Protein AF-0000000066433807 (afdb_homodimer)

Organism: Drosophila melanogaster (NCBI:txid7227)

Foldseek 3Di:
DFKKKWKKWFQQQQAQWADDDPPPVDDVDQDPRHVVSLLLVLQCVQVFPDRWDKDWQDIAGRLATAQITIIMIDGAHPVRDDDDWVVVQVSSQVSCVVVVGRMHTPTMDTFDPPDDNNPQFQKWKKKFKEKEFAAQPPDPDPDPCSVVVDDDFPVCVLQYHYDRAHQFAVVQLQVLLVVQAAKFQQLLLADDDVPDPPPPPSVVRIWHWHDKDKDWDADPHDDPSRVSRVVGITMMMIMTMTRDHHHLNVQQSVQVSRCCRRVVDHSVLVVQSGHVRDNVSHDPSGDGHDNSRMYTYDTHHDPVRD/DFKKKWKKWFQQQQAQWADDDPPVVDDVDQDPRHVVSLLLVLQCVQVFPDRWDKDWQDIAGRLATAPITIIMIDGAHPVRDDDDWVVVQVSSQVSCVVVVGRMHTPTMDTFDPPDDNNPQFQKWKKKFKEKEFAAQPPDPDPDPCVVVVDDDFPVCVLQYHYDRAHQFAVVQLQVLLVVQAAKFQQLLLADDDVPDPPPPPSVVRIWHWHDKDKDWDADPHDDPSRVSRVNGITMMMIMTMTRDHHHLNVQQSVQVSRCCRRVVDHSVLVVQSGHVRDNVSHDPSGDGHDNSRMYTYDTHHDPVRD

Radius of gyration: 26.49 Å; Cα contacts (8 Å, |Δi|>4): 1316; chains: 2; bounding box: 64×68×59 Å

pLDDT: mean 91.19, std 14.16, range [37.34, 98.88]

Secondary structure (DSSP, 8-state):
-EEEEEEEEE--TTSS-SS----TTS-S----SSHHHHHHHHHGGG--SSPP-EEES--PPTT-EEEEEEEEEEE--TTSPPPPHHHHHHHHHHHHHHTT-SEEEEEEEEE-TT--TTTS--EEEEEEEEEEESS--------TTGGGGS---GGGTTTSEEE--SS--HHHHHHHHGGGSEEEEGGGG----TT--S--SGGGSEEEEEEEEEEE------HHHHHHHHHHEEEEEEEEEES---TTHHHHHHHHHHHHHTTSS-HHHHHHHHHS--GGGS-TTPPPPPGGGEEEEEEE--GGG-/-EEEEEEEEE--TTSS-SS----TTS-S----SSHHHHHHHHHGGG--SSPP-EEES--PPTT-EEEEEEEEEEE--TTSPPPPHHHHHHHHHHHHHHTT-SEEEEEEEEE-TT--TTTS--EEEEEEEEEEESS--------TTGGGTS---GGGTTTSEEE--SS--HHHHHHHHGGGSEEEEGGGGS---SS--S--SGGGSEEEEEEEEEEE------HHHHHHHHHHEEEEEEEEEES---TTHHHHHHHHHHHHHTTSS-HHHHHHHHHS--GGGS-TTPPPPPGGGEEEEEEE--GGG-

Solvent-accessible surface area (backbone atoms only — not comparable to full-atom values): 32528 Å² total; per-residue (Å²): 116,43,34,34,42,35,33,29,23,28,60,20,65,85,25,70,13,34,59,63,81,79,57,83,86,53,69,95,62,86,40,79,46,15,52,45,26,42,50,56,58,46,53,51,79,70,58,43,74,52,78,84,57,75,45,64,39,69,84,46,54,48,20,26,27,25,69,24,42,46,35,28,36,55,46,23,42,87,86,71,52,76,77,58,40,63,56,52,20,7,52,42,27,45,48,30,50,75,65,71,44,59,49,36,49,66,40,43,38,80,40,57,83,84,60,44,62,47,80,56,36,66,23,34,33,35,36,36,33,35,28,36,30,60,65,45,76,72,71,82,68,85,56,92,45,54,75,33,48,52,85,67,52,54,81,40,64,67,54,40,38,77,40,85,43,64,64,60,34,64,67,61,29,56,59,56,54,56,73,60,50,39,78,42,45,43,41,25,38,36,62,83,55,87,80,61,79,77,67,77,49,69,89,73,34,58,42,45,31,74,44,72,47,76,44,82,46,73,77,64,42,58,75,72,46,27,54,50,44,55,69,43,29,49,36,34,32,39,35,40,30,22,56,60,78,56,57,60,22,69,35,35,51,50,10,45,39,51,24,37,19,61,62,70,42,53,70,66,56,54,48,44,24,52,72,42,60,29,72,81,38,49,58,85,81,42,54,73,40,68,37,32,16,32,28,34,54,34,67,36,62,54,70,91,64,93,116,41,34,33,42,34,33,28,24,28,59,20,65,85,25,69,12,34,61,65,81,80,59,84,88,53,70,95,62,86,40,78,46,14,51,46,24,42,48,55,57,47,53,51,78,69,58,43,72,52,76,83,57,76,43,63,40,68,84,46,54,48,22,25,29,25,68,24,40,46,36,28,36,53,48,24,42,87,85,71,52,78,77,57,39,63,56,52,20,8,52,43,26,46,48,29,49,76,67,68,45,58,49,36,50,66,40,44,37,81,39,56,81,85,61,44,63,47,80,56,35,66,24,35,34,34,38,36,33,35,28,36,30,61,64,45,77,72,71,83,68,86,56,91,47,55,73,33,49,49,86,66,52,54,80,40,63,68,54,38,39,79,42,83,42,65,65,59,35,64,67,60,30,57,58,55,52,57,74,61,51,38,78,43,45,41,41,26,37,36,61,82,56,88,81,63,78,74,69,77,51,69,89,74,33,59,41,46,31,75,42,72,48,73,43,81,44,72,77,65,42,58,74,71,46,27,55,51,45,56,70,44,29,48,38,32,32,40,35,39,30,24,56,60,76,56,56,61,22,68,35,34,50,50,10,44,40,50,26,36,18,60,61,70,42,51,69,66,56,52,49,43,25,52,72,44,59,29,73,80,39,48,58,84,79,42,53,72,40,68,38,30,15,34,28,34,54,33,66,36,62,54,70,91,65,93

Structure (mmCIF, N/CA/C/O backbone):
data_AF-0000000066433807-model_v1
#
loop_
_entity.id
_entity.type
_entity.pdbx_description
1 polymer 'tRNA pseudouridine synthase'
#
loop_
_atom_site.group_PDB
_atom_site.id
_atom_site.type_symbol
_atom_site.label_atom_id
_atom_site.label_alt_id
_atom_site.label_comp_id
_atom_site.label_asym_id
_atom_site.label_entity_id
_atom_site.label_seq_id
_atom_site.pdbx_PDB_ins_code
_atom_site.Cartn_x
_atom_site.Cartn_y
_atom_site.Cartn_z
_atom_site.occupancy
_atom_site.B_iso_or_equiv
_atom_site.auth_seq_id
_atom_site.auth_comp_id
_atom_site.auth_asym_id
_atom_site.auth_atom_id
_atom_site.pdbx_PDB_model_num
ATOM 1 N N . MET A 1 1 ? 19.438 24.953 22.25 1 92.06 1 MET A N 1
ATOM 2 C CA . MET A 1 1 ? 18.375 24.125 21.688 1 92.06 1 MET A CA 1
ATOM 3 C C . MET A 1 1 ? 17.906 24.672 20.344 1 92.06 1 MET A C 1
ATOM 5 O O . MET A 1 1 ? 17.766 25.875 20.172 1 92.06 1 MET A O 1
ATOM 9 N N . TYR A 1 2 ? 17.875 23.875 19.391 1 97.12 2 TYR A N 1
ATOM 10 C CA . TYR A 1 2 ? 17.438 24.281 18.062 1 97.12 2 TYR A CA 1
ATOM 11 C C . TYR A 1 2 ? 16.109 23.625 17.703 1 97.12 2 TYR A C 1
ATOM 13 O O . TYR A 1 2 ? 15.859 22.469 18.062 1 97.12 2 TYR A O 1
ATOM 21 N N . ARG A 1 3 ? 15.273 24.438 17.062 1 97.81 3 ARG A N 1
ATOM 22 C CA . ARG A 1 3 ? 13.953 23.938 16.672 1 97.81 3 ARG A CA 1
ATOM 23 C C . ARG A 1 3 ? 13.953 23.422 15.242 1 97.81 3 ARG A C 1
ATOM 25 O O . ARG A 1 3 ? 14.453 24.094 14.336 1 97.81 3 ARG A O 1
ATOM 32 N N . TYR A 1 4 ? 13.414 22.234 15.086 1 98.31 4 TYR A N 1
ATOM 33 C CA . TYR A 1 4 ? 13.352 21.594 13.773 1 98.31 4 TYR A CA 1
ATOM 34 C C . TYR A 1 4 ? 11.906 21.328 13.367 1 98.31 4 TYR A C 1
ATOM 36 O O . TYR A 1 4 ? 11.07 20.984 14.203 1 98.31 4 TYR A O 1
ATOM 44 N N . LEU A 1 5 ? 11.633 21.562 12.102 1 98.62 5 LEU A N 1
ATOM 45 C CA . LEU A 1 5 ? 10.391 21.125 11.469 1 98.62 5 LEU A CA 1
ATOM 46 C C . LEU A 1 5 ? 10.633 19.875 10.625 1 98.62 5 LEU A C 1
ATOM 48 O O . LEU A 1 5 ? 11.391 19.906 9.656 1 98.62 5 LEU A O 1
ATOM 52 N N . LEU A 1 6 ? 10.055 18.797 11.031 1 98.56 6 LEU A N 1
ATOM 53 C CA . LEU A 1 6 ? 10.117 17.562 10.273 1 98.56 6 LEU A CA 1
ATOM 54 C C . LEU A 1 6 ? 8.914 17.438 9.344 1 98.56 6 LEU A C 1
ATOM 56 O O . LEU A 1 6 ? 7.766 17.469 9.805 1 98.56 6 LEU A O 1
ATOM 60 N N . ASN A 1 7 ? 9.125 17.375 8.062 1 98.5 7 ASN A N 1
ATOM 61 C CA . ASN A 1 7 ? 8.109 16.953 7.102 1 98.5 7 ASN A CA 1
ATOM 62 C C . ASN A 1 7 ? 8.023 15.438 6.996 1 98.5 7 ASN A C 1
ATOM 64 O O . ASN A 1 7 ? 9.016 14.773 6.672 1 98.5 7 ASN A O 1
ATOM 68 N N . ILE A 1 8 ? 6.855 14.922 7.25 1 98.62 8 ILE A N 1
ATOM 69 C CA . ILE A 1 8 ? 6.773 13.461 7.348 1 98.62 8 ILE A CA 1
ATOM 70 C C . ILE A 1 8 ? 5.605 12.953 6.504 1 98.62 8 ILE A C 1
ATOM 72 O O . ILE A 1 8 ? 4.707 13.719 6.152 1 98.62 8 ILE A O 1
ATOM 76 N N . SER A 1 9 ? 5.629 11.734 6.141 1 98.62 9 SER A N 1
ATOM 77 C CA . SER A 1 9 ? 4.562 10.969 5.508 1 98.62 9 SER A CA 1
ATOM 78 C C . SER A 1 9 ? 4.395 9.602 6.176 1 98.62 9 SER A C 1
ATOM 80 O O . SER A 1 9 ? 5.32 9.102 6.816 1 98.62 9 SER A O 1
ATOM 82 N N . TYR A 1 10 ? 3.188 9.078 6.16 1 98.62 10 TYR A N 1
ATOM 83 C CA . TYR A 1 10 ? 2.984 7.762 6.754 1 98.62 10 TYR A CA 1
ATOM 84 C C . TYR A 1 10 ? 1.728 7.102 6.199 1 98.62 10 TYR A C 1
ATOM 86 O O . TYR A 1 10 ? 0.814 7.785 5.734 1 98.62 10 TYR A O 1
ATOM 94 N N . ILE A 1 11 ? 1.713 5.781 6.207 1 98.44 11 ILE A N 1
ATOM 95 C CA . ILE A 1 11 ? 0.507 4.977 6.043 1 98.44 11 ILE A CA 1
ATOM 96 C C . ILE A 1 11 ? -0.066 4.617 7.414 1 98.44 11 ILE A C 1
ATOM 98 O O . ILE A 1 11 ? 0.569 3.902 8.188 1 98.44 11 ILE A O 1
ATOM 102 N N . GLY A 1 12 ? -1.276 5.09 7.68 1 98.06 12 GLY A N 1
ATOM 103 C CA . GLY A 1 12 ? -1.801 5.078 9.031 1 98.06 12 GLY A CA 1
ATOM 104 C C . GLY A 1 12 ? -2.551 3.803 9.375 1 98.06 12 GLY A C 1
ATOM 105 O O . GLY A 1 12 ? -3.045 3.646 10.492 1 98.06 12 GLY A O 1
ATOM 106 N N . THR A 1 13 ? -2.551 2.812 8.547 1 96.38 13 THR A N 1
ATOM 107 C CA . THR A 1 13 ? -3.418 1.642 8.617 1 96.38 13 THR A CA 1
ATOM 108 C C . THR A 1 13 ? -3.293 0.962 9.977 1 96.38 13 THR A C 1
ATOM 110 O O . THR A 1 13 ? -4.297 0.584 10.586 1 96.38 13 THR A O 1
ATOM 113 N N . THR A 1 14 ? -2.104 0.879 10.523 1 93.69 14 THR A N 1
ATOM 114 C CA . THR A 1 14 ? -1.901 0.05 11.703 1 93.69 14 THR A CA 1
ATOM 115 C C . THR A 1 14 ? -1.724 0.915 12.945 1 93.69 14 THR A C 1
ATOM 117 O O . THR A 1 14 ? -1.4 0.406 14.023 1 93.69 14 THR A O 1
ATOM 120 N N . PHE A 1 15 ? -1.924 2.205 12.812 1 96.5 15 PHE A N 1
ATOM 121 C CA . PHE A 1 15 ? -1.689 3.107 13.93 1 96.5 15 PHE A CA 1
ATOM 122 C C . PHE A 1 15 ? -3.008 3.557 14.555 1 96.5 15 PHE A C 1
ATOM 124 O O . PHE A 1 15 ? -4.031 3.623 13.867 1 96.5 15 PHE A O 1
ATOM 131 N N . ARG A 1 16 ? -2.975 3.881 15.734 1 94.88 16 ARG A N 1
ATOM 132 C CA . ARG A 1 16 ? -4.133 4.375 16.469 1 94.88 16 ARG A CA 1
ATOM 133 C C . ARG A 1 16 ? -4.277 5.887 16.328 1 94.88 16 ARG A C 1
ATOM 135 O O . ARG A 1 16 ? -4.758 6.566 17.234 1 94.88 16 ARG A O 1
ATOM 142 N N . GLY A 1 17 ? -3.684 6.406 15.273 1 94.19 17 GLY A N 1
ATOM 143 C CA . GL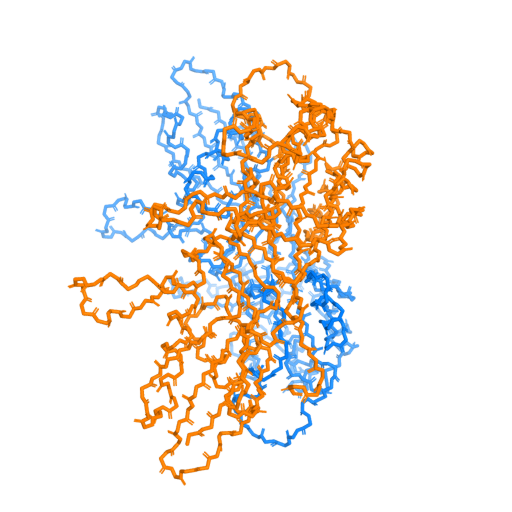Y A 1 17 ? -3.668 7.844 15.047 1 94.19 17 GLY A CA 1
ATOM 144 C C . GLY A 1 17 ? -2.277 8.445 15.117 1 94.19 17 GLY A C 1
ATOM 145 O O . GLY A 1 17 ? -1.307 7.738 15.406 1 94.19 17 GLY A O 1
ATOM 146 N N . ILE A 1 18 ? -2.262 9.656 14.922 1 95.25 18 ILE A N 1
ATOM 147 C CA . ILE A 1 18 ? -0.947 10.289 14.898 1 95.25 18 ILE A CA 1
ATOM 148 C C . ILE A 1 18 ? -0.518 10.648 16.328 1 95.25 18 ILE A C 1
ATOM 150 O O . ILE A 1 18 ? 0.671 10.609 16.641 1 95.25 18 ILE A O 1
ATOM 154 N N . GLN A 1 19 ? -1.453 11 17.172 1 93.31 19 GLN A N 1
ATOM 155 C CA . GLN A 1 19 ? -1.127 11.562 18.469 1 93.31 19 GLN A CA 1
ATOM 156 C C . GLN A 1 19 ? -0.918 10.469 19.516 1 93.31 19 GLN A C 1
ATOM 158 O O . GLN A 1 19 ? -1.67 9.492 19.547 1 93.31 19 GLN A O 1
ATOM 163 N N . LYS A 1 20 ? 0.05 10.703 20.312 1 89.12 20 LYS A N 1
ATOM 164 C CA . LYS A 1 20 ? 0.334 9.797 21.422 1 89.12 20 LYS A CA 1
ATOM 165 C C . LYS A 1 20 ? -0.744 9.883 22.5 1 89.12 20 LYS A C 1
ATOM 167 O O . LYS A 1 20 ? -1.309 10.953 22.734 1 89.12 20 LYS A O 1
ATOM 172 N N . THR A 1 21 ? -1.188 8.664 23 1 75.06 21 THR A N 1
ATOM 173 C CA . THR A 1 21 ? -2.152 8.648 24.094 1 75.06 21 THR A CA 1
ATOM 174 C C . THR A 1 21 ? -1.443 8.539 25.438 1 75.06 21 THR A C 1
ATOM 176 O O . THR A 1 21 ? -0.523 7.738 25.594 1 75.06 21 THR A O 1
ATOM 179 N N . VAL A 1 22 ? -1.315 9.57 26.25 1 60.06 22 VAL A N 1
ATOM 180 C CA . VAL A 1 22 ? -0.674 9.539 27.562 1 60.06 22 VAL A CA 1
ATOM 181 C C . VAL A 1 22 ? -1.647 8.984 28.594 1 60.06 22 VAL A C 1
ATOM 183 O O . VAL A 1 22 ? -2.719 9.555 28.828 1 60.06 22 VAL A O 1
ATOM 186 N N . ASN A 1 23 ? -1.767 7.664 28.656 1 53.16 23 ASN A N 1
ATOM 187 C CA . ASN A 1 23 ? -2.523 7.223 29.828 1 53.16 23 ASN A CA 1
ATOM 188 C C . ASN A 1 23 ? -1.814 7.594 31.125 1 53.16 23 ASN A C 1
ATOM 190 O O . ASN A 1 23 ? -0.639 7.273 31.312 1 53.16 23 ASN A O 1
ATOM 194 N N . LYS A 1 24 ? -2.357 8.594 31.828 1 49.25 24 LYS A N 1
ATOM 195 C CA . LYS A 1 24 ? -1.856 9.109 33.094 1 49.25 24 LYS A CA 1
ATOM 196 C C . LYS A 1 24 ? -1.266 7.988 33.938 1 49.25 24 LYS A C 1
ATOM 198 O O . LYS A 1 24 ? -0.387 8.227 34.781 1 49.25 24 LYS A O 1
ATOM 203 N N . LEU A 1 25 ? -2 6.961 34.094 1 50.66 25 LEU A N 1
ATOM 204 C CA . LEU A 1 25 ? -1.616 6.02 35.156 1 50.66 25 LEU A CA 1
ATOM 205 C C . LEU A 1 25 ? -0.342 5.273 34.781 1 50.66 25 LEU A C 1
ATOM 207 O O . LEU A 1 25 ? 0.257 4.59 35.594 1 50.66 25 LEU A O 1
ATOM 211 N N . GLU A 1 26 ? -0.076 5.059 33.531 1 48.91 26 GLU A N 1
ATOM 212 C CA . GLU A 1 26 ? 1.037 4.188 33.156 1 48.91 26 GLU A CA 1
ATOM 213 C C . GLU A 1 26 ? 2.293 5 32.844 1 48.91 26 GLU A C 1
ATOM 215 O O . GLU A 1 26 ? 2.205 6.141 32.375 1 48.91 26 GLU A O 1
ATOM 220 N N . GLN A 1 27 ? 3.426 4.863 33.531 1 47.22 27 GLN A N 1
ATOM 221 C CA . GLN A 1 27 ? 4.781 5.312 33.219 1 47.22 27 GLN A CA 1
ATOM 222 C C . GLN A 1 27 ? 4.934 5.637 31.734 1 47.22 27 GLN A C 1
ATOM 224 O O . GLN A 1 27 ? 4.223 5.078 30.891 1 47.22 27 GLN A O 1
ATOM 229 N N . SER A 1 28 ? 5.527 6.914 31.375 1 51.06 28 SER A N 1
ATOM 230 C CA . SER A 1 28 ? 5.852 7.391 30.031 1 51.06 28 SER A CA 1
ATOM 231 C C . SER A 1 28 ? 6.129 6.227 29.078 1 51.06 28 SER A C 1
ATOM 233 O O . SER A 1 28 ? 7.262 5.758 28.969 1 51.06 28 SER A O 1
ATOM 235 N N . ARG A 1 29 ? 5.258 5.176 29.047 1 55.38 29 ARG A N 1
ATOM 236 C CA . ARG A 1 29 ? 5.477 3.99 28.219 1 55.38 29 ARG A CA 1
ATOM 237 C C . ARG A 1 29 ? 5.648 4.367 26.75 1 55.38 29 ARG A C 1
ATOM 239 O O . ARG A 1 29 ? 5.055 5.34 26.281 1 55.38 29 ARG A O 1
ATOM 246 N N . LEU A 1 30 ? 6.664 3.879 26.188 1 76.06 30 LEU A N 1
ATOM 247 C CA . LEU A 1 30 ? 6.977 3.871 24.766 1 76.06 30 LEU A CA 1
ATOM 248 C C . LEU A 1 30 ? 5.734 3.559 23.938 1 76.06 30 LEU A C 1
ATOM 250 O O . LEU A 1 30 ? 5.102 2.518 24.125 1 76.06 30 LEU A O 1
ATOM 254 N N . ASP A 1 31 ? 5.191 4.633 23.297 1 87.06 31 ASP A N 1
ATOM 255 C CA . ASP A 1 31 ? 4.047 4.449 22.406 1 87.06 31 ASP A CA 1
ATOM 256 C C . ASP A 1 31 ? 4.504 4.09 20.984 1 87.06 31 ASP A C 1
ATOM 258 O O . ASP A 1 31 ? 4.945 4.961 20.234 1 87.06 31 ASP A O 1
ATOM 262 N N . THR A 1 32 ? 4.32 2.816 20.672 1 89.25 32 THR A N 1
ATOM 263 C CA . THR A 1 32 ? 4.727 2.375 19.328 1 89.25 32 THR A CA 1
ATOM 264 C C . THR A 1 32 ? 3.514 2.236 18.422 1 89.25 32 THR A C 1
ATOM 266 O O . THR A 1 32 ? 3.625 1.707 17.312 1 89.25 32 THR A O 1
ATOM 269 N N . LYS A 1 33 ? 2.396 2.693 18.938 1 93.62 33 LYS A N 1
ATOM 270 C CA . LYS A 1 33 ? 1.173 2.496 18.172 1 93.62 33 LYS A CA 1
ATOM 271 C C . LYS A 1 33 ? 0.652 3.818 17.609 1 93.62 33 LYS A C 1
ATOM 273 O O . LYS A 1 33 ? -0.423 3.865 17.016 1 93.62 33 LYS A O 1
ATOM 278 N N . SER A 1 34 ? 1.334 4.887 17.891 1 96.56 34 SER A N 1
ATOM 279 C CA . SER A 1 34 ? 1.041 6.188 17.297 1 96.56 34 SER A CA 1
ATOM 280 C C . SER A 1 34 ? 2.225 6.703 16.484 1 96.56 34 SER A C 1
ATOM 282 O O . SER A 1 34 ? 3.373 6.348 16.75 1 96.56 34 SER A O 1
ATOM 284 N N . ILE A 1 35 ? 1.951 7.484 15.523 1 97.69 35 ILE A N 1
ATOM 285 C CA . ILE A 1 35 ? 3 8.055 14.68 1 97.69 35 ILE A CA 1
ATOM 286 C C . ILE A 1 35 ? 3.943 8.898 15.531 1 97.69 35 ILE A C 1
ATOM 288 O O . ILE A 1 35 ? 5.164 8.781 15.414 1 97.69 35 ILE A O 1
ATOM 292 N N . GLN A 1 36 ? 3.312 9.719 16.375 1 97.31 36 GLN A N 1
ATOM 293 C CA . GLN A 1 36 ? 4.082 10.594 17.25 1 97.31 36 GLN A CA 1
ATOM 294 C C . GLN A 1 36 ? 5.02 9.797 18.156 1 97.31 36 GLN A C 1
ATOM 296 O O . GLN A 1 36 ? 6.199 10.117 18.281 1 97.31 36 GLN A O 1
ATOM 301 N N . GLY A 1 37 ? 4.488 8.781 18.75 1 96.19 37 GLY A N 1
ATOM 302 C CA . GLY A 1 37 ? 5.301 7.926 19.609 1 96.19 37 GLY A CA 1
ATOM 303 C C . GLY A 1 37 ? 6.461 7.281 18.875 1 96.19 37 GLY A C 1
ATOM 304 O O . GLY A 1 37 ? 7.582 7.254 19.375 1 96.19 37 GLY A O 1
ATOM 305 N N . CYS A 1 38 ? 6.254 6.773 17.703 1 96.94 38 CYS A N 1
ATOM 306 C CA . CYS A 1 38 ? 7.293 6.152 16.891 1 96.94 38 CYS A CA 1
ATOM 307 C C . CYS A 1 38 ? 8.383 7.16 16.547 1 96.94 38 CYS A C 1
ATOM 309 O O . CYS A 1 38 ? 9.57 6.84 16.609 1 96.94 38 CYS A O 1
ATOM 311 N N . LEU A 1 39 ? 7.969 8.367 16.234 1 97.56 39 LEU A N 1
ATOM 312 C CA . LEU A 1 39 ? 8.922 9.414 15.859 1 97.56 39 LEU A CA 1
ATOM 313 C C . LEU A 1 39 ? 9.781 9.805 17.062 1 97.56 39 LEU A C 1
ATOM 315 O O . LEU A 1 39 ? 11 9.977 16.922 1 97.56 39 LEU A O 1
ATOM 319 N N . GLU A 1 40 ? 9.133 9.953 18.188 1 96.88 40 GLU A N 1
ATOM 320 C CA . GLU A 1 40 ? 9.883 10.328 19.391 1 96.88 40 GLU A CA 1
ATOM 321 C C . GLU A 1 40 ? 10.891 9.242 19.766 1 96.88 40 GLU A C 1
ATOM 323 O O . GLU A 1 40 ? 12.016 9.555 20.156 1 96.88 40 GLU A O 1
ATOM 328 N N . LEU A 1 41 ? 10.5 8.039 19.625 1 95.69 41 LEU A N 1
ATOM 329 C CA . LEU A 1 41 ? 11.422 6.938 19.875 1 95.69 41 LEU A CA 1
ATOM 330 C C . LEU A 1 41 ? 12.586 6.973 18.891 1 95.69 41 LEU A C 1
ATOM 332 O O . LEU A 1 41 ? 13.734 6.77 19.281 1 95.69 41 LEU A O 1
ATOM 336 N N . ALA A 1 42 ? 12.289 7.207 17.641 1 97.12 42 ALA A N 1
ATOM 337 C CA . ALA A 1 42 ? 13.336 7.266 16.625 1 97.12 42 ALA A CA 1
ATOM 338 C C . ALA A 1 42 ? 14.312 8.406 16.906 1 97.12 42 ALA A C 1
ATOM 340 O O . ALA A 1 42 ? 15.516 8.273 16.672 1 97.12 42 ALA A O 1
ATOM 341 N N . LEU A 1 43 ? 13.828 9.523 17.422 1 97.25 43 LEU A N 1
ATOM 342 C CA . LEU A 1 43 ? 14.633 10.711 17.688 1 97.25 43 LEU A CA 1
ATOM 343 C C . LEU A 1 43 ? 15.641 10.445 18.797 1 97.25 43 LEU A C 1
ATOM 345 O O . LEU A 1 43 ? 16.641 11.172 18.922 1 97.25 43 LEU A O 1
ATOM 349 N N . GLN A 1 44 ? 15.43 9.461 19.562 1 96.12 44 GLN A N 1
ATOM 350 C CA . GLN A 1 44 ? 16.312 9.156 20.688 1 96.12 44 GLN A CA 1
ATOM 351 C C . GLN A 1 44 ? 17.688 8.734 20.203 1 96.12 44 GLN A C 1
ATOM 353 O O . GLN A 1 44 ? 18.672 8.836 20.953 1 96.12 44 GLN A O 1
ATOM 358 N N . VAL A 1 45 ? 17.734 8.281 18.969 1 95.75 45 VAL A N 1
ATOM 359 C CA . VAL A 1 45 ? 19 7.793 18.438 1 95.75 45 VAL A CA 1
ATOM 360 C C . VAL A 1 45 ? 20.016 8.93 18.406 1 95.75 45 VAL A C 1
ATOM 362 O O . VAL A 1 45 ? 21.234 8.688 18.422 1 95.75 45 VAL A O 1
ATOM 365 N N . PHE A 1 46 ? 19.578 10.148 18.453 1 95.38 46 PHE A N 1
ATOM 366 C CA . PHE A 1 46 ? 20.469 11.305 18.375 1 95.38 46 PHE A CA 1
ATOM 367 C C . PHE A 1 46 ? 20.969 11.688 19.766 1 95.38 46 PHE A C 1
ATOM 369 O O . PHE A 1 46 ? 21.859 12.539 19.891 1 95.38 46 PHE A O 1
ATOM 376 N N . HIS A 1 47 ? 20.422 11.117 20.766 1 94.62 47 HIS A N 1
ATOM 377 C CA . HIS A 1 47 ? 20.828 11.328 22.156 1 94.62 47 HIS A CA 1
ATOM 378 C C . HIS A 1 47 ? 20.875 12.812 22.5 1 94.62 47 HIS A C 1
ATOM 380 O O . HIS A 1 47 ? 21.875 13.297 23.016 1 94.62 47 HIS A O 1
ATOM 386 N N . PRO A 1 48 ? 19.844 13.477 22.234 1 95.56 48 PRO A N 1
ATOM 387 C CA . PRO A 1 48 ? 19.828 14.883 22.641 1 95.56 48 PRO A CA 1
ATOM 388 C C . PRO A 1 48 ? 19.891 15.047 24.156 1 95.56 48 PRO A C 1
ATOM 390 O O . PRO A 1 48 ? 19.5 14.148 24.906 1 95.56 48 PRO A O 1
ATOM 393 N N . THR A 1 49 ? 20.391 16.188 24.594 1 96.5 49 THR A N 1
ATOM 394 C CA . THR A 1 49 ? 20.516 16.453 26.016 1 96.5 49 THR A CA 1
ATOM 395 C C . THR A 1 49 ? 19.172 16.797 26.641 1 96.5 49 THR A C 1
ATOM 397 O O . THR A 1 49 ? 18.938 16.562 27.828 1 96.5 49 THR A O 1
ATOM 400 N N . ASN A 1 50 ? 18.344 17.375 25.844 1 96.06 50 ASN A N 1
ATOM 401 C CA . ASN A 1 50 ? 17.016 17.719 26.328 1 96.06 50 ASN A CA 1
ATOM 402 C C . ASN A 1 50 ? 16.031 16.578 26.156 1 96.06 50 ASN A C 1
ATOM 404 O O . ASN A 1 50 ? 16.281 15.648 25.391 1 96.06 50 ASN A O 1
ATOM 408 N N . GLU A 1 51 ? 14.938 16.656 26.859 1 94.88 51 GLU A N 1
ATOM 409 C CA . GLU A 1 51 ? 13.836 15.711 26.656 1 94.88 51 GLU A CA 1
ATOM 410 C C . GLU A 1 51 ? 13.156 15.953 25.312 1 94.88 51 GLU A C 1
ATOM 412 O O . GLU A 1 51 ? 12.938 17.094 24.906 1 94.88 51 GLU A O 1
ATOM 417 N N . ILE A 1 52 ? 12.805 14.906 24.672 1 94.94 52 ILE A N 1
ATOM 418 C CA . ILE A 1 52 ? 12.172 15.008 23.359 1 94.94 52 ILE A CA 1
ATOM 419 C C . ILE A 1 52 ? 10.664 15.18 23.531 1 94.94 52 ILE A C 1
ATOM 421 O O . ILE A 1 52 ? 10 14.344 24.141 1 94.94 52 ILE A O 1
ATOM 425 N N . HIS A 1 53 ? 10.195 16.234 23.047 1 92.25 53 HIS A N 1
ATOM 426 C CA . HIS A 1 53 ? 8.766 16.531 22.953 1 92.25 53 HIS A CA 1
ATOM 427 C C . HIS A 1 53 ? 8.406 17.047 21.578 1 92.25 53 HIS A C 1
ATOM 429 O O . HIS A 1 53 ? 8.969 18.047 21.109 1 92.25 53 HIS A O 1
ATOM 435 N N . THR A 1 54 ? 7.504 16.391 20.984 1 96.38 54 THR A N 1
ATOM 436 C CA . THR A 1 54 ? 7.137 16.797 19.641 1 96.38 54 THR A CA 1
ATOM 437 C C . THR A 1 54 ? 5.766 17.469 19.641 1 96.38 54 THR A C 1
ATOM 439 O O . THR A 1 54 ? 4.926 17.188 20.5 1 96.38 54 THR A O 1
ATOM 442 N N . VAL A 1 55 ? 5.574 18.391 18.734 1 97.5 55 VAL A N 1
ATOM 443 C CA . VAL A 1 55 ? 4.305 19.062 18.5 1 97.5 55 VAL A CA 1
ATOM 444 C C . VAL A 1 55 ? 3.787 18.703 17.109 1 97.5 55 VAL A C 1
ATOM 446 O O . VAL A 1 55 ? 4.535 18.766 16.125 1 97.5 55 VAL A O 1
ATOM 449 N N . LEU A 1 56 ? 2.6 18.328 17.078 1 97.5 56 LEU A N 1
ATOM 450 C CA . LEU A 1 56 ? 1.98 17.953 15.812 1 97.5 56 LEU A CA 1
ATOM 451 C C . LEU A 1 56 ? 1.275 19.141 15.172 1 97.5 56 LEU A C 1
ATOM 453 O O . LEU A 1 56 ? 0.639 19.938 15.867 1 97.5 56 LEU A O 1
ATOM 457 N N . SER A 1 57 ? 1.375 19.234 13.859 1 97.44 57 SER A N 1
ATOM 458 C CA . SER A 1 57 ? 0.66 20.297 13.156 1 97.44 57 SER A CA 1
ATOM 459 C C . SER A 1 57 ? -0.799 19.922 12.922 1 97.44 57 SER A C 1
ATOM 461 O O . SER A 1 57 ? -1.657 20.797 12.789 1 97.44 57 SER A O 1
ATOM 463 N N . SER A 1 58 ? -1.033 18.656 12.719 1 96.5 58 SER A N 1
ATOM 464 C CA . SER A 1 58 ? -2.35 18.109 12.414 1 96.5 58 SER A CA 1
ATOM 465 C C . SER A 1 58 ? -2.57 16.781 13.133 1 96.5 58 SER A C 1
ATOM 467 O O . SER A 1 58 ? -1.618 16.031 13.375 1 96.5 58 SER A O 1
ATOM 469 N N . ARG A 1 59 ? -3.803 16.547 13.508 1 93.69 59 ARG A N 1
ATOM 470 C CA . ARG A 1 59 ? -4.156 15.289 14.148 1 93.69 59 ARG A CA 1
ATOM 471 C C . ARG A 1 59 ? -5.012 14.422 13.227 1 93.69 59 ARG A C 1
ATOM 473 O O . ARG A 1 59 ? -6.102 14.828 12.82 1 93.69 59 ARG A O 1
ATOM 480 N N . THR A 1 60 ? -4.484 13.32 12.836 1 96.5 60 THR A N 1
ATOM 481 C CA . THR A 1 60 ? -5.23 12.375 12.016 1 96.5 60 THR A CA 1
ATOM 482 C C . THR A 1 60 ? -5.723 11.203 12.867 1 96.5 60 THR A C 1
ATOM 484 O O . THR A 1 60 ? -5.02 10.742 13.766 1 96.5 60 THR A O 1
ATOM 487 N N . ASP A 1 61 ? -6.914 10.695 12.531 1 95 61 ASP A N 1
ATOM 488 C CA . ASP A 1 61 ? -7.531 9.57 13.227 1 95 61 ASP A CA 1
ATOM 489 C C . ASP A 1 61 ? -6.797 8.266 12.922 1 95 61 ASP A C 1
ATOM 491 O O . ASP A 1 61 ? -5.938 8.227 12.039 1 95 61 ASP A O 1
ATOM 495 N N . ALA A 1 62 ? -7.168 7.324 13.758 1 96.5 62 ALA A N 1
ATOM 496 C CA . ALA A 1 62 ? -6.695 5.969 13.484 1 96.5 62 ALA A CA 1
ATOM 497 C C . ALA A 1 62 ? -7.035 5.551 12.055 1 96.5 62 ALA A C 1
ATOM 499 O O . ALA A 1 62 ? -8.156 5.754 11.594 1 96.5 62 ALA A O 1
ATOM 500 N N . GLY A 1 63 ? -6 5.09 11.367 1 97.56 63 GLY A N 1
ATOM 501 C CA . GLY A 1 63 ? -6.238 4.543 10.039 1 97.56 63 GLY A CA 1
ATOM 502 C C . GLY A 1 63 ? -6.039 5.559 8.93 1 97.56 63 GLY A C 1
ATOM 503 O O . GLY A 1 63 ? -5.965 5.199 7.754 1 97.56 63 GLY A O 1
ATOM 504 N N . VAL A 1 64 ? -5.965 6.836 9.312 1 98.75 64 VAL A N 1
ATOM 505 C CA . VAL A 1 64 ? -5.82 7.879 8.297 1 98.75 64 VAL A CA 1
ATOM 506 C C . VAL A 1 64 ? -4.359 8 7.887 1 98.75 64 VAL A C 1
ATOM 508 O O . VAL A 1 64 ? -3.457 7.852 8.711 1 98.75 64 VAL A O 1
ATOM 511 N N . HIS A 1 65 ? -4.125 8.266 6.637 1 98.75 65 HIS A N 1
ATOM 512 C CA . HIS A 1 65 ? -2.791 8.375 6.059 1 98.75 65 HIS A CA 1
ATOM 513 C C . HIS A 1 65 ? -2.354 9.828 5.938 1 98.75 65 HIS A C 1
ATOM 515 O O . HIS A 1 65 ? -3.17 10.742 6.09 1 98.75 65 HIS A O 1
ATOM 521 N N . ALA A 1 66 ? -1.069 9.992 5.668 1 98.81 66 ALA A N 1
ATOM 522 C CA . ALA A 1 66 ? -0.558 11.328 5.359 1 98.81 66 ALA A CA 1
ATOM 523 C C . ALA A 1 66 ? 0.527 11.266 4.289 1 98.81 66 ALA A C 1
ATOM 525 O O . ALA A 1 66 ? 1.496 10.516 4.422 1 98.81 66 ALA A O 1
ATOM 526 N N . LEU A 1 67 ? 0.325 12.023 3.252 1 98.62 67 LEU A N 1
ATOM 527 C CA . LEU A 1 67 ? 1.38 12.227 2.264 1 98.62 67 LEU A CA 1
ATOM 528 C C . LEU A 1 67 ? 2.361 13.297 2.73 1 98.62 67 LEU A C 1
ATOM 530 O O . LEU A 1 67 ? 3.537 13.273 2.361 1 98.62 67 LEU A O 1
ATOM 534 N N . HIS A 1 68 ? 1.812 14.164 3.506 1 98.69 68 HIS A N 1
ATOM 535 C CA . HIS A 1 68 ? 2.609 15.227 4.113 1 98.69 68 HIS A CA 1
ATOM 536 C C . HIS A 1 68 ? 1.969 15.727 5.402 1 98.69 68 HIS A C 1
ATOM 538 O O . HIS A 1 68 ? 0.801 16.125 5.41 1 98.69 68 HIS A O 1
ATOM 544 N N . SER A 1 69 ? 2.639 15.633 6.414 1 98.56 69 SER A N 1
ATOM 545 C CA . SER A 1 69 ? 2.359 16.219 7.719 1 98.56 69 SER A CA 1
ATOM 546 C C . SER A 1 69 ? 3.617 16.828 8.328 1 98.56 69 SER A C 1
ATOM 548 O O . SER A 1 69 ? 4.699 16.75 7.75 1 98.56 69 SER A O 1
ATOM 550 N N . THR A 1 70 ? 3.471 17.547 9.445 1 98.62 70 THR A N 1
ATOM 551 C CA . THR A 1 70 ? 4.664 18.156 10.023 1 98.62 70 THR A CA 1
ATOM 552 C C . THR A 1 70 ? 4.691 17.938 11.539 1 98.62 70 THR A C 1
ATOM 554 O O . THR A 1 70 ? 3.645 17.844 12.18 1 98.62 70 THR A O 1
ATOM 557 N N . VAL A 1 71 ? 5.828 17.828 12 1 98.5 71 VAL A N 1
ATOM 558 C CA . VAL A 1 71 ? 6.109 17.672 13.422 1 98.5 71 VAL A CA 1
ATOM 559 C C . VAL A 1 71 ? 7.246 18.609 13.828 1 98.5 71 VAL A C 1
ATOM 561 O O . VAL A 1 71 ? 8.258 18.703 13.133 1 98.5 71 VAL A O 1
ATOM 564 N N . GLN A 1 72 ? 7 19.281 14.875 1 98.44 72 GLN A N 1
ATOM 565 C CA . GLN A 1 72 ? 7.996 20.188 15.445 1 98.44 72 GLN A CA 1
ATOM 566 C C . GLN A 1 72 ? 8.695 19.562 16.641 1 98.44 72 GLN A C 1
ATOM 568 O O . GLN A 1 72 ? 8.047 18.922 17.484 1 98.44 72 GLN A O 1
ATOM 573 N N . VAL A 1 73 ? 10.008 19.734 16.703 1 98.31 73 VAL A N 1
ATOM 574 C CA . VAL A 1 73 ? 10.758 19.188 17.828 1 98.31 73 VAL A CA 1
ATOM 575 C C . VAL A 1 73 ? 11.953 20.094 18.125 1 98.31 73 VAL A C 1
ATOM 577 O O . VAL A 1 73 ? 12.586 20.625 17.219 1 98.31 73 VAL A O 1
ATOM 580 N N . ASP A 1 74 ? 12.234 20.266 19.375 1 98 74 ASP A N 1
ATOM 581 C CA . ASP A 1 74 ? 13.445 20.938 19.828 1 98 74 ASP A CA 1
ATOM 582 C C . ASP A 1 74 ? 14.508 19.922 20.25 1 98 74 ASP A C 1
ATOM 584 O O . ASP A 1 74 ? 14.234 19 21.016 1 98 74 ASP A O 1
ATOM 588 N N . LEU A 1 75 ? 15.672 20.109 19.641 1 97.75 75 LEU A N 1
ATOM 589 C CA . LEU A 1 75 ? 16.781 19.203 19.953 1 97.75 75 LEU A CA 1
ATOM 590 C C . LEU A 1 75 ? 18.016 19.984 20.391 1 97.75 75 LEU A C 1
ATOM 592 O O . LEU A 1 75 ? 18.344 21 19.781 1 97.75 75 LEU A O 1
ATOM 596 N N . GLU A 1 76 ? 18.578 19.5 21.438 1 96.94 76 GLU A N 1
ATOM 597 C CA . GLU A 1 76 ? 19.844 20.062 21.906 1 96.94 76 GLU A CA 1
ATOM 598 C C . GLU A 1 76 ? 20.969 19.047 21.828 1 96.94 76 GLU A C 1
ATOM 600 O O . GLU A 1 76 ? 20.953 18.031 22.531 1 96.94 76 GLU A O 1
ATOM 605 N N . ARG A 1 77 ? 21.844 19.359 20.938 1 94.81 77 ARG A N 1
ATOM 606 C CA . ARG A 1 77 ? 23.047 18.531 20.828 1 94.81 77 ARG A CA 1
ATOM 607 C C . ARG A 1 77 ? 24.031 18.797 21.953 1 94.81 77 ARG A C 1
ATOM 609 O O . ARG A 1 77 ? 24.188 19.953 22.375 1 94.81 77 ARG A O 1
ATOM 616 N N . PRO A 1 78 ? 24.812 17.859 22.391 1 93 78 PRO A N 1
ATOM 617 C CA . PRO A 1 78 ? 25.75 18.078 23.5 1 93 78 PRO A CA 1
ATOM 618 C C . PRO A 1 78 ? 26.781 19.172 23.188 1 93 78 PRO A C 1
ATOM 620 O O . PRO A 1 78 ? 27.172 19.922 24.078 1 93 78 PRO A O 1
ATOM 623 N N . ASN A 1 79 ? 27.141 19.281 21.984 1 94.25 79 ASN A N 1
ATOM 624 C CA . ASN A 1 79 ? 28.172 20.25 21.641 1 94.25 79 ASN A CA 1
ATOM 625 C C . ASN A 1 79 ? 27.578 21.625 21.328 1 94.25 79 ASN A C 1
ATOM 627 O O . ASN A 1 79 ? 28.312 22.547 20.938 1 94.25 79 ASN A O 1
ATOM 631 N N . GLY A 1 80 ? 26.312 21.75 21.406 1 93.12 80 GLY A N 1
ATOM 632 C CA . GLY A 1 80 ? 25.641 23.031 21.266 1 93.12 80 GLY A CA 1
ATOM 633 C C . GLY A 1 80 ? 25.375 23.422 19.812 1 93.12 80 GLY A C 1
ATOM 634 O O . GLY A 1 80 ? 24.75 24.438 19.547 1 93.12 80 GLY A O 1
ATOM 635 N N . GLN A 1 81 ? 25.812 22.609 18.859 1 95.62 81 GLN A N 1
ATOM 636 C CA . GLN A 1 81 ? 25.641 22.906 17.438 1 95.62 81 GLN A CA 1
ATOM 637 C C . GLN A 1 81 ? 24.359 22.266 16.922 1 95.62 81 GLN A C 1
ATOM 639 O O . GLN A 1 81 ? 23.875 21.281 17.484 1 95.62 81 GLN A O 1
ATOM 644 N N . PRO A 1 82 ? 23.828 22.844 15.891 1 96.25 82 PRO A N 1
ATOM 645 C CA . PRO A 1 82 ? 22.656 22.219 15.289 1 96.25 82 PRO A CA 1
ATOM 646 C C . PRO A 1 82 ? 22.984 20.922 14.547 1 96.25 82 PRO A C 1
ATOM 648 O O . PRO A 1 82 ? 24.125 20.719 14.148 1 96.25 82 PRO A O 1
ATOM 651 N N . TYR A 1 83 ? 22.016 20.062 14.484 1 94.81 83 TYR A N 1
ATOM 652 C CA . TYR A 1 83 ? 22.156 18.875 13.641 1 94.81 83 TYR A CA 1
ATOM 653 C C . TYR A 1 83 ? 22.078 19.25 12.164 1 94.81 83 TYR A C 1
ATOM 655 O O . TYR A 1 83 ? 21.344 20.156 11.789 1 94.81 83 TYR A O 1
ATOM 663 N N . ASP A 1 84 ? 22.891 18.547 11.406 1 94.38 84 ASP A N 1
ATOM 664 C CA . ASP A 1 84 ? 22.688 18.672 9.969 1 94.38 84 ASP A CA 1
ATOM 665 C C . ASP A 1 84 ? 21.328 18.094 9.555 1 94.38 84 ASP A C 1
ATOM 667 O O . ASP A 1 84 ? 21.016 16.938 9.859 1 94.38 84 ASP A O 1
ATOM 671 N N . THR A 1 85 ? 20.578 18.875 8.82 1 96.12 85 THR A N 1
ATOM 672 C CA . THR A 1 85 ? 19.188 18.5 8.539 1 96.12 85 THR A CA 1
ATOM 673 C C . THR A 1 85 ? 19.141 17.312 7.582 1 96.12 85 THR A C 1
ATOM 675 O O . THR A 1 85 ? 18.219 16.5 7.648 1 96.12 85 THR A O 1
ATOM 678 N N . THR A 1 86 ? 20.047 17.203 6.695 1 94.25 86 THR A N 1
ATOM 679 C CA . THR A 1 86 ? 20.094 16.078 5.785 1 94.25 86 THR A CA 1
ATOM 680 C C . THR A 1 86 ? 20.406 14.781 6.543 1 94.25 86 THR A C 1
ATOM 682 O O . THR A 1 86 ? 19.766 13.758 6.32 1 94.25 86 THR A O 1
ATOM 685 N N . ILE A 1 87 ? 21.344 14.914 7.426 1 93.12 87 ILE A N 1
ATOM 686 C CA . ILE A 1 87 ? 21.734 13.773 8.242 1 93.12 87 ILE A CA 1
ATOM 687 C C . ILE A 1 87 ? 20.578 13.375 9.164 1 93.12 87 ILE A C 1
ATOM 689 O O . ILE A 1 87 ? 20.297 12.188 9.336 1 93.12 87 ILE A O 1
ATOM 693 N N . LEU A 1 88 ? 19.984 14.43 9.727 1 95.94 88 LEU A N 1
ATOM 694 C CA . LEU A 1 88 ? 18.828 14.195 10.586 1 95.94 88 LEU A CA 1
ATOM 695 C C . LEU A 1 88 ? 17.766 13.391 9.852 1 95.94 88 LEU A C 1
ATOM 697 O O . LEU A 1 88 ? 17.266 12.391 10.367 1 95.94 88 LEU A O 1
ATOM 701 N N . THR A 1 89 ? 17.484 13.742 8.648 1 97.12 89 THR A N 1
ATOM 702 C CA . THR A 1 89 ? 16.5 13.062 7.809 1 97.12 89 THR A CA 1
ATOM 703 C C . THR A 1 89 ? 16.938 11.625 7.523 1 97.12 89 THR A C 1
ATOM 705 O O . THR A 1 89 ? 16.156 10.688 7.723 1 97.12 89 THR A O 1
ATOM 708 N N . GLY A 1 90 ? 18.109 11.469 7.109 1 95.56 90 GLY A N 1
ATOM 709 C CA . GLY A 1 90 ? 18.625 10.148 6.754 1 95.56 90 GLY A CA 1
ATOM 710 C C . GLY A 1 90 ? 18.625 9.18 7.918 1 95.56 90 GLY A C 1
ATOM 711 O O . GLY A 1 90 ? 18.203 8.031 7.777 1 95.56 90 GLY A O 1
ATOM 712 N N . VAL A 1 91 ? 19.094 9.664 9.055 1 96.31 91 VAL A N 1
ATOM 713 C CA . VAL A 1 91 ? 19.203 8.82 10.234 1 96.31 91 VAL A CA 1
ATOM 714 C C . VAL A 1 91 ? 17.812 8.414 10.711 1 96.31 91 VAL A C 1
ATOM 716 O O . VAL A 1 91 ? 17.594 7.254 11.07 1 96.31 91 VAL A O 1
ATOM 719 N N . LEU A 1 92 ? 16.922 9.344 10.703 1 97.62 92 LEU A N 1
ATOM 720 C CA . LEU A 1 92 ? 15.562 9.031 11.102 1 97.62 92 LEU A CA 1
ATOM 721 C C . LEU A 1 92 ? 14.953 7.977 10.18 1 97.62 92 LEU A C 1
ATOM 723 O O . LEU A 1 92 ? 14.359 7.004 10.641 1 97.62 92 LEU A O 1
ATOM 727 N N . ASN A 1 93 ? 15.109 8.156 8.914 1 97.19 93 ASN A N 1
ATOM 728 C CA . ASN A 1 93 ? 14.562 7.207 7.949 1 97.19 93 ASN A CA 1
ATOM 729 C C . ASN A 1 93 ? 15.195 5.828 8.102 1 97.19 93 ASN A C 1
ATOM 731 O O . ASN A 1 93 ? 14.508 4.809 7.984 1 97.19 93 ASN A O 1
ATOM 735 N N . ARG A 1 94 ? 16.438 5.84 8.297 1 96.06 94 ARG A N 1
ATOM 736 C CA . ARG A 1 94 ? 17.109 4.562 8.523 1 96.06 94 ARG A CA 1
ATOM 737 C C . ARG A 1 94 ? 16.547 3.859 9.758 1 96.06 94 ARG A C 1
ATOM 739 O O . ARG A 1 94 ? 16.281 2.656 9.719 1 96.06 94 ARG A O 1
ATOM 746 N N . THR A 1 95 ? 16.375 4.609 10.781 1 96.69 95 THR A N 1
ATOM 747 C CA . THR A 1 95 ? 15.844 4.074 12.031 1 96.69 95 THR A CA 1
ATOM 748 C C . THR A 1 95 ? 14.43 3.535 11.844 1 96.69 95 THR A C 1
ATOM 750 O O . THR A 1 95 ? 14.125 2.416 12.258 1 96.69 95 THR A O 1
ATOM 753 N N . LEU A 1 96 ? 13.625 4.32 11.219 1 96.88 96 LEU A N 1
ATOM 754 C CA . LEU A 1 96 ? 12.242 3.926 10.984 1 96.88 96 LEU A CA 1
ATOM 755 C C . LEU A 1 96 ? 12.164 2.701 10.078 1 96.88 96 LEU A C 1
ATOM 757 O O . LEU A 1 96 ? 11.328 1.819 10.289 1 96.88 96 LEU A O 1
ATOM 761 N N . ASN A 1 97 ? 13.023 2.67 9.117 1 94.31 97 ASN A N 1
ATOM 762 C CA . ASN A 1 97 ? 13.086 1.533 8.211 1 94.31 97 ASN A CA 1
ATOM 763 C C . ASN A 1 97 ? 13.477 0.251 8.938 1 94.31 97 ASN A C 1
ATOM 765 O O . ASN A 1 97 ? 12.891 -0.808 8.695 1 94.31 97 ASN A O 1
ATOM 769 N N . LYS A 1 98 ? 14.445 0.397 9.789 1 94.25 98 LYS A N 1
ATOM 770 C CA . LYS A 1 98 ? 14.883 -0.755 10.57 1 94.25 98 LYS A CA 1
ATOM 771 C C . LYS A 1 98 ? 13.734 -1.327 11.398 1 94.25 98 LYS A C 1
ATOM 773 O O . LYS A 1 98 ? 13.664 -2.539 11.617 1 94.25 98 LYS A O 1
ATOM 778 N N . GLN A 1 99 ? 12.883 -0.45 11.742 1 93.81 99 GLN A N 1
ATOM 779 C CA . GLN A 1 99 ? 11.742 -0.856 12.555 1 93.81 99 GLN A CA 1
ATOM 780 C C . GLN A 1 99 ? 10.562 -1.262 11.68 1 93.81 99 GLN A C 1
ATOM 782 O O . GLN A 1 99 ? 9.5 -1.621 12.188 1 93.81 99 GLN A O 1
ATOM 787 N N . ARG A 1 100 ? 10.703 -1.188 10.422 1 93.5 100 ARG A N 1
ATOM 788 C CA . ARG A 1 100 ? 9.711 -1.59 9.438 1 93.5 100 ARG A CA 1
ATOM 789 C C . ARG A 1 100 ? 8.414 -0.808 9.617 1 93.5 100 ARG A C 1
ATOM 791 O O . ARG A 1 100 ? 7.32 -1.383 9.57 1 93.5 100 ARG A O 1
ATOM 798 N N . LEU A 1 101 ? 8.578 0.429 9.906 1 96.12 101 LEU A N 1
ATOM 799 C CA . LEU A 1 101 ? 7.418 1.296 10.086 1 96.12 101 LEU A CA 1
ATOM 800 C C . LEU A 1 101 ? 7.121 2.074 8.805 1 96.12 101 LEU A C 1
ATOM 802 O O . LEU A 1 101 ? 8.039 2.557 8.141 1 96.12 101 LEU A O 1
ATOM 806 N N . PRO A 1 102 ? 5.895 2.143 8.445 1 97.25 102 PRO A N 1
ATOM 807 C CA . PRO A 1 102 ? 5.531 2.895 7.238 1 97.25 102 PRO A CA 1
ATOM 808 C C . PRO A 1 102 ? 5.465 4.402 7.48 1 97.25 102 PRO A C 1
ATOM 810 O O . PRO A 1 102 ? 4.434 5.027 7.223 1 97.25 102 PRO A O 1
ATOM 813 N N . ILE A 1 103 ? 6.488 4.945 8.008 1 98.25 103 ILE A N 1
ATOM 814 C CA . ILE A 1 103 ? 6.707 6.363 8.266 1 98.25 103 ILE A CA 1
ATOM 815 C C . ILE A 1 103 ? 7.98 6.824 7.559 1 98.25 103 ILE A C 1
ATOM 817 O O . ILE A 1 103 ? 9 6.137 7.594 1 98.25 103 ILE A O 1
ATOM 821 N N . ARG A 1 104 ? 7.895 7.934 6.895 1 97.94 104 ARG A N 1
ATOM 822 C CA . ARG A 1 104 ? 9.062 8.516 6.242 1 97.94 104 ARG A CA 1
ATOM 823 C C . ARG A 1 104 ? 9.203 9.992 6.574 1 97.94 104 ARG A C 1
ATOM 825 O O . ARG A 1 104 ? 8.203 10.719 6.613 1 97.94 104 ARG A O 1
ATOM 832 N N . VAL A 1 105 ? 10.414 10.359 6.852 1 98.19 105 VAL A N 1
ATOM 833 C CA . VAL A 1 105 ? 10.75 11.781 6.961 1 98.19 105 VAL A CA 1
ATOM 834 C C . VAL A 1 105 ? 11.148 12.32 5.59 1 98.19 105 VAL A C 1
ATOM 836 O O . VAL A 1 105 ? 12.141 11.875 5.008 1 98.19 105 VAL A O 1
ATOM 839 N N . LEU A 1 106 ? 10.391 13.203 5.125 1 97.69 106 LEU A N 1
ATOM 840 C CA . LEU A 1 106 ? 10.609 13.766 3.795 1 97.69 106 LEU A CA 1
ATOM 841 C C . LEU A 1 106 ? 11.766 14.758 3.809 1 97.69 106 LEU A C 1
ATOM 843 O O . LEU A 1 106 ? 12.562 14.805 2.869 1 97.69 106 LEU A O 1
ATOM 847 N N . SER A 1 107 ? 11.789 15.547 4.801 1 97.31 107 SER A N 1
ATOM 848 C CA . SER A 1 107 ? 12.852 16.531 5.012 1 97.31 107 SER A CA 1
ATOM 849 C C . SER A 1 107 ? 12.797 17.109 6.422 1 97.31 107 SER A C 1
ATOM 851 O O . SER A 1 107 ? 11.781 16.984 7.113 1 97.31 107 SER A O 1
ATOM 853 N N . SER A 1 108 ? 13.867 17.609 6.824 1 97.69 108 SER A N 1
ATOM 854 C CA . SER A 1 108 ? 13.977 18.359 8.07 1 97.69 108 SER A CA 1
ATOM 855 C C . SER A 1 108 ? 14.461 19.797 7.82 1 97.69 108 SER A C 1
ATOM 857 O O . SER A 1 108 ? 15.281 20.016 6.934 1 97.69 108 SER A O 1
ATOM 859 N N . LYS A 1 109 ? 13.938 20.719 8.633 1 97.75 109 LYS A N 1
ATOM 860 C CA . LYS A 1 109 ? 14.328 22.109 8.484 1 97.75 109 LYS A CA 1
ATOM 861 C C . LYS A 1 109 ? 14.562 22.766 9.844 1 97.75 109 LYS A C 1
ATOM 863 O O . LYS A 1 109 ? 13.812 22.531 10.789 1 97.75 109 LYS A O 1
ATOM 868 N N . LEU A 1 110 ? 15.648 23.516 9.883 1 97.25 110 LEU A N 1
ATOM 869 C CA . LEU A 1 110 ? 15.836 24.406 11.023 1 97.25 110 LEU A CA 1
ATOM 870 C C . LEU A 1 110 ? 14.922 25.625 10.906 1 97.25 110 LEU A C 1
ATOM 872 O O . LEU A 1 110 ? 14.875 26.281 9.867 1 97.25 110 LEU A O 1
ATOM 876 N N . VAL A 1 111 ? 14.164 25.906 11.961 1 97.5 111 VAL A N 1
ATOM 877 C CA . VAL A 1 111 ? 13.242 27.031 11.922 1 97.5 111 VAL A CA 1
ATOM 878 C C . VAL A 1 111 ? 13.484 27.938 13.125 1 97.5 111 VAL A C 1
ATOM 880 O O . VAL A 1 111 ? 14.219 27.578 14.047 1 97.5 111 VAL A O 1
ATOM 883 N N . ALA A 1 112 ? 12.875 29.125 13.109 1 96.31 112 ALA A N 1
ATOM 884 C CA . ALA A 1 112 ? 13.023 30.078 14.203 1 96.31 112 ALA A CA 1
ATOM 885 C C . ALA A 1 112 ? 12.383 29.547 15.484 1 96.31 112 ALA A C 1
ATOM 887 O O . ALA A 1 112 ? 11.383 28.812 15.43 1 96.31 112 ALA A O 1
ATOM 888 N N . ASN A 1 113 ? 12.898 29.922 16.562 1 95.38 113 ASN A N 1
ATOM 889 C CA . ASN A 1 113 ? 12.367 29.484 17.859 1 95.38 113 ASN A CA 1
ATOM 890 C C . ASN A 1 113 ? 10.953 29.984 18.078 1 95.38 113 ASN A C 1
ATOM 892 O O . ASN A 1 113 ? 10.211 29.453 18.906 1 95.38 113 ASN A O 1
ATOM 896 N N . SER A 1 114 ? 10.555 31.016 17.375 1 96.12 114 SER A N 1
ATOM 897 C CA . SER A 1 114 ? 9.219 31.578 17.5 1 96.12 114 SER A CA 1
ATOM 898 C C . SER A 1 114 ? 8.211 30.812 16.656 1 96.12 114 SER A C 1
ATOM 900 O O . SER A 1 114 ? 7 31 16.812 1 96.12 114 SER A O 1
ATOM 902 N N . PHE A 1 115 ? 8.773 30 15.812 1 96.88 115 PHE A N 1
ATOM 903 C CA . PHE A 1 115 ? 7.922 29.234 14.906 1 96.88 115 PHE A CA 1
ATOM 904 C C . PHE A 1 115 ? 7.121 28.188 15.68 1 96.88 115 PHE A C 1
ATOM 906 O O . PHE A 1 115 ? 7.648 27.531 16.578 1 96.88 115 PHE A O 1
ATOM 913 N N . HIS A 1 116 ? 5.828 28.016 15.359 1 97.69 116 HIS A N 1
ATOM 914 C CA . HIS A 1 116 ? 4.961 26.984 15.891 1 97.69 116 HIS A CA 1
ATOM 915 C C . HIS A 1 116 ? 4.223 26.25 14.766 1 97.69 116 HIS A C 1
ATOM 917 O O . HIS A 1 116 ? 3.389 26.859 14.078 1 97.69 116 HIS A O 1
ATOM 923 N N . CYS A 1 117 ? 4.434 24.938 14.602 1 97.25 117 CYS A N 1
ATOM 924 C CA . CYS A 1 117 ? 4.008 24.234 13.398 1 97.25 117 CYS A CA 1
ATOM 925 C C . CYS A 1 117 ? 2.488 24.188 13.297 1 97.25 117 CYS A C 1
ATOM 927 O O . CYS A 1 117 ? 1.935 24.109 12.203 1 97.25 117 CYS A O 1
ATOM 929 N N . ARG A 1 118 ? 1.785 24.203 14.422 1 95.75 118 ARG A N 1
ATOM 930 C CA . ARG A 1 118 ? 0.327 24.141 14.406 1 95.75 118 ARG A CA 1
ATOM 931 C C . ARG A 1 118 ? -0.273 25.516 14.102 1 95.75 118 ARG A C 1
ATOM 933 O O . ARG A 1 118 ? -1.1 25.641 13.195 1 95.75 118 ARG A O 1
ATOM 940 N N . TYR A 1 119 ? 0.247 26.547 14.773 1 95.69 119 TYR A N 1
ATOM 941 C CA . TYR A 1 119 ? -0.392 27.859 14.727 1 95.69 119 TYR A CA 1
ATOM 942 C C . TYR A 1 119 ? 0.058 28.656 13.5 1 95.69 119 TYR A C 1
ATOM 944 O O . TYR A 1 119 ? -0.664 29.531 13.023 1 95.69 119 TYR A O 1
ATOM 952 N N . ASP A 1 120 ? 1.21 28.344 13.047 1 97.12 120 ASP A N 1
ATOM 953 C CA . ASP A 1 120 ? 1.742 29.078 11.898 1 97.12 120 ASP A CA 1
ATOM 954 C C . ASP A 1 120 ? 1.318 28.438 10.586 1 97.12 120 ASP A C 1
ATOM 956 O O . ASP A 1 120 ? 1.572 28.969 9.508 1 97.12 120 ASP A O 1
ATOM 960 N N . ALA A 1 121 ? 0.691 27.266 10.672 1 97.5 121 ALA A N 1
ATOM 961 C CA . ALA A 1 121 ? 0.145 26.641 9.469 1 97.5 121 ALA A CA 1
ATOM 962 C C . ALA A 1 121 ? -0.98 27.5 8.883 1 97.5 121 ALA A C 1
ATOM 964 O O . ALA A 1 121 ? -1.871 27.938 9.609 1 97.5 121 ALA A O 1
ATOM 965 N N . ILE A 1 122 ? -0.996 27.688 7.59 1 97.62 122 ILE A N 1
ATOM 966 C CA . ILE A 1 122 ? -1.969 28.578 6.977 1 97.62 122 ILE A CA 1
ATOM 967 C C . ILE A 1 122 ? -3.029 27.766 6.242 1 97.62 122 ILE A C 1
ATOM 969 O O . ILE A 1 122 ? -4 28.328 5.723 1 97.62 122 ILE A O 1
ATOM 973 N N . GLY A 1 123 ? -2.805 26.484 6.176 1 97.94 123 GLY A N 1
ATOM 974 C CA . GLY A 1 123 ? -3.791 25.656 5.508 1 97.94 123 GLY A CA 1
ATOM 975 C C . GLY A 1 123 ? -3.457 24.172 5.559 1 97.94 123 GLY A C 1
ATOM 976 O O . GLY A 1 123 ? -2.324 23.797 5.867 1 97.94 123 GLY A O 1
ATOM 977 N N . ARG A 1 124 ? -4.461 23.406 5.316 1 98.31 124 ARG A N 1
ATOM 978 C CA . ARG A 1 124 ? -4.352 21.969 5.156 1 98.31 124 ARG A CA 1
ATOM 979 C C . ARG A 1 124 ? -5.164 21.484 3.961 1 98.31 124 ARG A C 1
ATOM 981 O O . ARG A 1 124 ? -6.266 21.984 3.713 1 98.31 124 ARG A O 1
ATOM 988 N N . THR A 1 125 ? -4.621 20.578 3.26 1 98.69 125 THR A N 1
ATOM 989 C CA . THR A 1 125 ? -5.32 19.938 2.15 1 98.69 125 THR A CA 1
ATOM 990 C C . THR A 1 125 ? -5.469 18.438 2.4 1 98.69 125 THR A C 1
ATOM 992 O O . THR A 1 125 ? -4.492 17.75 2.707 1 98.69 125 THR A O 1
ATOM 995 N N . TYR A 1 126 ? -6.707 18.016 2.299 1 98.75 126 TYR A N 1
ATOM 996 C CA . TYR A 1 126 ? -7 16.594 2.428 1 98.75 126 TYR A CA 1
ATOM 997 C C . TYR A 1 126 ? -7.477 16 1.103 1 98.75 126 TYR A C 1
ATOM 999 O O . TYR A 1 126 ? -8.047 16.719 0.275 1 98.75 126 TYR A O 1
ATOM 1007 N N . LEU A 1 127 ? -7.207 14.742 0.935 1 98.81 127 LEU A N 1
ATOM 1008 C CA . LEU A 1 127 ? -7.703 13.945 -0.178 1 98.81 127 LEU A CA 1
ATOM 1009 C C . LEU A 1 127 ? -8.469 12.727 0.328 1 98.81 127 LEU A C 1
ATOM 1011 O O . LEU A 1 127 ? -7.973 12 1.195 1 98.81 127 LEU A O 1
ATOM 1015 N N . TYR A 1 128 ? -9.664 12.578 -0.096 1 98.88 128 TYR A N 1
ATOM 1016 C CA . TYR A 1 128 ? -10.391 11.344 0.166 1 98.88 128 TYR A CA 1
ATOM 1017 C C . TYR A 1 128 ? -10.586 10.539 -1.117 1 98.88 128 TYR A C 1
ATOM 1019 O O . TYR A 1 128 ? -11.25 11.008 -2.049 1 98.88 128 TYR A O 1
ATOM 1027 N N . ARG A 1 129 ? -10.094 9.312 -1.133 1 98.88 129 ARG A N 1
ATOM 1028 C CA . ARG A 1 129 ? -10.188 8.43 -2.291 1 98.88 129 ARG A CA 1
ATOM 1029 C C . ARG A 1 129 ? -11.297 7.398 -2.102 1 98.88 129 ARG A C 1
ATOM 1031 O O . ARG A 1 129 ? -11.289 6.648 -1.123 1 98.88 129 ARG A O 1
ATOM 1038 N N . PHE A 1 130 ? -12.195 7.379 -3.062 1 98.31 130 PHE A N 1
ATOM 1039 C CA . PHE A 1 130 ? -13.188 6.312 -3.031 1 98.31 130 PHE A CA 1
ATOM 1040 C C . PHE A 1 130 ? -13.516 5.836 -4.441 1 98.31 130 PHE A C 1
ATOM 1042 O O . PHE A 1 130 ? -13.234 6.535 -5.418 1 98.31 130 PHE A O 1
ATOM 1049 N N . ALA A 1 131 ? -13.93 4.621 -4.539 1 97.38 131 ALA A N 1
ATOM 1050 C CA . ALA A 1 131 ? -14.273 3.975 -5.801 1 97.38 131 ALA A CA 1
ATOM 1051 C C . ALA A 1 131 ? -15.68 3.377 -5.742 1 97.38 131 ALA A C 1
ATOM 1053 O O . ALA A 1 131 ? -16.031 2.701 -4.773 1 97.38 131 ALA A O 1
ATOM 1054 N N . VAL A 1 132 ? -16.469 3.676 -6.785 1 96.31 132 VAL A N 1
ATOM 1055 C CA . VAL A 1 132 ? -17.844 3.205 -6.848 1 96.31 132 VAL A CA 1
ATOM 1056 C C . VAL A 1 132 ? -17.984 2.131 -7.926 1 96.31 132 VAL A C 1
ATOM 1058 O O . VAL A 1 132 ? -17.594 2.35 -9.078 1 96.31 132 VAL A O 1
ATOM 1061 N N . ALA A 1 133 ? -18.5 0.984 -7.559 1 93.81 133 ALA A N 1
ATOM 1062 C CA . ALA A 1 133 ? -18.688 -0.104 -8.516 1 93.81 133 ALA A CA 1
ATOM 1063 C C . ALA A 1 133 ? -19.594 0.318 -9.664 1 93.81 133 ALA A C 1
ATOM 1065 O O . ALA A 1 133 ? -20.625 0.96 -9.438 1 93.81 133 ALA A O 1
ATOM 1066 N N . LYS A 1 134 ? -19.25 0.023 -10.969 1 89.69 134 LYS A N 1
ATOM 1067 C CA . LYS A 1 134 ? -20.016 0.373 -12.156 1 89.69 134 LYS A CA 1
ATOM 1068 C C . LYS A 1 134 ? -21.281 -0.484 -12.266 1 89.69 134 LYS A C 1
ATOM 1070 O O . LYS A 1 134 ? -22.328 -0.003 -12.703 1 89.69 134 LYS A O 1
ATOM 1075 N N . VAL A 1 135 ? -21.188 -1.814 -12.266 1 75.06 135 VAL A N 1
ATOM 1076 C CA . VAL A 1 135 ? -22.312 -2.713 -12.453 1 75.06 135 VAL A CA 1
ATOM 1077 C C . VAL A 1 135 ? -22.906 -3.1 -11.094 1 75.06 135 VAL A C 1
ATOM 1079 O O . VAL A 1 135 ? -22.156 -3.504 -10.188 1 75.06 135 VAL A O 1
ATOM 1082 N N . PRO A 1 136 ? -24.234 -2.658 -11.164 1 59.09 136 PRO A N 1
ATOM 1083 C CA . PRO A 1 136 ? -24.891 -3.064 -9.906 1 59.09 136 PRO A CA 1
ATOM 1084 C C . PRO A 1 136 ? -24.688 -4.547 -9.602 1 59.09 136 PRO A C 1
ATOM 1086 O O . PRO A 1 136 ? -24.578 -5.363 -10.516 1 59.09 136 PRO A O 1
ATOM 1089 N N . THR A 1 137 ? -23.891 -4.824 -8.781 1 54.97 137 THR A N 1
ATOM 1090 C CA . THR A 1 137 ? -23.984 -6.238 -8.43 1 54.97 137 THR A CA 1
ATOM 1091 C C . THR A 1 137 ? -25.438 -6.703 -8.438 1 54.97 137 THR A C 1
ATOM 1093 O O . THR A 1 137 ? -26.297 -6.066 -7.832 1 54.97 137 THR A O 1
ATOM 1096 N N . LEU A 1 138 ? -25.922 -7.016 -9.734 1 46.5 138 LEU A N 1
ATOM 1097 C CA . LEU A 1 138 ? -27.297 -7.359 -10.07 1 46.5 138 LEU A CA 1
ATOM 1098 C C . LEU A 1 138 ? -28.094 -7.719 -8.812 1 46.5 138 LEU A C 1
ATOM 1100 O O . LEU A 1 138 ? -29.312 -7.574 -8.781 1 46.5 138 LEU A O 1
ATOM 1104 N N . GLY A 1 139 ? -27.844 -9.062 -8.32 1 43.66 139 GLY A N 1
ATOM 1105 C CA . GLY A 1 139 ? -28.969 -9.734 -7.703 1 43.66 139 GLY A CA 1
ATOM 1106 C C . GLY A 1 139 ? -29.484 -9.023 -6.469 1 43.66 139 GLY A C 1
ATOM 1107 O O . GLY A 1 139 ? -28.797 -8.188 -5.891 1 43.66 139 GLY A O 1
ATOM 1108 N N . ASP A 1 140 ? -30.797 -8.789 -6.438 1 39.41 140 ASP A N 1
ATOM 1109 C CA . ASP A 1 140 ? -31.672 -8.383 -5.344 1 39.41 140 ASP A CA 1
ATOM 1110 C C . ASP A 1 140 ? -31.062 -8.734 -3.99 1 39.41 140 ASP A C 1
ATOM 1112 O O . ASP A 1 140 ? -31.766 -8.82 -2.986 1 39.41 140 ASP A O 1
ATOM 1116 N N . CYS A 1 141 ? -30.188 -9.828 -3.994 1 37.34 141 CYS A N 1
ATOM 1117 C CA . CYS A 1 141 ? -30.188 -10.516 -2.707 1 37.34 141 CYS A CA 1
ATOM 1118 C C . CYS A 1 141 ? -29.625 -9.625 -1.607 1 37.34 141 CYS A C 1
ATOM 1120 O O . CYS A 1 141 ? -28.594 -8.977 -1.791 1 37.34 141 CYS A O 1
ATOM 1122 N N . SER A 1 142 ? -30.344 -9.094 -0.793 1 41 142 SER A N 1
ATOM 1123 C CA . SER A 1 142 ? -30.266 -8.562 0.564 1 41 142 SER A CA 1
ATOM 1124 C C . SER A 1 142 ? -28.922 -8.883 1.208 1 41 142 SER A C 1
ATOM 1126 O O . SER A 1 142 ? -28.703 -8.586 2.385 1 41 142 SER A O 1
ATOM 1128 N N . LEU A 1 143 ? -28.031 -9.883 0.712 1 47.22 143 LEU A N 1
ATOM 1129 C CA . LEU A 1 143 ? -27.125 -10.602 1.598 1 47.22 143 LEU A CA 1
ATOM 1130 C C . LEU A 1 143 ? -25.844 -9.812 1.839 1 47.22 143 LEU A C 1
ATOM 1132 O O . LEU A 1 143 ? -25.234 -9.305 0.893 1 47.22 143 LEU A O 1
ATOM 1136 N N . ARG A 1 144 ? -25.625 -9.367 3.037 1 52.69 144 ARG A N 1
ATOM 1137 C CA . ARG A 1 144 ? -24.516 -8.789 3.795 1 52.69 144 ARG A CA 1
ATOM 1138 C C . ARG A 1 144 ? -23.172 -9.148 3.164 1 52.69 144 ARG A C 1
ATOM 1140 O O . ARG A 1 144 ? -22.188 -8.43 3.336 1 52.69 144 ARG A O 1
ATOM 1147 N N . ASN A 1 145 ? -23 -10.227 2.25 1 61.78 145 ASN A N 1
ATOM 1148 C CA . ASN A 1 145 ? -21.719 -10.75 1.776 1 61.78 145 ASN A CA 1
ATOM 1149 C C . ASN A 1 145 ? -21.422 -10.312 0.342 1 61.78 145 ASN A C 1
ATOM 1151 O O . ASN A 1 145 ? -20.359 -10.602 -0.195 1 61.78 145 ASN A O 1
ATOM 1155 N N . ARG A 1 146 ? -22.266 -9.57 -0.269 1 68.62 146 ARG A N 1
ATOM 1156 C CA . ARG A 1 146 ? -22.125 -9.297 -1.694 1 68.62 146 ARG A CA 1
ATOM 1157 C C . ARG A 1 146 ? -20.953 -8.344 -1.954 1 68.62 146 ARG A C 1
ATOM 1159 O O . ARG A 1 146 ? -20.266 -8.477 -2.957 1 68.62 146 ARG A O 1
ATOM 1166 N N . SER A 1 147 ? -20.797 -7.438 -1.02 1 79 147 SER A N 1
ATOM 1167 C CA . SER A 1 147 ? -19.688 -6.508 -1.186 1 79 147 SER A CA 1
ATOM 1168 C C . SER A 1 147 ? -18.344 -7.238 -1.207 1 79 147 SER A C 1
ATOM 1170 O O . SER A 1 147 ? -17.391 -6.789 -1.85 1 79 147 SER A O 1
ATOM 1172 N N . PHE A 1 148 ? -18.406 -8.43 -0.681 1 87.62 148 PHE A N 1
ATOM 1173 C CA . PHE A 1 148 ? -17.156 -9.172 -0.562 1 87.62 148 PHE A CA 1
ATOM 1174 C C . PHE A 1 148 ? -16.953 -10.102 -1.755 1 87.62 148 PHE A C 1
ATOM 1176 O O . PHE A 1 148 ? -15.914 -10.734 -1.889 1 87.62 148 PHE A O 1
ATOM 1183 N N . GLU A 1 149 ? -17.953 -10.078 -2.611 1 89.88 149 GLU A N 1
ATOM 1184 C CA . GLU A 1 149 ? -17.859 -10.891 -3.818 1 89.88 149 GLU A CA 1
ATOM 1185 C C . GLU A 1 149 ? -17.219 -10.109 -4.965 1 89.88 149 GLU A C 1
ATOM 1187 O O . GLU A 1 149 ? -16.75 -10.695 -5.941 1 89.88 149 GLU A O 1
ATOM 1192 N N . THR A 1 150 ? -17.25 -8.789 -4.82 1 90.19 150 THR A N 1
ATOM 1193 C CA . THR A 1 150 ? -16.734 -7.93 -5.883 1 90.19 150 THR A CA 1
ATOM 1194 C C . THR A 1 150 ? -15.219 -7.816 -5.809 1 90.19 150 THR A C 1
ATOM 1196 O O . THR A 1 150 ? -14.648 -7.781 -4.719 1 90.19 150 THR A O 1
ATOM 1199 N N . PHE A 1 151 ? -14.68 -7.699 -6.934 1 94.12 151 PHE A N 1
ATOM 1200 C CA . PHE A 1 151 ? -13.234 -7.566 -7.055 1 94.12 151 PHE A CA 1
ATOM 1201 C C . PHE A 1 151 ? -12.742 -6.305 -6.355 1 94.12 151 PHE A C 1
ATOM 1203 O O . PHE A 1 151 ? -13.297 -5.219 -6.562 1 94.12 151 PHE A O 1
ATOM 1210 N N . ILE A 1 152 ? -11.805 -6.445 -5.535 1 95.38 152 ILE A N 1
ATOM 1211 C CA . ILE A 1 152 ? -11.047 -5.34 -4.953 1 95.38 152 ILE A CA 1
ATOM 1212 C C . ILE A 1 152 ? -9.555 -5.598 -5.109 1 95.38 152 ILE A C 1
ATOM 1214 O O . ILE A 1 152 ? -9.047 -6.645 -4.695 1 95.38 152 ILE A O 1
ATOM 1218 N N . PRO A 1 153 ? -8.859 -4.734 -5.793 1 97.56 153 PRO A N 1
ATOM 1219 C CA . PRO A 1 153 ? -7.418 -4.949 -5.91 1 97.56 153 PRO A CA 1
ATOM 1220 C C . PRO A 1 153 ? -6.711 -4.977 -4.559 1 97.56 153 PRO A C 1
ATOM 1222 O O . PRO A 1 153 ? -6.844 -4.035 -3.77 1 97.56 153 PRO A O 1
ATOM 1225 N N . VAL A 1 154 ? -5.949 -5.973 -4.352 1 97.75 154 VAL A N 1
ATOM 1226 C CA . VAL A 1 154 ? -5.324 -6.203 -3.051 1 97.75 154 VAL A CA 1
ATOM 1227 C C . VAL A 1 154 ? -4.363 -5.062 -2.732 1 97.75 154 VAL A C 1
ATOM 1229 O O . VAL A 1 154 ? -4.168 -4.711 -1.565 1 97.75 154 VAL A O 1
ATOM 1232 N N . GLU A 1 155 ? -3.789 -4.375 -3.75 1 97.25 155 GLU A N 1
ATOM 1233 C CA . GLU A 1 155 ? -2.848 -3.27 -3.586 1 97.25 155 GLU A CA 1
ATOM 1234 C C . GLU A 1 155 ? -3.52 -2.061 -2.941 1 97.25 155 GLU A C 1
ATOM 1236 O O . GLU A 1 155 ? -2.846 -1.184 -2.4 1 97.25 155 GLU A O 1
ATOM 1241 N N . GLU A 1 156 ? -4.828 -2.064 -2.979 1 97.69 156 GLU A N 1
ATOM 1242 C CA . GLU A 1 156 ? -5.523 -0.858 -2.537 1 97.69 156 GLU A CA 1
ATOM 1243 C C . GLU A 1 156 ? -6.375 -1.134 -1.302 1 97.69 156 GLU A C 1
ATOM 1245 O O . GLU A 1 156 ? -7.195 -0.301 -0.908 1 97.69 156 GLU A O 1
ATOM 1250 N N . ILE A 1 157 ? -6.152 -2.307 -0.713 1 96.12 157 ILE A N 1
ATOM 1251 C CA . ILE A 1 157 ? -6.77 -2.562 0.583 1 96.12 157 ILE A CA 1
ATOM 1252 C C . ILE A 1 157 ? -6.316 -1.509 1.589 1 96.12 157 ILE A C 1
ATOM 1254 O O . ILE A 1 157 ? -5.129 -1.193 1.673 1 96.12 157 ILE A O 1
ATOM 1258 N N . ASP A 1 158 ? -7.285 -0.837 2.23 1 96.56 158 ASP A N 1
ATOM 1259 C CA . ASP A 1 158 ? -7.059 0.185 3.248 1 96.56 158 ASP A CA 1
ATOM 1260 C C . ASP A 1 158 ? -6.363 1.407 2.656 1 96.56 158 ASP A C 1
ATOM 1262 O O . ASP A 1 158 ? -5.625 2.107 3.354 1 96.56 158 ASP A O 1
ATOM 1266 N N . ARG A 1 159 ? -6.5 1.597 1.332 1 98.12 159 ARG A N 1
ATOM 1267 C CA . ARG A 1 159 ? -5.906 2.76 0.681 1 98.12 159 ARG A CA 1
ATOM 1268 C C . ARG A 1 159 ? -6.961 3.555 -0.084 1 98.12 159 ARG A C 1
ATOM 1270 O O . ARG A 1 159 ? -6.688 4.66 -0.558 1 98.12 159 ARG A O 1
ATOM 1277 N N . CYS A 1 160 ? -8.086 3 -0.24 1 98.38 160 CYS A N 1
ATOM 1278 C CA . CYS A 1 160 ? -9.234 3.539 -0.959 1 98.38 160 CYS A CA 1
ATOM 1279 C C . CYS A 1 160 ? -10.539 2.979 -0.402 1 98.38 160 CYS A C 1
ATOM 1281 O O . CYS A 1 160 ? -10.578 1.847 0.081 1 98.38 160 CYS A O 1
ATOM 1283 N N . TYR A 1 161 ? -11.57 3.814 -0.388 1 98.12 161 TYR A N 1
ATOM 1284 C CA . TYR A 1 161 ? -12.875 3.332 0.049 1 98.12 161 TYR A CA 1
ATOM 1285 C C . TYR A 1 161 ? -13.68 2.787 -1.127 1 98.12 161 TYR A C 1
ATOM 1287 O O . TYR A 1 161 ? -14.039 3.535 -2.037 1 98.12 161 TYR A O 1
ATOM 1295 N N . PHE A 1 162 ? -13.984 1.463 -1.137 1 95.88 162 PHE A N 1
ATOM 1296 C CA . PHE A 1 162 ? -14.727 0.831 -2.219 1 95.88 162 PHE A CA 1
ATOM 1297 C C . PHE A 1 162 ? -16.203 0.721 -1.865 1 95.88 162 PHE A C 1
ATOM 1299 O O . PHE A 1 162 ? -16.562 0.117 -0.852 1 95.88 162 PHE A O 1
ATOM 1306 N N . LEU A 1 163 ? -16.984 1.293 -2.713 1 93.12 163 LEU A N 1
ATOM 1307 C CA . LEU A 1 163 ? -18.422 1.341 -2.521 1 93.12 163 LEU A CA 1
ATOM 1308 C C . LEU A 1 163 ? -19.141 0.455 -3.539 1 93.12 163 LEU A C 1
ATOM 1310 O O . LEU A 1 163 ? -18.797 0.466 -4.723 1 93.12 163 LEU A O 1
ATOM 1314 N N . GLN A 1 164 ? -19.984 -0.312 -2.982 1 88.25 164 GLN A N 1
ATOM 1315 C CA . GLN A 1 164 ? -20.891 -1.049 -3.855 1 88.25 164 GLN A CA 1
ATOM 1316 C C . GLN A 1 164 ? -22.234 -0.333 -3.988 1 88.25 164 GLN A C 1
ATOM 1318 O O . GLN A 1 164 ? -23.016 -0.29 -3.039 1 88.25 164 GLN A O 1
ATOM 1323 N N . SER A 1 165 ? -22.406 0.462 -5.012 1 82.44 165 SER A N 1
ATOM 1324 C CA . SER A 1 165 ? -23.641 1.211 -5.234 1 82.44 165 SER A CA 1
ATOM 1325 C C . SER A 1 165 ? -24.047 1.184 -6.703 1 82.44 165 SER A C 1
ATOM 1327 O O . SER A 1 165 ? -23.234 1.472 -7.582 1 82.44 165 SER A O 1
ATOM 1329 N N . SER A 1 166 ? -25.203 0.79 -6.957 1 74.56 166 SER A N 1
ATOM 1330 C CA . SER A 1 166 ? -25.703 0.686 -8.32 1 74.56 166 SER A CA 1
ATOM 1331 C C . SER A 1 166 ? -26.172 2.039 -8.844 1 74.56 166 SER A C 1
ATOM 1333 O O . SER A 1 166 ? -26.281 2.24 -10.055 1 74.56 166 SER A O 1
ATOM 1335 N N . SER A 1 167 ? -26.422 3.023 -8.055 1 85.31 167 SER A N 1
ATOM 1336 C CA . SER A 1 167 ? -27.016 4.273 -8.5 1 85.31 167 SER A CA 1
ATOM 1337 C C . SER A 1 167 ? -26.312 5.48 -7.898 1 85.31 167 SER A C 1
ATOM 1339 O O . SER A 1 167 ? -26.953 6.465 -7.531 1 85.31 167 SER A O 1
ATOM 1341 N N . PHE A 1 168 ? -25.062 5.43 -7.832 1 94.62 168 PHE A N 1
ATOM 1342 C CA . PHE A 1 168 ? -24.344 6.551 -7.246 1 94.62 168 PHE A CA 1
ATOM 1343 C C . PHE A 1 168 ? -24.344 7.75 -8.188 1 94.62 168 PHE A C 1
ATOM 1345 O O . PHE A 1 168 ? -23.922 7.641 -9.344 1 94.62 168 PHE A O 1
ATOM 1352 N N . ASP A 1 169 ? -24.797 8.859 -7.734 1 96.75 169 ASP A N 1
ATOM 1353 C CA . ASP A 1 169 ? -24.906 10.055 -8.562 1 96.75 169 ASP A CA 1
ATOM 1354 C C . ASP A 1 169 ? -23.797 11.055 -8.234 1 96.75 169 ASP A C 1
ATOM 1356 O O . ASP A 1 169 ? -23.984 11.922 -7.379 1 96.75 169 ASP A O 1
ATOM 1360 N N . ILE A 1 170 ? -22.719 11.008 -9.008 1 97.56 170 ILE A N 1
ATOM 1361 C CA . ILE A 1 170 ? -21.547 11.828 -8.734 1 97.56 170 ILE A CA 1
ATOM 1362 C C . ILE A 1 170 ? -21.875 13.297 -9.039 1 97.56 170 ILE A C 1
ATOM 1364 O O . ILE A 1 170 ? -21.328 14.195 -8.398 1 97.56 170 ILE A O 1
ATOM 1368 N N . LYS A 1 171 ? -22.672 13.555 -9.961 1 97.75 171 LYS A N 1
ATOM 1369 C CA . LYS A 1 171 ? -23.031 14.93 -10.297 1 97.75 171 LYS A CA 1
ATOM 1370 C C . LYS A 1 171 ? -23.75 15.617 -9.141 1 97.75 171 LYS A C 1
ATOM 1372 O O . LYS A 1 171 ? -23.5 16.781 -8.852 1 97.75 171 LYS A O 1
ATOM 1377 N N . ARG A 1 172 ? -24.641 14.852 -8.555 1 97.62 172 ARG A N 1
ATOM 1378 C CA . ARG A 1 172 ? -25.344 15.359 -7.383 1 97.62 172 ARG A CA 1
ATOM 1379 C C . ARG A 1 172 ? -24.375 15.672 -6.25 1 97.62 172 ARG A C 1
ATOM 1381 O O . ARG A 1 172 ? -24.516 16.688 -5.57 1 97.62 172 ARG A O 1
ATOM 1388 N N . VAL A 1 173 ? -23.422 14.828 -6.098 1 98.44 173 VAL A N 1
ATOM 1389 C CA . VAL A 1 173 ? -22.406 15 -5.066 1 98.44 173 VAL A CA 1
ATOM 1390 C C . VAL A 1 173 ? -21.578 16.25 -5.355 1 98.44 173 VAL A C 1
ATOM 1392 O O . VAL A 1 173 ? -21.344 17.062 -4.461 1 98.44 173 VAL A O 1
ATOM 1395 N N . GLN A 1 174 ? -21.109 16.422 -6.609 1 98.38 174 GLN A N 1
ATOM 1396 C CA . GLN A 1 174 ? -20.297 17.578 -7.023 1 98.38 174 GLN A CA 1
ATOM 1397 C C . GLN A 1 174 ? -21.047 18.891 -6.793 1 98.38 174 GLN A C 1
ATOM 1399 O O . GLN A 1 174 ? -20.469 19.844 -6.285 1 98.38 174 GLN A O 1
ATOM 1404 N N . ALA A 1 175 ? -22.266 18.906 -7.074 1 98.06 175 ALA A N 1
ATOM 1405 C CA . ALA A 1 175 ? -23.078 20.094 -6.891 1 98.06 175 ALA A CA 1
ATOM 1406 C C . ALA A 1 175 ? -23.25 20.422 -5.41 1 98.06 175 ALA A C 1
ATOM 1408 O O . ALA A 1 175 ? -23.078 21.562 -4.992 1 98.06 175 ALA A O 1
ATOM 1409 N N . ALA A 1 176 ? -23.547 19.422 -4.66 1 98.19 176 ALA A N 1
ATOM 1410 C CA . ALA A 1 176 ? -23.844 19.609 -3.244 1 98.19 176 ALA A CA 1
ATOM 1411 C C . ALA A 1 176 ? -22.594 20 -2.465 1 98.19 176 ALA A C 1
ATOM 1413 O O . ALA A 1 176 ? -22.688 20.703 -1.451 1 98.19 176 ALA A O 1
ATOM 1414 N N . ALA A 1 177 ? -21.453 19.531 -2.951 1 98.38 177 ALA A N 1
ATOM 1415 C CA . ALA A 1 177 ? -20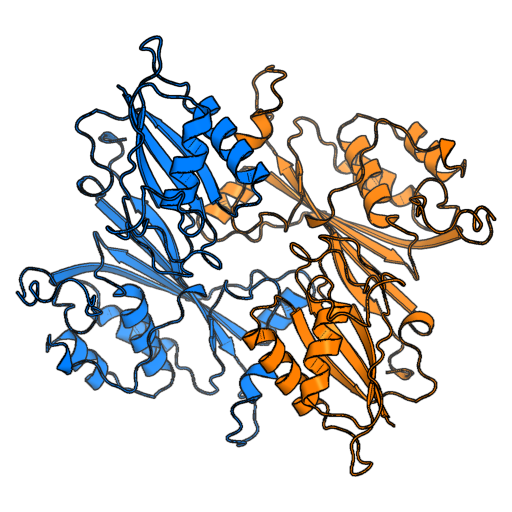.188 19.797 -2.252 1 98.38 177 ALA A CA 1
ATOM 1416 C C . ALA A 1 177 ? -19.938 21.297 -2.145 1 98.38 177 ALA A C 1
ATOM 1418 O O . ALA A 1 177 ? -19.281 21.75 -1.197 1 98.38 177 ALA A O 1
ATOM 1419 N N . ARG A 1 178 ? -20.453 22.047 -3.02 1 97.5 178 ARG A N 1
ATOM 1420 C CA . ARG A 1 178 ? -20.234 23.484 -3.072 1 97.5 178 ARG A CA 1
ATOM 1421 C C . ARG A 1 178 ? -20.875 24.188 -1.872 1 97.5 178 ARG A C 1
ATOM 1423 O O . ARG A 1 178 ? -20.438 25.266 -1.478 1 97.5 178 ARG A O 1
ATOM 1430 N N . MET A 1 179 ? -21.859 23.594 -1.279 1 97.06 179 MET A N 1
ATOM 1431 C CA . MET A 1 179 ? -22.562 24.172 -0.148 1 97.06 179 MET A CA 1
ATOM 1432 C C . MET A 1 179 ? -21.641 24.344 1.053 1 97.06 179 MET A C 1
ATOM 1434 O O . MET A 1 179 ? -21.875 25.188 1.915 1 97.06 179 MET A O 1
ATOM 1438 N N . PHE A 1 180 ? -20.594 23.562 1.047 1 98.06 180 PHE A N 1
ATOM 1439 C CA . PHE A 1 180 ? -19.719 23.531 2.213 1 98.06 180 PHE A CA 1
ATOM 1440 C C . PHE A 1 180 ? -18.688 24.641 2.133 1 98.06 180 PHE A C 1
ATOM 1442 O O . PHE A 1 180 ? -18.016 24.953 3.125 1 98.06 180 PHE A O 1
ATOM 1449 N N . ILE A 1 181 ? -18.469 25.219 0.979 1 98.31 181 ILE A N 1
ATOM 1450 C CA . ILE A 1 181 ? -17.438 26.219 0.777 1 98.31 181 ILE A CA 1
ATOM 1451 C C . ILE A 1 181 ? -17.812 27.5 1.512 1 98.31 181 ILE A C 1
ATOM 1453 O O . ILE A 1 181 ? -18.969 27.938 1.45 1 98.31 181 ILE A O 1
ATOM 1457 N N . GLY A 1 182 ? -16.891 28.094 2.213 1 97.75 182 GLY A N 1
ATOM 1458 C CA . GLY A 1 182 ? -17.109 29.312 2.967 1 97.75 182 GLY A CA 1
ATOM 1459 C C . GLY A 1 182 ? -17.141 29.094 4.469 1 97.75 182 GLY A C 1
ATOM 1460 O O . GLY A 1 182 ? -16.609 28.094 4.965 1 97.75 182 GLY A O 1
ATOM 1461 N N . VAL A 1 183 ? -17.625 30.078 5.191 1 97.12 183 VAL A N 1
ATOM 1462 C CA . VAL A 1 183 ? -17.641 30.047 6.648 1 97.12 183 VAL A CA 1
ATOM 1463 C C . VAL A 1 183 ? -18.969 29.453 7.145 1 97.12 183 VAL A C 1
ATOM 1465 O O . VAL A 1 183 ? -20.031 29.938 6.781 1 97.12 183 VAL A O 1
ATOM 1468 N N . HIS A 1 184 ? -18.891 28.438 7.836 1 96.62 184 HIS A N 1
ATOM 1469 C CA . HIS A 1 184 ? -20.047 27.797 8.438 1 96.62 184 HIS A CA 1
ATOM 1470 C C . HIS A 1 184 ? -19.75 27.344 9.859 1 96.62 184 HIS A C 1
ATOM 1472 O O . HIS A 1 184 ? -18.594 27.25 10.258 1 96.62 184 HIS A O 1
ATOM 1478 N N . ASP A 1 185 ? -20.781 27.234 10.625 1 95.12 185 ASP A N 1
ATOM 1479 C CA . ASP A 1 185 ? -20.703 26.5 11.883 1 95.12 185 ASP A CA 1
ATOM 1480 C C . ASP A 1 185 ? -20.797 25 11.648 1 95.12 185 ASP A C 1
ATOM 1482 O O . ASP A 1 185 ? -21.875 24.484 11.367 1 95.12 185 ASP A O 1
ATOM 1486 N N . PHE A 1 186 ? -19.688 24.297 11.797 1 95.88 186 PHE A N 1
ATOM 1487 C CA . PHE A 1 186 ? -19.641 22.891 11.43 1 95.88 186 PHE A CA 1
ATOM 1488 C C . PHE A 1 186 ? -19.875 22 12.641 1 95.88 186 PHE A C 1
ATOM 1490 O O . PHE A 1 186 ? -19.422 20.859 12.68 1 95.88 186 PHE A O 1
ATOM 1497 N N . ARG A 1 187 ? -20.594 22.406 13.586 1 93.12 187 ARG A N 1
ATOM 1498 C CA . ARG A 1 187 ? -20.859 21.672 14.812 1 93.12 187 ARG A CA 1
ATOM 1499 C C . ARG A 1 187 ? -21.531 20.328 14.508 1 93.12 187 ARG A C 1
ATOM 1501 O O . ARG A 1 187 ? -21.25 19.328 15.172 1 93.12 187 ARG A O 1
ATOM 1508 N N . THR A 1 188 ? -22.438 20.359 13.5 1 94.38 188 THR A N 1
ATOM 1509 C CA . THR A 1 188 ? -23.125 19.125 13.102 1 94.38 188 THR A CA 1
ATOM 1510 C C . THR A 1 188 ? -22.141 18.109 12.539 1 94.38 188 THR A C 1
ATOM 1512 O O . THR A 1 188 ? -22.328 16.906 12.68 1 94.38 188 THR A O 1
ATOM 1515 N N . PHE A 1 189 ? -21.062 18.594 11.992 1 95.94 189 PHE A N 1
ATOM 1516 C CA . PHE A 1 189 ? -20.078 17.75 11.312 1 95.94 189 PHE A CA 1
ATOM 1517 C C . PHE A 1 189 ? -18.875 17.5 12.211 1 95.94 189 PHE A C 1
ATOM 1519 O O . PHE A 1 189 ? -17.812 17.094 11.727 1 95.94 189 PHE A O 1
ATOM 1526 N N . MET A 1 190 ? -19.031 17.75 13.43 1 93.38 190 MET A N 1
ATOM 1527 C CA . MET A 1 190 ? -17.969 17.5 14.391 1 93.38 190 MET A CA 1
ATOM 1528 C C . MET A 1 190 ? -18.312 16.297 15.281 1 93.38 190 MET A C 1
ATOM 1530 O O . MET A 1 190 ? -19.453 16.156 15.711 1 93.38 190 MET A O 1
ATOM 1534 N N . SER A 1 191 ? -17.344 15.398 15.461 1 87.69 191 SER A N 1
ATOM 1535 C CA . SER A 1 191 ? -17.562 14.32 16.422 1 87.69 191 SER A CA 1
ATOM 1536 C C . SER A 1 191 ? -17.281 14.789 17.844 1 87.69 191 SER A C 1
ATOM 1538 O O . SER A 1 191 ? -16.562 15.758 18.062 1 87.69 191 SER A O 1
ATOM 1540 N N . VAL A 1 192 ? -18.078 14.25 18.828 1 75.31 192 VAL A N 1
ATOM 1541 C CA . VAL A 1 192 ? -17.906 14.625 20.219 1 75.31 192 VAL A CA 1
ATOM 1542 C C . VAL A 1 192 ? -16.781 13.797 20.844 1 75.31 192 VAL A C 1
ATOM 1544 O O . VAL A 1 192 ? -16.688 12.586 20.625 1 75.31 192 VAL A O 1
ATOM 1547 N N . SER A 1 193 ? -15.68 14.352 21.172 1 60 193 SER A N 1
ATOM 1548 C CA . SER A 1 193 ? -14.625 13.617 21.859 1 60 193 SER A CA 1
ATOM 1549 C C . SER A 1 193 ? -15 13.352 23.312 1 60 193 SER A C 1
ATOM 1551 O O . SER A 1 193 ? -15.711 14.148 23.938 1 60 193 SER A O 1
ATOM 1553 N N . ARG A 1 194 ? -15.203 12.094 23.672 1 52.53 194 ARG A N 1
ATOM 1554 C CA . ARG A 1 194 ? -15.5 11.727 25.047 1 52.53 194 ARG A CA 1
ATOM 1555 C C . ARG A 1 194 ? -14.867 12.703 26.031 1 52.53 194 ARG A C 1
ATOM 1557 O O . ARG A 1 194 ? -15.344 12.859 27.156 1 52.53 194 ARG A O 1
ATOM 1564 N N . GLN A 1 195 ? -13.641 12.984 25.734 1 46.72 195 GLN A N 1
ATOM 1565 C CA . GLN A 1 195 ? -12.914 13.664 26.812 1 46.72 195 GLN A CA 1
ATOM 1566 C C . GLN A 1 195 ? -13.438 15.078 27.031 1 46.72 195 GLN A C 1
ATOM 1568 O O . GLN A 1 195 ? -13.227 15.672 28.078 1 46.72 195 GLN A O 1
ATOM 1573 N N . LYS A 1 196 ? -13.742 15.898 26.031 1 48.16 196 LYS A N 1
ATOM 1574 C CA . LYS A 1 196 ? -13.938 17.297 26.375 1 48.16 196 LYS A CA 1
ATOM 1575 C C . LYS A 1 196 ? -15.414 17.672 26.359 1 48.16 196 LYS A C 1
ATOM 1577 O O . LYS A 1 196 ? -16.031 17.75 25.281 1 48.16 196 LYS A O 1
ATOM 1582 N N . VAL A 1 197 ? -16.25 17.422 27.312 1 42.56 197 VAL A N 1
ATOM 1583 C CA . VAL A 1 197 ? -17.594 17.906 27.594 1 42.56 197 VAL A CA 1
ATOM 1584 C C . VAL A 1 197 ? -17.734 19.359 27.156 1 42.56 197 VAL A C 1
ATOM 1586 O O . VAL A 1 197 ? -18.781 19.781 26.688 1 42.56 197 VAL A O 1
ATOM 1589 N N . CYS A 1 198 ? -16.781 20.25 27.531 1 42.09 198 CYS A N 1
ATOM 1590 C CA . CYS A 1 198 ? -17.047 21.656 27.75 1 42.09 198 CYS A CA 1
ATOM 1591 C C . CYS A 1 198 ? -17.219 22.406 26.438 1 42.09 198 CYS A C 1
ATOM 1593 O O . CYS A 1 198 ? -17.484 23.609 26.422 1 42.09 198 CYS A O 1
ATOM 1595 N N . ARG A 1 199 ? -16.719 21.984 25.344 1 48.28 199 ARG A N 1
ATOM 1596 C CA . ARG A 1 199 ? -16.516 22.969 24.281 1 48.28 199 ARG A CA 1
ATOM 1597 C C . ARG A 1 199 ? -17.797 23.172 23.484 1 48.28 199 ARG A C 1
ATOM 1599 O O . ARG A 1 199 ? -17.75 23.391 22.266 1 48.28 199 ARG A O 1
ATOM 1606 N N . ASP A 1 200 ? -18.953 22.922 24.047 1 49.72 200 ASP A N 1
ATOM 1607 C CA . ASP A 1 200 ? -20.203 23.141 23.344 1 49.72 200 ASP A CA 1
ATOM 1608 C C . ASP A 1 200 ? -20.359 24.609 22.938 1 49.72 200 ASP A C 1
ATOM 1610 O O . ASP A 1 200 ? -21.438 25.047 22.547 1 49.72 200 ASP A O 1
ATOM 1614 N N . HIS A 1 201 ? -19.406 25.422 23.328 1 50.81 201 HIS A N 1
ATOM 1615 C CA . HIS A 1 201 ? -19.625 26.797 22.906 1 50.81 201 HIS A CA 1
ATOM 1616 C C . HIS A 1 201 ? -19.359 26.969 21.422 1 50.81 201 HIS A C 1
ATOM 1618 O O . HIS A 1 201 ? -18.375 26.453 20.891 1 50.81 201 HIS A O 1
ATOM 1624 N N . PRO A 1 202 ? -20.391 27.562 20.703 1 52.78 202 PRO A N 1
ATOM 1625 C CA . PRO A 1 202 ? -20.359 27.781 19.266 1 52.78 202 PRO A CA 1
ATOM 1626 C C . PRO A 1 202 ? -19 28.281 18.781 1 52.78 202 PRO A C 1
ATOM 1628 O O . PRO A 1 202 ? -18.594 28 17.656 1 52.78 202 PRO A O 1
ATOM 1631 N N . MET A 1 203 ? -18.281 29.141 19.578 1 56.78 203 MET A N 1
ATOM 1632 C CA . MET A 1 203 ? -17.062 29.812 19.125 1 56.78 203 MET A CA 1
ATOM 1633 C C . MET A 1 203 ? -16.016 28.797 18.703 1 56.78 203 MET A C 1
ATOM 1635 O O . MET A 1 203 ? -15.117 29.109 17.922 1 56.78 203 MET A O 1
ATOM 1639 N N . PHE A 1 204 ? -16.344 27.547 18.859 1 75.56 204 PHE A N 1
ATOM 1640 C CA . PHE A 1 204 ? -15.219 26.641 18.641 1 75.56 204 PHE A CA 1
ATOM 1641 C C . PHE A 1 204 ? -15.492 25.703 17.469 1 75.56 204 PHE A C 1
ATOM 1643 O O . PHE A 1 204 ? -14.617 24.938 17.062 1 75.56 204 PHE A O 1
ATOM 1650 N N . THR A 1 205 ? -16.578 26.094 16.688 1 90.31 205 THR A N 1
ATOM 1651 C CA . THR A 1 205 ? -16.922 25.094 15.672 1 90.31 205 THR A CA 1
ATOM 1652 C C . THR A 1 205 ? -17.109 25.734 14.305 1 90.31 205 THR A C 1
ATOM 1654 O O . THR A 1 205 ? -17.484 25.078 13.344 1 90.31 205 THR A O 1
ATOM 1657 N N . VAL A 1 206 ? -16.844 27.078 14.266 1 94.19 206 VAL A N 1
ATOM 1658 C CA . VAL A 1 206 ? -16.875 27.781 12.992 1 94.19 206 VAL A CA 1
ATOM 1659 C C . VAL A 1 206 ? -15.57 27.547 12.242 1 94.19 206 VAL A C 1
ATOM 1661 O O . VAL A 1 206 ? -14.484 27.672 12.82 1 94.19 206 VAL A O 1
ATOM 1664 N N . ARG A 1 207 ? -15.664 27.156 11.031 1 96 207 ARG A N 1
ATOM 1665 C CA . ARG A 1 207 ? -14.523 26.984 10.133 1 96 207 ARG A CA 1
ATOM 1666 C C . ARG A 1 207 ? -14.828 27.531 8.75 1 96 207 ARG A C 1
ATOM 1668 O O . ARG A 1 207 ? -16 27.734 8.398 1 96 207 ARG A O 1
ATOM 1675 N N . LYS A 1 208 ? -13.805 27.812 8.039 1 97.56 208 LYS A N 1
ATOM 1676 C CA . LYS A 1 208 ? -13.93 28.219 6.637 1 97.56 208 LYS A CA 1
ATOM 1677 C C . LYS A 1 208 ? -13.312 27.172 5.711 1 97.56 208 LYS A C 1
ATOM 1679 O O . LYS A 1 208 ? -12.117 26.875 5.793 1 97.56 208 LYS A O 1
ATOM 1684 N N . ILE A 1 209 ? -14.07 26.594 4.879 1 98.31 209 ILE A N 1
ATOM 1685 C CA . ILE A 1 209 ? -13.562 25.734 3.816 1 98.31 209 ILE A CA 1
ATOM 1686 C C . ILE A 1 209 ? -13.234 26.578 2.582 1 98.31 209 ILE A C 1
ATOM 1688 O O . ILE A 1 209 ? -14.102 27.281 2.053 1 98.31 209 ILE A O 1
ATOM 1692 N N . ASP A 1 210 ? -12.031 26.516 2.15 1 98.56 210 ASP A N 1
ATOM 1693 C CA . ASP A 1 210 ? -11.578 27.344 1.035 1 98.56 210 ASP A CA 1
ATOM 1694 C C . ASP A 1 210 ? -11.961 26.719 -0.304 1 98.56 210 ASP A C 1
ATOM 1696 O O . ASP A 1 210 ? -12.352 27.422 -1.235 1 98.56 210 ASP A O 1
ATOM 1700 N N . GLU A 1 211 ? -11.766 25.453 -0.375 1 98.19 211 GLU A N 1
ATOM 1701 C CA . GLU A 1 211 ? -11.984 24.766 -1.648 1 98.19 211 GLU A CA 1
ATOM 1702 C C . GLU A 1 211 ? -12.383 23.312 -1.435 1 98.19 211 GLU A C 1
ATOM 1704 O O . GLU A 1 211 ? -11.906 22.656 -0.502 1 98.19 211 GLU A O 1
ATOM 1709 N N . ILE A 1 212 ? -13.281 22.844 -2.291 1 98.56 212 ILE A N 1
ATOM 1710 C CA . ILE A 1 212 ? -13.594 21.422 -2.416 1 98.56 212 ILE A CA 1
ATOM 1711 C C . ILE A 1 212 ? -13.648 21.031 -3.891 1 98.56 212 ILE A C 1
ATOM 1713 O O . ILE A 1 212 ? -14.414 21.625 -4.668 1 98.56 212 ILE A O 1
ATOM 1717 N N . ASN A 1 213 ? -12.836 20.188 -4.281 1 98.38 213 ASN A N 1
ATOM 1718 C CA . ASN A 1 213 ? -12.781 19.703 -5.652 1 98.38 213 ASN A CA 1
ATOM 1719 C C . ASN A 1 213 ? -13.008 18.203 -5.723 1 98.38 213 ASN A C 1
ATOM 1721 O O . ASN A 1 213 ? -12.383 17.438 -4.977 1 98.38 213 ASN A O 1
ATOM 1725 N N . ILE A 1 214 ? -13.945 17.797 -6.543 1 98.62 214 ILE A N 1
ATOM 1726 C CA . ILE A 1 214 ? -14.219 16.391 -6.777 1 98.62 214 ILE A CA 1
ATOM 1727 C C . ILE A 1 214 ? -13.883 16.031 -8.227 1 98.62 214 ILE A C 1
ATOM 1729 O O . ILE A 1 214 ? -14.492 16.578 -9.156 1 98.62 214 ILE A O 1
ATOM 1733 N N . ARG A 1 215 ? -12.953 15.188 -8.422 1 98.19 215 ARG A N 1
ATOM 1734 C CA . ARG A 1 215 ? -12.477 14.844 -9.758 1 98.19 215 ARG A CA 1
ATOM 1735 C C . ARG A 1 215 ? -12.383 13.328 -9.93 1 98.19 215 ARG A C 1
ATOM 1737 O O . ARG A 1 215 ? -12.32 12.594 -8.945 1 98.19 215 ARG A O 1
ATOM 1744 N N . PRO A 1 216 ? -12.469 12.906 -11.195 1 98.25 216 PRO A N 1
ATOM 1745 C CA . PRO A 1 216 ? -12.188 11.492 -11.414 1 98.25 216 PRO A CA 1
ATOM 1746 C C . PRO A 1 216 ? -10.805 11.078 -10.922 1 98.25 216 PRO A C 1
ATOM 1748 O O . PRO A 1 216 ? -9.828 11.812 -11.125 1 98.25 216 PRO A O 1
ATOM 1751 N N . GLY A 1 217 ? -10.805 10 -10.188 1 97.75 217 GLY A N 1
ATOM 1752 C CA . GLY A 1 217 ? -9.547 9.414 -9.75 1 97.75 217 GLY A CA 1
ATOM 1753 C C . GLY A 1 217 ? -9.078 8.281 -10.641 1 97.75 217 GLY A C 1
ATOM 1754 O O . GLY A 1 217 ? -9.586 8.102 -11.75 1 97.75 217 GLY A O 1
ATOM 1755 N N . GLU A 1 218 ? -8.023 7.625 -10.211 1 97 218 GLU A N 1
ATOM 1756 C CA . GLU A 1 218 ? -7.473 6.477 -10.922 1 97 218 GLU A CA 1
ATOM 1757 C C . GLU A 1 218 ? -7.043 5.375 -9.953 1 97 218 GLU A C 1
ATOM 1759 O O . GLU A 1 218 ? -6.707 5.652 -8.805 1 97 218 GLU A O 1
ATOM 1764 N N . THR A 1 219 ? -7.121 4.172 -10.484 1 98 219 THR A N 1
ATOM 1765 C CA . THR A 1 219 ? -6.633 3.049 -9.688 1 98 219 THR A CA 1
ATOM 1766 C C . THR A 1 219 ? -5.117 3.135 -9.5 1 98 219 THR A C 1
ATOM 1768 O O . THR A 1 219 ? -4.414 3.693 -10.352 1 98 219 THR A O 1
ATOM 1771 N N . ARG A 1 220 ? -4.664 2.623 -8.375 1 97.88 220 ARG A N 1
ATOM 1772 C CA . ARG A 1 220 ? -3.236 2.5 -8.109 1 97.88 220 ARG A CA 1
ATOM 1773 C C . ARG A 1 220 ? -2.795 1.042 -8.156 1 97.88 220 ARG A C 1
ATOM 1775 O O . ARG A 1 220 ? -1.732 0.694 -7.633 1 97.88 220 ARG A O 1
ATOM 1782 N N . ALA A 1 221 ? -3.68 0.177 -8.672 1 97.69 221 ALA A N 1
ATOM 1783 C CA . ALA A 1 221 ? -3.357 -1.239 -8.82 1 97.69 221 ALA A CA 1
ATOM 1784 C C . ALA A 1 221 ? -2.348 -1.453 -9.945 1 97.69 221 ALA A C 1
ATOM 1786 O O . ALA A 1 221 ? -1.979 -0.508 -10.648 1 97.69 221 ALA A O 1
ATOM 1787 N N . LEU A 1 222 ? -1.859 -2.65 -10 1 97.5 222 LEU A N 1
ATOM 1788 C CA . LEU A 1 222 ? -0.803 -2.975 -10.953 1 97.5 222 LEU A CA 1
ATOM 1789 C C . LEU A 1 222 ? -1.321 -3.906 -12.047 1 97.5 222 LEU A C 1
ATOM 1791 O O . LEU A 1 222 ? -2.211 -4.723 -11.797 1 97.5 222 LEU A O 1
ATOM 1795 N N . SER A 1 223 ? -0.735 -3.748 -13.227 1 94.62 223 SER A N 1
ATOM 1796 C CA . SER A 1 223 ? -0.856 -4.727 -14.305 1 94.62 223 SER A CA 1
ATOM 1797 C C . SER A 1 223 ? -2.314 -5.09 -14.555 1 94.62 223 SER A C 1
ATOM 1799 O O . SER A 1 223 ? -3.15 -4.211 -14.781 1 94.62 223 SER A O 1
ATOM 1801 N N . SER A 1 224 ? -2.643 -6.375 -14.57 1 94.31 224 SER A N 1
ATOM 1802 C CA . SER A 1 224 ? -3.988 -6.844 -14.883 1 94.31 224 SER A CA 1
ATOM 1803 C C . SER A 1 224 ? -5 -6.363 -13.844 1 94.31 224 SER A C 1
ATOM 1805 O O . SER A 1 224 ? -6.164 -6.121 -14.172 1 94.31 224 SER A O 1
ATOM 1807 N N . ASN A 1 225 ? -4.555 -6.176 -12.633 1 97.25 225 ASN A N 1
ATOM 1808 C CA . ASN A 1 225 ? -5.445 -5.664 -11.594 1 97.25 225 ASN A CA 1
ATOM 1809 C C . ASN A 1 225 ? -5.898 -4.238 -11.891 1 97.25 225 ASN A C 1
ATOM 1811 O O . ASN A 1 225 ? -7.035 -3.871 -11.602 1 97.25 225 ASN A O 1
ATOM 1815 N N . ALA A 1 226 ? -4.969 -3.482 -12.453 1 97.31 226 ALA A N 1
ATOM 1816 C CA . ALA A 1 226 ? -5.312 -2.105 -12.797 1 97.31 226 ALA A CA 1
ATOM 1817 C C . ALA A 1 226 ? -6.426 -2.059 -13.836 1 97.31 226 ALA A C 1
ATOM 1819 O O . ALA A 1 226 ? -7.367 -1.271 -13.711 1 97.31 226 ALA A O 1
ATOM 1820 N N . ILE A 1 227 ? -6.316 -2.896 -14.805 1 97 227 ILE A N 1
ATOM 1821 C CA . ILE A 1 227 ? -7.316 -2.959 -15.859 1 97 227 ILE A CA 1
ATOM 1822 C C . ILE A 1 227 ? -8.664 -3.381 -15.273 1 97 227 ILE A C 1
ATOM 1824 O O . ILE A 1 227 ? -9.68 -2.725 -15.508 1 97 227 ILE A O 1
ATOM 1828 N N . GLN A 1 228 ? -8.617 -4.41 -14.516 1 96.69 228 GLN A N 1
ATOM 1829 C CA . GLN A 1 228 ? -9.844 -4.918 -13.914 1 96.69 228 GLN A CA 1
ATOM 1830 C C . GLN A 1 228 ? -10.461 -3.889 -12.977 1 96.69 228 GLN A C 1
ATOM 1832 O O . GLN A 1 228 ? -11.68 -3.701 -12.961 1 96.69 228 GLN A O 1
ATOM 1837 N N . ALA A 1 229 ? -9.625 -3.277 -12.203 1 97.12 229 ALA A N 1
ATOM 1838 C CA . ALA A 1 229 ? -10.102 -2.256 -11.281 1 97.12 229 ALA A CA 1
ATOM 1839 C C . ALA A 1 229 ? -10.789 -1.114 -12.031 1 97.12 229 ALA A C 1
ATOM 1841 O O . ALA A 1 229 ? -11.867 -0.666 -11.641 1 97.12 229 ALA A O 1
ATOM 1842 N N . ALA A 1 230 ? -10.18 -0.671 -13.094 1 96.69 230 ALA A N 1
ATOM 1843 C CA . ALA A 1 230 ? -10.727 0.433 -13.883 1 96.69 230 ALA A CA 1
ATOM 1844 C C . ALA A 1 230 ? -12.039 0.036 -14.547 1 96.69 230 ALA A C 1
ATOM 1846 O O . ALA A 1 230 ? -12.922 0.876 -14.75 1 96.69 230 ALA A O 1
ATOM 1847 N N . GLU A 1 231 ? -12.133 -1.201 -14.852 1 95.31 231 GLU A N 1
ATOM 1848 C CA . GLU A 1 231 ? -13.352 -1.691 -15.477 1 95.31 231 GLU A CA 1
ATOM 1849 C C . GLU A 1 231 ? -14.461 -1.887 -14.453 1 95.31 231 GLU A C 1
ATOM 1851 O O . GLU A 1 231 ? -15.648 -1.746 -14.773 1 95.31 231 GLU A O 1
ATOM 1856 N N . THR A 1 232 ? -14.062 -2.166 -13.25 1 94.31 232 THR A N 1
ATOM 1857 C CA . THR A 1 232 ? -15.023 -2.537 -12.211 1 94.31 232 THR A CA 1
ATOM 1858 C C . THR A 1 232 ? -15.516 -1.302 -11.461 1 94.31 232 THR A C 1
ATOM 1860 O O . THR A 1 232 ? -16.656 -1.267 -11 1 94.31 232 THR A O 1
ATOM 1863 N N . TYR A 1 233 ? -14.648 -0.258 -11.461 1 96.19 233 TYR A N 1
ATOM 1864 C CA . TYR A 1 233 ? -14.977 0.849 -10.57 1 96.19 233 TYR A CA 1
ATOM 1865 C C . TYR A 1 233 ? -14.82 2.188 -11.281 1 96.19 233 TYR A C 1
ATOM 1867 O O . TYR A 1 233 ? -14 2.322 -12.195 1 96.19 233 TYR A O 1
ATOM 1875 N N . ASN A 1 234 ? -15.648 3.146 -10.844 1 96.94 234 ASN A N 1
ATOM 1876 C CA . ASN A 1 234 ? -15.352 4.559 -11.062 1 96.94 234 ASN A CA 1
ATOM 1877 C C . ASN A 1 234 ? -14.648 5.172 -9.852 1 96.94 234 ASN A C 1
ATOM 1879 O O . ASN A 1 234 ? -15.219 5.23 -8.758 1 96.94 234 ASN A O 1
ATOM 1883 N N . TYR A 1 235 ? -13.477 5.605 -10.055 1 98 235 TYR A N 1
ATOM 1884 C CA . TYR A 1 235 ? -12.703 6.211 -8.969 1 98 235 TYR A CA 1
ATOM 1885 C C . TYR A 1 235 ? -12.992 7.703 -8.867 1 98 235 TYR A C 1
ATOM 1887 O O . TYR A 1 235 ? -13.141 8.383 -9.883 1 98 235 TYR A O 1
ATOM 1895 N N . TRP A 1 236 ? -12.977 8.203 -7.629 1 98.5 236 TRP A N 1
ATOM 1896 C CA . TRP A 1 236 ? -13.203 9.617 -7.371 1 98.5 236 TRP A CA 1
ATOM 1897 C C . TRP A 1 236 ? -12.281 10.125 -6.27 1 98.5 236 TRP A C 1
ATOM 1899 O O . TRP A 1 236 ? -12.008 9.406 -5.301 1 98.5 236 TRP A O 1
ATOM 1909 N N . ASP A 1 237 ? -11.844 11.336 -6.438 1 98.75 237 ASP A N 1
ATOM 1910 C CA . ASP A 1 237 ? -11.023 12.039 -5.457 1 98.75 237 ASP A CA 1
ATOM 1911 C C . ASP A 1 237 ? -11.719 13.305 -4.961 1 98.75 237 ASP A C 1
ATOM 1913 O O . ASP A 1 237 ? -12.086 14.164 -5.758 1 98.75 237 ASP A O 1
ATOM 1917 N N . ILE A 1 238 ? -11.898 13.398 -3.688 1 98.81 238 ILE A N 1
ATOM 1918 C CA . ILE A 1 238 ? -12.391 14.625 -3.068 1 98.81 238 ILE A CA 1
ATOM 1919 C C . ILE A 1 238 ? -11.234 15.359 -2.385 1 98.81 238 ILE A C 1
ATOM 1921 O O . ILE A 1 238 ? -10.648 14.844 -1.426 1 98.81 238 ILE A O 1
ATOM 1925 N N . GLU A 1 239 ? -10.883 16.469 -2.865 1 98.75 239 GLU A N 1
ATOM 1926 C CA . GLU A 1 239 ? -9.875 17.328 -2.242 1 98.75 239 GLU A CA 1
ATOM 1927 C C . GLU A 1 239 ? -10.516 18.484 -1.493 1 98.75 239 GLU A C 1
ATOM 1929 O O . GLU A 1 239 ? -11.336 19.219 -2.053 1 98.75 239 GLU A O 1
ATOM 1934 N N . ILE A 1 240 ? -10.164 18.656 -0.26 1 98.75 240 ILE A N 1
ATOM 1935 C CA . ILE A 1 240 ? -10.719 19.703 0.576 1 98.75 240 ILE A CA 1
ATOM 1936 C C . ILE A 1 240 ? -9.594 20.516 1.225 1 98.75 240 ILE A C 1
ATOM 1938 O O . ILE A 1 240 ? -8.641 19.938 1.751 1 98.75 240 ILE A O 1
ATOM 1942 N N . ARG A 1 241 ? -9.688 21.797 1.136 1 98.69 241 ARG A N 1
ATOM 1943 C CA . ARG A 1 241 ? -8.68 22.688 1.707 1 98.69 241 ARG A CA 1
ATOM 1944 C C . ARG A 1 241 ? -9.305 23.672 2.678 1 98.69 241 ARG A C 1
ATOM 1946 O O . ARG A 1 241 ? -10.367 24.234 2.406 1 98.69 241 ARG A O 1
ATOM 1953 N N . ALA A 1 242 ? -8.734 23.859 3.773 1 98.38 242 ALA A N 1
ATOM 1954 C CA . ALA A 1 242 ? -9.117 24.828 4.797 1 98.38 242 ALA A CA 1
ATOM 1955 C C . ALA A 1 242 ? -7.949 25.141 5.719 1 98.38 242 ALA A C 1
ATOM 1957 O O . ALA A 1 242 ? -6.91 24.484 5.672 1 98.38 242 ALA A O 1
ATOM 1958 N N . LYS A 1 243 ? -8.117 26.125 6.484 1 96.19 243 LYS A N 1
ATOM 1959 C CA . LYS A 1 243 ? -7.094 26.453 7.473 1 96.19 243 LYS A CA 1
ATOM 1960 C C . LYS A 1 243 ? -7.016 25.375 8.555 1 96.19 243 LYS A C 1
ATOM 1962 O O . LYS A 1 243 ? -5.922 25 8.992 1 96.19 243 LYS A O 1
ATOM 1967 N N . SER A 1 244 ? -8.125 24.969 8.961 1 95.5 244 SER A N 1
ATOM 1968 C CA . SER A 1 244 ? -8.219 23.922 9.984 1 95.5 244 SER A CA 1
ATOM 1969 C C . SER A 1 244 ? -9.547 23.172 9.898 1 95.5 244 SER A C 1
ATOM 1971 O O . SER A 1 244 ? -10.484 23.656 9.258 1 95.5 244 SER A O 1
ATOM 1973 N N . PHE A 1 245 ? -9.57 22.047 10.445 1 96.38 245 PHE A N 1
ATOM 1974 C CA . PHE A 1 245 ? -10.766 21.203 10.492 1 96.38 245 PHE A CA 1
ATOM 1975 C C . PHE A 1 245 ? -11.078 20.781 11.914 1 96.38 245 PHE A C 1
ATOM 1977 O O . PHE A 1 245 ? -10.18 20.703 12.758 1 96.38 245 PHE A O 1
ATOM 1984 N N . LEU A 1 246 ? -12.328 20.531 12.141 1 94.88 246 LEU A N 1
ATOM 1985 C CA . LEU A 1 246 ? -12.758 19.953 13.406 1 94.88 246 LEU A CA 1
ATOM 1986 C C . LEU A 1 246 ? -12.547 18.453 13.414 1 94.88 246 LEU A C 1
ATOM 1988 O O . LEU A 1 246 ? -12.219 17.859 12.383 1 94.88 246 LEU A O 1
ATOM 1992 N N . TYR A 1 247 ? -12.703 17.9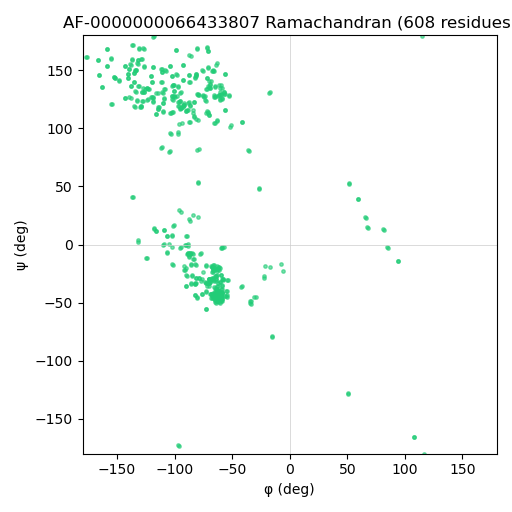06 14.648 1 94 247 TYR A N 1
ATOM 1993 C CA . TYR A 1 247 ? -12.547 16.469 14.828 1 94 247 TYR A CA 1
ATOM 1994 C C . TYR A 1 247 ? -13.492 15.703 13.906 1 94 247 TYR A C 1
ATOM 1996 O O . TYR A 1 247 ? -14.711 15.859 13.984 1 94 247 TYR A O 1
ATOM 2004 N N . LYS A 1 248 ? -12.906 14.93 12.961 1 96.5 248 LYS A N 1
ATOM 2005 C CA . LYS A 1 248 ? -13.586 14.039 12.016 1 96.5 248 LYS A CA 1
ATOM 2006 C C . LYS A 1 248 ? -14.398 14.836 11 1 96.5 248 LYS A C 1
ATOM 2008 O O . LYS A 1 248 ? -15.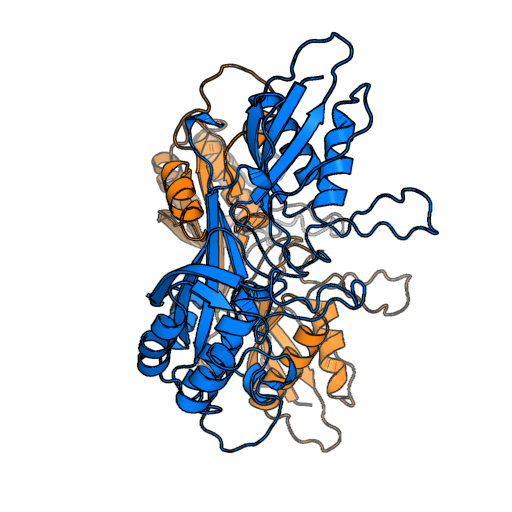219 14.273 10.273 1 96.5 248 LYS A O 1
ATOM 2013 N N . GLN A 1 249 ? -14.188 16.094 10.898 1 97.25 249 GLN A N 1
ATOM 2014 C CA . GLN A 1 249 ? -15 16.953 10.047 1 97.25 249 GLN A CA 1
ATOM 2015 C C . GLN A 1 249 ? -14.945 16.5 8.594 1 97.25 249 GLN A C 1
ATOM 2017 O O . GLN A 1 249 ? -15.984 16.375 7.941 1 97.25 249 GLN A O 1
ATOM 2022 N N . VAL A 1 250 ? -13.734 16.25 8.055 1 98.62 250 VAL A N 1
ATOM 2023 C CA . VAL A 1 250 ? -13.594 15.867 6.656 1 98.62 250 VAL A CA 1
ATOM 2024 C C . VAL A 1 250 ? -14.344 14.562 6.395 1 98.62 250 VAL A C 1
ATOM 2026 O O . VAL A 1 250 ? -15.086 14.453 5.418 1 98.62 250 VAL A O 1
ATOM 2029 N N . ARG A 1 251 ? -14.211 13.625 7.254 1 98.62 251 ARG A N 1
ATOM 2030 C CA . ARG A 1 251 ? -14.836 12.312 7.07 1 98.62 251 ARG A CA 1
ATOM 2031 C C . ARG A 1 251 ? -16.359 12.406 7.199 1 98.62 251 ARG A C 1
ATOM 2033 O O . ARG A 1 251 ? -17.078 11.664 6.547 1 98.62 251 ARG A O 1
ATOM 2040 N N . ARG A 1 252 ? -16.859 13.32 8.031 1 97.94 252 ARG A N 1
ATOM 2041 C CA . ARG A 1 252 ? -18.297 13.508 8.148 1 97.94 252 ARG A CA 1
ATOM 2042 C C . ARG A 1 252 ? -18.859 14.195 6.906 1 97.94 252 ARG A C 1
ATOM 2044 O O . ARG A 1 252 ? -19.938 13.844 6.426 1 97.94 252 ARG A O 1
ATOM 2051 N N . ILE A 1 253 ? -18.078 15.172 6.445 1 98.56 253 ILE A N 1
ATOM 2052 C CA . ILE A 1 253 ? -18.5 15.828 5.207 1 98.56 253 ILE A CA 1
ATOM 2053 C C . ILE A 1 253 ? -18.547 14.812 4.074 1 98.56 253 ILE A C 1
ATOM 2055 O O . ILE A 1 253 ? -19.562 14.703 3.371 1 98.56 253 ILE A O 1
ATOM 2059 N N . VAL A 1 254 ? -17.5 14 3.936 1 98.75 254 VAL A N 1
ATOM 2060 C CA . VAL A 1 254 ? -17.422 12.992 2.881 1 98.75 254 VAL A CA 1
ATOM 2061 C C . VAL A 1 254 ? -18.531 11.961 3.068 1 98.75 254 VAL A C 1
ATOM 2063 O O . VAL A 1 254 ? -19.172 11.555 2.102 1 98.75 254 VAL A O 1
ATOM 2066 N N . GLY A 1 255 ? -18.703 11.562 4.324 1 98.5 255 GLY A N 1
ATOM 2067 C CA . GLY A 1 255 ? -19.781 10.641 4.609 1 98.5 255 GLY A CA 1
ATOM 2068 C C . GLY A 1 255 ? -21.141 11.148 4.156 1 98.5 255 GLY A C 1
ATOM 2069 O O . GLY A 1 255 ? -21.922 10.406 3.576 1 98.5 255 GLY A O 1
ATOM 2070 N N . ALA A 1 256 ? -21.453 12.391 4.41 1 98.5 256 ALA A N 1
ATOM 2071 C CA . ALA A 1 256 ? -22.719 13.008 4.012 1 98.5 256 ALA A CA 1
ATOM 2072 C C . ALA A 1 256 ? -22.844 13.062 2.49 1 98.5 256 ALA A C 1
ATOM 2074 O O . ALA A 1 256 ? -23.906 12.773 1.937 1 98.5 256 ALA A O 1
ATOM 2075 N N . LEU A 1 257 ? -21.781 13.414 1.832 1 98.56 257 LEU A N 1
ATOM 2076 C CA . LEU A 1 257 ? -21.781 13.492 0.375 1 98.56 257 LEU A CA 1
ATOM 2077 C C . LEU A 1 257 ? -22 12.117 -0.242 1 98.56 257 LEU A C 1
ATOM 2079 O O . LEU A 1 257 ? -22.75 11.977 -1.213 1 98.56 257 LEU A O 1
ATOM 2083 N N . ILE A 1 258 ? -21.375 11.102 0.339 1 97.94 258 ILE A N 1
ATOM 2084 C CA . ILE A 1 258 ? -21.531 9.742 -0.159 1 97.94 258 ILE A CA 1
ATOM 2085 C C . ILE A 1 258 ? -22.969 9.281 0.052 1 97.94 258 ILE A C 1
ATOM 2087 O O . ILE A 1 258 ? -23.562 8.656 -0.832 1 97.94 258 ILE A O 1
ATOM 2091 N N . ALA A 1 259 ? -23.516 9.594 1.217 1 97.44 259 ALA A N 1
ATOM 2092 C CA . ALA A 1 259 ? -24.922 9.266 1.471 1 97.44 259 ALA A CA 1
ATOM 2093 C C . ALA A 1 259 ? -25.828 9.93 0.444 1 97.44 259 ALA A C 1
ATOM 2095 O O . ALA A 1 259 ? -26.797 9.32 -0.019 1 97.44 259 ALA A O 1
ATOM 2096 N N . LEU A 1 260 ? -25.562 11.141 0.12 1 97.94 260 LEU A N 1
ATOM 2097 C CA . LEU A 1 260 ? -26.328 11.859 -0.895 1 97.94 260 LEU A CA 1
ATOM 2098 C C . LEU A 1 260 ? -26.219 11.172 -2.252 1 97.94 260 LEU A C 1
ATOM 2100 O O . LEU A 1 260 ? -27.219 10.93 -2.918 1 97.94 260 LEU A O 1
ATOM 2104 N N . GLY A 1 261 ? -24.984 10.875 -2.645 1 97.31 261 GLY A N 1
ATOM 2105 C CA . GLY A 1 261 ? -24.766 10.203 -3.916 1 97.31 261 GLY A CA 1
ATOM 2106 C C . GLY A 1 261 ? -25.484 8.875 -4.031 1 97.31 261 GLY A C 1
ATOM 2107 O O . GLY A 1 261 ? -25.891 8.477 -5.121 1 97.31 261 GLY A O 1
ATOM 2108 N N . ASN A 1 262 ? -25.656 8.242 -2.873 1 94.81 262 ASN A N 1
ATOM 2109 C CA . ASN A 1 262 ? -26.344 6.949 -2.824 1 94.81 262 ASN A CA 1
ATOM 2110 C C . ASN A 1 262 ? -27.844 7.109 -2.711 1 94.81 262 ASN A C 1
ATOM 2112 O O . ASN A 1 262 ? -28.578 6.117 -2.686 1 94.81 262 ASN A O 1
ATOM 2116 N N . GLY A 1 263 ? -28.312 8.273 -2.527 1 94.75 263 GLY A N 1
ATOM 2117 C CA . GLY A 1 263 ? -29.75 8.547 -2.43 1 94.75 263 GLY A CA 1
ATOM 2118 C C . GLY A 1 263 ? -30.312 8.266 -1.051 1 94.75 263 GLY A C 1
ATOM 2119 O O . GLY A 1 263 ? -31.531 8.156 -0.883 1 94.75 263 GLY A O 1
ATOM 2120 N N . ARG A 1 264 ? -29.438 8.086 -0.129 1 94.88 264 ARG A N 1
ATOM 2121 C CA . ARG A 1 264 ? -29.891 7.832 1.233 1 94.88 264 ARG A CA 1
ATOM 2122 C C . ARG A 1 264 ? -30.438 9.102 1.87 1 94.88 264 ARG A C 1
ATOM 2124 O O . ARG A 1 264 ? -31.297 9.039 2.752 1 94.88 264 ARG A O 1
ATOM 2131 N N . ILE A 1 265 ? -29.859 10.234 1.476 1 97.06 265 ILE A N 1
ATOM 2132 C CA . ILE A 1 265 ? -30.359 11.539 1.896 1 97.06 265 ILE A CA 1
ATOM 2133 C C . ILE A 1 265 ? -30.5 12.453 0.682 1 97.06 265 ILE A C 1
ATOM 2135 O O . ILE A 1 265 ? -30.094 12.102 -0.423 1 97.06 265 ILE A O 1
ATOM 2139 N N . ASP A 1 266 ? -31.156 13.531 0.915 1 97.19 266 ASP A N 1
ATOM 2140 C CA . ASP A 1 266 ? -31.297 14.492 -0.172 1 97.19 266 ASP A CA 1
ATOM 2141 C C . ASP A 1 266 ? -30.641 15.82 0.179 1 97.19 266 ASP A C 1
ATOM 2143 O O . ASP A 1 266 ? -30.031 15.961 1.243 1 97.19 266 ASP A O 1
ATOM 2147 N N . GLU A 1 267 ? -30.703 16.719 -0.727 1 97.19 267 GLU A N 1
ATOM 2148 C CA . GLU A 1 267 ? -30.031 18 -0.575 1 97.19 267 GLU A CA 1
ATOM 2149 C C . GLU A 1 267 ? -30.609 18.797 0.601 1 97.19 267 GLU A C 1
ATOM 2151 O O . GLU A 1 267 ? -29.875 19.531 1.272 1 97.19 267 GLU A O 1
ATOM 2156 N N . ARG A 1 268 ? -31.828 18.609 0.831 1 96.56 268 ARG A N 1
ATOM 2157 C CA . ARG A 1 268 ? -32.469 19.312 1.944 1 96.56 268 ARG A CA 1
ATOM 2158 C C . ARG A 1 268 ? -31.875 18.875 3.277 1 96.56 268 ARG A C 1
ATOM 2160 O O . ARG A 1 268 ? -31.609 19.703 4.148 1 96.56 268 ARG A O 1
ATOM 2167 N N . CYS A 1 269 ? -31.688 17.609 3.336 1 96.44 269 CYS A N 1
ATOM 2168 C CA . CYS A 1 269 ? -31.078 17.062 4.539 1 96.44 269 CYS A CA 1
ATOM 2169 C C . CYS A 1 269 ? -29.688 17.641 4.762 1 96.44 269 CYS A C 1
ATOM 2171 O O . CYS A 1 269 ? -29.344 18.062 5.875 1 96.44 269 CYS A O 1
ATOM 2173 N N . LEU A 1 270 ? -28.938 17.688 3.713 1 96.19 270 LEU A N 1
ATOM 2174 C CA . LEU A 1 270 ? -27.578 18.234 3.785 1 96.19 270 LEU A CA 1
ATOM 2175 C C . LEU A 1 270 ? -27.609 19.703 4.18 1 96.19 270 LEU A C 1
ATOM 2177 O O . LEU A 1 270 ? -26.828 20.141 5.027 1 96.19 270 LEU A O 1
ATOM 2181 N N . TYR A 1 271 ? -28.5 20.406 3.607 1 96 271 TYR A N 1
ATOM 2182 C CA . TYR A 1 271 ? -28.672 21.828 3.887 1 96 271 TYR A CA 1
ATOM 2183 C C . TYR A 1 271 ? -29.016 22.062 5.352 1 96 271 TYR A C 1
ATOM 2185 O O . TYR A 1 271 ? -28.469 22.953 5.996 1 96 271 TYR A O 1
ATOM 2193 N N . GLN A 1 272 ? -29.859 21.266 5.832 1 96.44 272 GLN A N 1
ATOM 2194 C CA . GLN A 1 272 ? -30.266 21.359 7.23 1 96.44 272 GLN A CA 1
ATOM 2195 C C . GLN A 1 272 ? -29.094 21.078 8.164 1 96.44 272 GLN A C 1
ATOM 2197 O O . GLN A 1 272 ? -28.875 21.812 9.141 1 96.44 272 GLN A O 1
ATOM 2202 N N . MET A 1 273 ? -28.375 20.047 7.844 1 96.44 273 MET A N 1
ATOM 2203 C CA . MET A 1 273 ? -27.219 19.703 8.672 1 96.44 273 MET A CA 1
ATOM 2204 C C . MET A 1 273 ? -26.219 20.859 8.719 1 96.44 273 MET A C 1
ATOM 2206 O O . MET A 1 273 ? -25.594 21.094 9.742 1 96.44 273 MET A O 1
ATOM 2210 N N . LEU A 1 274 ? -26.094 21.578 7.625 1 95.75 274 LEU A N 1
ATOM 2211 C CA . LEU A 1 274 ? -25.094 22.641 7.508 1 95.75 274 LEU A CA 1
ATOM 2212 C C . LEU A 1 274 ? -25.594 23.922 8.141 1 95.75 274 LEU A C 1
ATOM 2214 O O . LEU A 1 274 ? -24.828 24.656 8.781 1 95.75 274 LEU A O 1
ATOM 2218 N N . THR A 1 275 ? -26.938 24.188 8.062 1 94.69 275 THR A N 1
ATOM 2219 C CA . THR A 1 275 ? -27.453 25.516 8.406 1 94.69 275 THR A CA 1
ATOM 2220 C C . THR A 1 275 ? -28.062 25.516 9.805 1 94.69 275 THR A C 1
ATOM 2222 O O . THR A 1 275 ? -28.312 26.562 10.383 1 94.69 275 THR A O 1
ATOM 2225 N N . VAL A 1 276 ? -28.359 24.344 10.305 1 93.88 276 VAL A N 1
ATOM 2226 C CA . VAL A 1 276 ? -28.828 24.219 11.68 1 93.88 276 VAL A CA 1
ATOM 2227 C C . VAL A 1 276 ? -27.766 23.516 12.531 1 93.88 276 VAL A C 1
ATOM 2229 O O . VAL A 1 276 ? -27.875 22.328 12.812 1 93.88 276 VAL A O 1
ATOM 2232 N N . PRO A 1 277 ? -26.906 24.312 12.938 1 90.06 277 PRO A N 1
ATOM 2233 C CA . PRO A 1 277 ? -25.766 23.703 13.625 1 90.06 277 PRO A CA 1
ATOM 2234 C C . PRO A 1 277 ? -26.141 23.125 14.992 1 90.06 277 PRO A C 1
ATOM 2236 O O . PRO A 1 277 ? -26.578 23.875 15.875 1 90.06 277 PRO A O 1
ATOM 2239 N N . SER A 1 278 ? -26.109 21.859 15.102 1 87.44 278 SER A N 1
ATOM 2240 C CA . SER A 1 278 ? -26.406 21.109 16.328 1 87.44 278 SER A CA 1
ATOM 2241 C C . SER A 1 278 ? -25.938 19.656 16.203 1 87.44 278 SER A C 1
ATOM 2243 O O . SER A 1 278 ? -26.031 19.062 15.133 1 87.44 278 SER A O 1
ATOM 2245 N N . LYS A 1 279 ? -25.531 19.156 17.234 1 83 279 LYS A N 1
ATOM 2246 C CA . LYS A 1 279 ? -25.188 17.734 17.219 1 83 279 LYS A CA 1
ATOM 2247 C C . LYS A 1 279 ? -26.391 16.875 16.891 1 83 279 LYS A C 1
ATOM 2249 O O . LYS A 1 279 ? -26.25 15.789 16.328 1 83 279 LYS A O 1
ATOM 2254 N N . ASN A 1 280 ? -27.5 17.422 17.109 1 88.19 280 ASN A N 1
ATOM 2255 C CA . ASN A 1 280 ? -28.734 16.703 16.875 1 88.19 280 ASN A CA 1
ATOM 2256 C C . ASN A 1 280 ? -29.172 16.797 15.414 1 88.19 280 ASN A C 1
ATOM 2258 O O . ASN A 1 280 ? -30.109 16.094 15 1 88.19 280 ASN A O 1
ATOM 2262 N N . SER A 1 281 ? -28.469 17.609 14.711 1 92.44 281 SER A N 1
ATOM 2263 C CA . SER A 1 281 ? -28.859 17.812 13.32 1 92.44 281 SER A CA 1
ATOM 2264 C C . SER A 1 281 ? -28.219 16.766 12.414 1 92.44 281 SER A C 1
ATOM 2266 O O . SER A 1 281 ? -28.547 16.656 11.234 1 92.44 281 SER A O 1
ATOM 2268 N N . TRP A 1 282 ? -27.328 15.984 12.945 1 94.25 282 TRP A N 1
ATOM 2269 C CA . TRP A 1 282 ? -26.719 14.922 12.156 1 94.25 282 TRP A CA 1
ATOM 2270 C C . TRP A 1 282 ? -27.75 13.867 11.766 1 94.25 282 TRP A C 1
ATOM 2272 O O . TRP A 1 282 ? -28.469 13.359 12.617 1 94.25 282 TRP A O 1
ATOM 2282 N N . ASP A 1 283 ? -27.828 13.578 10.516 1 95.62 283 ASP A N 1
ATOM 2283 C CA . ASP A 1 283 ? -28.766 12.578 10.031 1 95.62 283 ASP A CA 1
ATOM 2284 C C . ASP A 1 283 ? -28.234 11.164 10.258 1 95.62 283 ASP A C 1
ATOM 2286 O O . ASP A 1 283 ? -27.141 10.828 9.805 1 95.62 283 ASP A O 1
ATOM 2290 N N . HIS A 1 284 ? -29 10.312 10.852 1 93.5 284 HIS A N 1
ATOM 2291 C CA . HIS A 1 284 ? -28.578 8.977 11.258 1 93.5 284 HIS A CA 1
ATOM 2292 C C . HIS A 1 284 ? -28.297 8.086 10.055 1 93.5 284 HIS A C 1
ATOM 2294 O O . HIS A 1 284 ? -27.641 7.051 10.172 1 93.5 284 HIS A O 1
ATOM 2300 N N . ARG A 1 285 ? -28.828 8.477 8.93 1 94.62 285 ARG A N 1
ATOM 2301 C CA . ARG A 1 285 ? -28.625 7.676 7.719 1 94.62 285 ARG A CA 1
ATOM 2302 C C . ARG A 1 285 ? -27.234 7.91 7.133 1 94.62 285 ARG A C 1
ATOM 2304 O O . ARG A 1 285 ? -26.828 7.211 6.207 1 94.62 285 ARG A O 1
ATOM 2311 N N . VAL A 1 286 ? -26.516 8.828 7.633 1 96.75 286 VAL A N 1
ATOM 2312 C CA . VAL A 1 286 ? -25.172 9.164 7.172 1 96.75 286 VAL A CA 1
ATOM 2313 C C . VAL A 1 286 ? -24.141 8.438 8.023 1 96.75 286 VAL A C 1
ATOM 2315 O O . VAL A 1 286 ? -24.141 8.555 9.25 1 96.75 286 VAL A O 1
ATOM 2318 N N . LEU A 1 287 ? -23.312 7.695 7.387 1 95.94 287 LEU A N 1
ATOM 2319 C CA . LEU A 1 287 ? -22.234 7.008 8.086 1 95.94 287 LEU A CA 1
ATOM 2320 C C . LEU A 1 287 ? -20.922 7.781 7.957 1 95.94 287 LEU A C 1
ATOM 2322 O O . LEU A 1 287 ? -20.672 8.438 6.941 1 95.94 287 LEU A O 1
ATOM 2326 N N . LEU A 1 288 ? -20.094 7.727 8.992 1 97.31 288 LEU A N 1
ATOM 2327 C CA . LEU A 1 288 ? -18.75 8.289 8.945 1 97.31 288 LEU A CA 1
ATOM 2328 C C . LEU A 1 288 ? -17.906 7.617 7.859 1 97.31 288 LEU A C 1
ATOM 2330 O O . LEU A 1 288 ? -17.812 6.391 7.82 1 97.31 288 LEU A O 1
ATOM 2334 N N . ALA A 1 289 ? -17.359 8.43 6.945 1 98.25 289 ALA A N 1
ATOM 2335 C CA . ALA A 1 289 ? -16.531 7.848 5.891 1 98.25 289 ALA A CA 1
ATOM 2336 C C . ALA A 1 289 ? -15.344 7.105 6.48 1 98.25 289 ALA A C 1
ATOM 2338 O O . ALA A 1 289 ? -14.703 7.586 7.422 1 98.25 289 ALA A O 1
ATOM 2339 N N . PRO A 1 290 ? -15.016 5.914 5.953 1 97.88 290 PRO A N 1
ATOM 2340 C CA . PRO A 1 290 ? -13.883 5.145 6.484 1 97.88 290 PRO A CA 1
ATOM 2341 C C . PRO A 1 290 ? -12.578 5.926 6.465 1 97.88 290 PRO A C 1
ATOM 2343 O O . PRO A 1 290 ? -12.328 6.695 5.531 1 97.88 290 PRO A O 1
ATOM 2346 N N . ALA A 1 291 ? -11.695 5.695 7.457 1 98.31 291 ALA A N 1
ATOM 2347 C CA . ALA A 1 291 ? -10.43 6.414 7.613 1 98.31 291 ALA A CA 1
ATOM 2348 C C . ALA A 1 291 ? -9.461 6.07 6.488 1 98.31 291 ALA A C 1
ATOM 2350 O O . ALA A 1 291 ? -8.648 6.906 6.086 1 98.31 291 ALA A O 1
ATOM 2351 N N . CYS A 1 292 ? -9.555 4.887 5.953 1 97.56 292 CYS A N 1
ATOM 2352 C CA . CYS A 1 292 ? -8.562 4.355 5.027 1 97.56 292 CYS A CA 1
ATOM 2353 C C . CYS A 1 292 ? -8.562 5.145 3.721 1 97.56 292 CYS A C 1
ATOM 2355 O O . CYS A 1 292 ? -7.602 5.074 2.949 1 97.56 292 CYS A O 1
ATOM 2357 N N . GLY A 1 293 ? -9.625 5.852 3.441 1 98.56 293 GLY A N 1
ATOM 2358 C CA . GLY A 1 293 ? -9.68 6.637 2.217 1 98.56 293 GLY A CA 1
ATOM 2359 C C . GLY A 1 293 ? -9.117 8.039 2.379 1 98.56 293 GLY A C 1
ATOM 2360 O O . GLY A 1 293 ? -8.953 8.758 1.395 1 98.56 293 GLY A O 1
ATOM 2361 N N . LEU A 1 294 ? -8.805 8.438 3.568 1 98.88 294 LEU A N 1
ATOM 2362 C CA . LEU A 1 294 ? -8.453 9.828 3.846 1 98.88 294 LEU A CA 1
ATOM 2363 C C . LEU A 1 294 ? -6.938 9.992 3.938 1 98.88 294 LEU A C 1
ATOM 2365 O O . LEU A 1 294 ? -6.262 9.211 4.605 1 98.88 294 LEU A O 1
ATOM 2369 N N . TYR A 1 295 ? -6.418 11 3.238 1 98.88 295 TYR A N 1
ATOM 2370 C CA . TYR A 1 295 ? -5.004 11.359 3.227 1 98.88 295 TYR A CA 1
ATOM 2371 C C . TYR A 1 295 ? -4.816 12.836 3.541 1 98.88 295 TYR A C 1
ATOM 2373 O O . TYR A 1 295 ? -5.406 13.695 2.881 1 98.88 295 TYR A O 1
ATOM 2381 N N . LEU A 1 296 ? -4.047 13.164 4.562 1 98.81 296 LEU A N 1
ATOM 2382 C CA . LEU A 1 296 ? -3.531 14.523 4.66 1 98.81 296 LEU A CA 1
ATOM 2383 C C . LEU A 1 296 ? -2.471 14.781 3.598 1 98.81 296 LEU A C 1
ATOM 2385 O O . LEU A 1 296 ? -1.365 14.242 3.672 1 98.81 296 LEU A O 1
ATOM 2389 N N . CYS A 1 297 ? -2.729 15.625 2.691 1 98.38 297 CYS A N 1
ATOM 2390 C CA . CYS A 1 297 ? -1.875 15.781 1.519 1 98.38 297 CYS A CA 1
ATOM 2391 C C . CYS A 1 297 ? -0.79 16.828 1.767 1 98.38 297 CYS A C 1
ATOM 2393 O O . CYS A 1 297 ? 0.321 16.703 1.249 1 98.38 297 CYS A O 1
ATOM 2395 N N . ARG A 1 298 ? -1.263 17.859 2.559 1 98.19 298 ARG A N 1
ATOM 2396 C CA . ARG A 1 298 ? -0.298 18.938 2.723 1 98.19 298 ARG A CA 1
ATOM 2397 C C . ARG A 1 298 ? -0.674 19.828 3.896 1 98.19 298 ARG A C 1
ATOM 2399 O O . ARG A 1 298 ? -1.845 20.172 4.074 1 98.19 298 ARG A O 1
ATOM 2406 N N . VAL A 1 299 ? 0.258 20.156 4.66 1 98.5 299 VAL A N 1
ATOM 2407 C CA . VAL A 1 299 ? 0.177 21.297 5.578 1 98.5 299 VAL A CA 1
ATOM 2408 C C . VAL A 1 299 ? 0.909 22.484 4.984 1 98.5 299 VAL A C 1
ATOM 2410 O O . VAL A 1 299 ? 2.074 22.391 4.598 1 98.5 299 VAL A O 1
ATOM 2413 N N . HIS A 1 300 ? 0.245 23.578 4.938 1 98.19 300 HIS A N 1
ATOM 2414 C CA . HIS A 1 300 ? 0.782 24.75 4.242 1 98.19 300 HIS A CA 1
ATOM 2415 C C . HIS A 1 300 ? 1.354 25.766 5.227 1 98.19 300 HIS A C 1
ATOM 2417 O O . HIS A 1 300 ? 0.743 26.047 6.262 1 98.19 300 HIS A O 1
ATOM 2423 N N . TYR A 1 301 ? 2.49 26.281 4.898 1 97.94 301 TYR A N 1
ATOM 2424 C CA . TYR A 1 301 ? 3.133 27.359 5.625 1 97.94 301 TYR A CA 1
ATOM 2425 C C . TYR A 1 301 ? 3.527 28.5 4.68 1 97.94 301 TYR A C 1
ATOM 2427 O O . TYR A 1 301 ? 3.676 28.281 3.475 1 97.94 301 TYR A O 1
ATOM 2435 N N . ARG A 1 302 ? 3.715 29.672 5.285 1 95.75 302 ARG A N 1
ATOM 2436 C CA . ARG A 1 302 ? 4.355 30.734 4.516 1 95.75 302 ARG A CA 1
ATOM 2437 C C . ARG A 1 302 ? 5.84 30.453 4.324 1 95.75 302 ARG A C 1
ATOM 2439 O O . ARG A 1 302 ? 6.527 30.047 5.262 1 95.75 302 ARG A O 1
ATOM 2446 N N . GLU A 1 303 ? 6.266 30.625 3.125 1 90.81 303 GLU A N 1
ATOM 2447 C CA . GLU A 1 303 ? 7.668 30.359 2.826 1 90.81 303 GLU A CA 1
ATOM 2448 C C . GLU A 1 303 ? 8.594 31.125 3.76 1 90.81 303 GLU A C 1
AT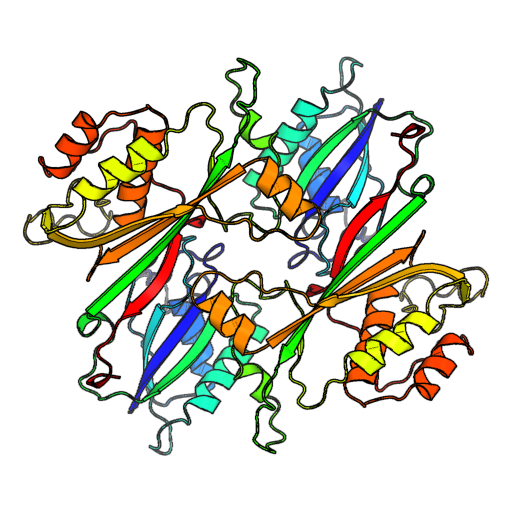OM 2450 O O . GLU A 1 303 ? 9.656 30.625 4.141 1 90.81 303 GLU A O 1
ATOM 2455 N N . THR A 1 304 ? 8.18 32.281 4.227 1 88.31 304 THR A N 1
ATOM 2456 C CA . THR A 1 304 ? 8.992 33.125 5.078 1 88.31 304 THR A CA 1
ATOM 2457 C C . THR A 1 304 ? 9.117 32.531 6.48 1 88.31 304 THR A C 1
ATOM 2459 O O . THR A 1 304 ? 10.023 32.906 7.23 1 88.31 304 THR A O 1
ATOM 2462 N N . ASP A 1 305 ? 8.227 31.688 6.688 1 86.69 305 ASP A N 1
ATOM 2463 C CA . ASP A 1 305 ? 8.203 31.156 8.047 1 86.69 305 ASP A CA 1
ATOM 2464 C C . ASP A 1 305 ? 9.062 29.891 8.164 1 86.69 305 ASP A C 1
ATOM 2466 O O . ASP A 1 305 ? 9.453 29.5 9.266 1 86.69 305 ASP A O 1
ATOM 2470 N N . ILE A 1 306 ? 9.281 29.266 7.023 1 84.56 306 ILE A N 1
ATOM 2471 C CA . ILE A 1 306 ? 9.977 27.984 7.098 1 84.56 306 ILE A CA 1
ATOM 2472 C C . ILE A 1 306 ? 11.227 28.016 6.223 1 84.56 306 ILE A C 1
ATOM 2474 O O . ILE A 1 306 ? 11.234 28.641 5.16 1 84.56 306 ILE A O 1
ATOM 2478 N N . MET B 1 1 ? -16.922 -35.188 -2.08 1 91.94 1 MET B N 1
ATOM 2479 C CA . MET B 1 1 ? -15.922 -34.125 -1.981 1 91.94 1 MET B CA 1
ATOM 2480 C C . MET B 1 1 ? -15.742 -33.406 -3.32 1 91.94 1 MET B C 1
ATOM 2482 O O . MET B 1 1 ? -15.734 -34.062 -4.371 1 91.94 1 MET B O 1
ATOM 2486 N N . TYR B 1 2 ? -15.812 -32.188 -3.32 1 97.12 2 TYR B N 1
ATOM 2487 C CA . TYR B 1 2 ? -15.641 -31.391 -4.535 1 97.12 2 TYR B CA 1
ATOM 2488 C C . TYR B 1 2 ? -14.352 -30.594 -4.492 1 97.12 2 TYR B C 1
ATOM 2490 O O . TYR B 1 2 ? -13.953 -30.094 -3.432 1 97.12 2 TYR B O 1
ATOM 2498 N N . ARG B 1 3 ? -13.703 -30.547 -5.652 1 97.81 3 ARG B N 1
ATOM 2499 C CA . ARG B 1 3 ? -12.438 -29.844 -5.746 1 97.81 3 ARG B CA 1
ATOM 2500 C C . ARG B 1 3 ? -12.648 -28.406 -6.246 1 97.81 3 ARG B C 1
ATOM 2502 O O . ARG B 1 3 ? -13.344 -28.188 -7.242 1 97.81 3 ARG B O 1
ATOM 2509 N N . TYR B 1 4 ? -12.055 -27.484 -5.535 1 98.31 4 TYR B N 1
ATOM 2510 C CA . TYR B 1 4 ? -12.172 -26.062 -5.879 1 98.31 4 TYR B CA 1
ATOM 2511 C C . TYR B 1 4 ? -10.805 -25.469 -6.176 1 98.31 4 TYR B C 1
ATOM 2513 O O . TYR B 1 4 ? -9.812 -25.812 -5.531 1 98.31 4 TYR B O 1
ATOM 2521 N N . LEU B 1 5 ? -10.766 -24.625 -7.195 1 98.62 5 LEU B N 1
ATOM 2522 C CA . LEU B 1 5 ? -9.625 -23.75 -7.465 1 98.62 5 LEU B CA 1
ATOM 2523 C C . LEU B 1 5 ? -9.906 -22.328 -6.996 1 98.62 5 LEU B C 1
ATOM 2525 O O . LEU B 1 5 ? -10.82 -21.672 -7.496 1 98.62 5 LEU B O 1
ATOM 2529 N N . LEU B 1 6 ? -9.188 -21.906 -6.027 1 98.56 6 LEU B N 1
ATOM 2530 C CA . LEU B 1 6 ? -9.281 -20.531 -5.547 1 98.56 6 LEU B CA 1
ATOM 2531 C C . LEU B 1 6 ? -8.25 -19.641 -6.234 1 98.56 6 LEU B C 1
ATOM 2533 O O . LEU B 1 6 ? -7.047 -19.922 -6.172 1 98.56 6 LEU B O 1
ATOM 2537 N N . ASN B 1 7 ? -8.664 -18.641 -6.945 1 98.5 7 ASN B N 1
ATOM 2538 C CA . ASN B 1 7 ? -7.805 -17.562 -7.402 1 98.5 7 ASN B CA 1
ATOM 2539 C C . ASN B 1 7 ? -7.621 -16.5 -6.324 1 98.5 7 ASN B C 1
ATOM 2541 O O . ASN B 1 7 ? -8.594 -15.914 -5.848 1 98.5 7 ASN B O 1
ATOM 2545 N N . ILE B 1 8 ? -6.387 -16.266 -5.977 1 98.62 8 ILE B N 1
ATOM 2546 C CA . ILE B 1 8 ? -6.176 -15.398 -4.82 1 98.62 8 ILE B CA 1
ATOM 2547 C C . ILE B 1 8 ? -5.137 -14.336 -5.156 1 98.62 8 ILE B C 1
ATOM 2549 O O . ILE B 1 8 ? -4.371 -14.484 -6.109 1 98.62 8 ILE B O 1
ATOM 2553 N N . SER B 1 9 ? -5.125 -13.273 -4.449 1 98.69 9 SER B N 1
ATOM 2554 C CA . SER B 1 9 ? -4.125 -12.211 -4.441 1 98.69 9 SER B CA 1
ATOM 2555 C C . SER B 1 9 ? -3.738 -11.828 -3.016 1 98.69 9 SER B C 1
ATOM 2557 O O . SER B 1 9 ? -4.5 -12.07 -2.074 1 98.69 9 SER B O 1
ATOM 2559 N N . TYR B 1 10 ? -2.512 -11.375 -2.832 1 98.62 10 TYR B N 1
ATOM 2560 C CA . TYR B 1 10 ? -2.105 -10.961 -1.492 1 98.62 10 TYR B CA 1
ATOM 2561 C C . TYR B 1 10 ? -0.916 -10.016 -1.55 1 98.62 10 TYR B C 1
ATOM 2563 O O . TYR B 1 10 ? -0.156 -10.016 -2.521 1 98.62 10 TYR B O 1
ATOM 2571 N N . ILE B 1 11 ? -0.794 -9.18 -0.542 1 98.44 11 ILE B N 1
ATOM 2572 C CA . ILE B 1 11 ? 0.426 -8.438 -0.24 1 98.44 11 ILE B CA 1
ATOM 2573 C C . ILE B 1 11 ? 1.256 -9.203 0.786 1 98.44 11 ILE B C 1
ATOM 2575 O O . ILE B 1 11 ? 0.826 -9.391 1.927 1 98.44 11 ILE B O 1
ATOM 2579 N N . GLY B 1 12 ? 2.449 -9.594 0.389 1 98.06 12 GLY B N 1
ATOM 2580 C CA . GLY B 1 12 ? 3.203 -10.578 1.152 1 98.06 12 GLY B CA 1
ATOM 2581 C C . GLY B 1 12 ? 4.098 -9.953 2.205 1 98.06 12 GLY B C 1
ATOM 2582 O O . GLY B 1 12 ? 4.797 -10.664 2.936 1 98.06 12 GLY B O 1
ATOM 2583 N N . THR B 1 13 ? 4.027 -8.688 2.432 1 96.31 13 THR B N 1
ATOM 2584 C CA . THR B 1 13 ? 4.98 -7.918 3.223 1 96.31 13 THR B CA 1
ATOM 2585 C C . THR B 1 13 ? 5.145 -8.523 4.613 1 96.31 13 THR B C 1
ATOM 2587 O O . THR B 1 13 ? 6.266 -8.656 5.109 1 96.31 13 THR B O 1
ATOM 2590 N N . THR B 1 14 ? 4.082 -8.977 5.227 1 93.69 14 THR B N 1
ATOM 2591 C CA . THR B 1 14 ? 4.152 -9.359 6.633 1 93.69 14 THR B CA 1
ATOM 2592 C C . THR B 1 14 ? 4.125 -10.875 6.785 1 93.69 14 THR B C 1
ATOM 2594 O O . THR B 1 14 ? 4.035 -11.391 7.898 1 93.69 14 THR B O 1
ATOM 2597 N N . PHE B 1 15 ? 4.195 -11.586 5.684 1 96.5 15 PHE B N 1
ATOM 2598 C CA . PHE B 1 15 ? 4.09 -13.039 5.738 1 96.5 15 PHE B CA 1
ATOM 2599 C C . PHE B 1 15 ? 5.457 -13.688 5.562 1 96.5 15 PHE B C 1
ATOM 2601 O O . PHE B 1 15 ? 6.332 -13.125 4.898 1 96.5 15 PHE B O 1
ATOM 2608 N N . ARG B 1 16 ? 5.605 -14.805 6.066 1 95 16 ARG B N 1
ATOM 2609 C CA . ARG B 1 16 ? 6.832 -15.586 5.953 1 95 16 ARG B CA 1
ATOM 2610 C C . ARG B 1 16 ? 6.836 -16.422 4.676 1 95 16 ARG B C 1
ATOM 2612 O O . ARG B 1 16 ? 7.457 -17.484 4.625 1 95 16 ARG B O 1
ATOM 2619 N N . GLY B 1 17 ? 6.016 -16.031 3.738 1 94.25 17 GLY B N 1
ATOM 2620 C CA . GLY B 1 17 ? 5.848 -16.781 2.502 1 94.25 17 GLY B CA 1
ATOM 2621 C C . GLY B 1 17 ? 4.445 -17.328 2.322 1 94.25 17 GLY B C 1
ATOM 2622 O O . GLY B 1 17 ? 3.596 -17.188 3.205 1 94.25 17 GLY B O 1
ATOM 2623 N N . ILE B 1 18 ? 4.297 -17.969 1.276 1 95.31 18 ILE B N 1
ATOM 2624 C CA . ILE B 1 18 ? 2.951 -18.453 1.005 1 95.31 18 ILE B CA 1
ATOM 2625 C C . ILE B 1 18 ? 2.746 -19.797 1.698 1 95.31 18 ILE B C 1
ATOM 2627 O O . ILE B 1 18 ? 1.635 -20.125 2.129 1 95.31 18 ILE B O 1
ATOM 2631 N N . GLN B 1 19 ? 3.781 -20.594 1.798 1 93.38 19 GLN B N 1
ATOM 2632 C CA . GLN B 1 19 ? 3.643 -21.984 2.238 1 93.38 19 GLN B CA 1
ATOM 2633 C C . GLN B 1 19 ? 3.701 -22.094 3.76 1 93.38 19 GLN B C 1
ATOM 2635 O O . GLN B 1 19 ? 4.52 -21.422 4.398 1 93.38 19 GLN B O 1
ATOM 2640 N N . LYS B 1 20 ? 2.873 -22.938 4.246 1 89.19 20 LYS B N 1
ATOM 2641 C CA . LYS B 1 20 ? 2.855 -23.219 5.68 1 89.19 20 LYS B CA 1
ATOM 2642 C C . LYS B 1 20 ? 4.094 -24 6.102 1 89.19 20 LYS B C 1
ATOM 2644 O O . LYS B 1 20 ? 4.605 -24.812 5.332 1 89.19 20 LYS B O 1
ATOM 2649 N N . THR B 1 21 ? 4.699 -23.562 7.273 1 75.38 21 THR B N 1
ATOM 2650 C CA . THR B 1 21 ? 5.844 -24.297 7.797 1 75.38 21 THR B CA 1
ATOM 2651 C C . THR B 1 21 ? 5.402 -25.297 8.859 1 75.38 21 THR B C 1
ATOM 2653 O O . THR B 1 21 ? 4.59 -24.984 9.727 1 75.38 21 THR B O 1
ATOM 2656 N N . VAL B 1 22 ? 5.301 -26.594 8.633 1 60.12 22 VAL B N 1
ATOM 2657 C CA . VAL B 1 22 ? 4.906 -27.609 9.602 1 60.12 22 VAL B CA 1
ATOM 2658 C C . VAL B 1 22 ? 6.09 -27.938 10.508 1 60.12 22 VAL B C 1
ATOM 2660 O O . VAL B 1 22 ? 7.141 -28.375 10.031 1 60.12 22 VAL B O 1
ATOM 2663 N N . ASN B 1 23 ? 6.305 -27.125 11.531 1 53.06 23 ASN B N 1
ATOM 2664 C CA . ASN B 1 23 ? 7.281 -27.656 12.477 1 53.06 23 ASN B CA 1
ATOM 2665 C C . ASN B 1 23 ? 6.785 -28.953 13.117 1 53.06 23 ASN B C 1
ATOM 2667 O O . ASN B 1 23 ? 5.684 -29 13.672 1 53.06 23 ASN B O 1
ATOM 2671 N N . LYS B 1 24 ? 7.363 -30.094 12.695 1 49.47 24 LYS B N 1
ATOM 2672 C CA . LYS B 1 24 ? 7.055 -31.438 13.18 1 49.47 24 LYS B CA 1
ATOM 2673 C C . LYS B 1 24 ? 6.691 -31.422 14.656 1 49.47 24 LYS B C 1
ATOM 2675 O O . LYS B 1 24 ? 5.957 -32.281 15.133 1 49.47 24 LYS B O 1
ATOM 2680 N N . LEU B 1 25 ? 7.512 -30.812 15.438 1 50.34 25 LEU B N 1
ATOM 2681 C CA . LEU B 1 25 ? 7.375 -31.031 16.875 1 50.34 25 LEU B CA 1
ATOM 2682 C C . LEU B 1 25 ? 6.105 -30.375 17.406 1 50.34 25 LEU B C 1
ATOM 2684 O O . LEU B 1 25 ? 5.711 -30.609 18.547 1 50.34 25 LEU B O 1
ATOM 2688 N N . GLU B 1 26 ? 5.641 -29.297 16.812 1 48.97 26 GLU B N 1
ATOM 2689 C CA . GLU B 1 26 ? 4.543 -28.562 17.422 1 48.97 26 GLU B CA 1
ATOM 2690 C C . GLU B 1 26 ? 3.201 -28.969 16.828 1 48.97 26 GLU B C 1
ATOM 2692 O O . GLU B 1 26 ? 3.129 -29.344 15.656 1 48.97 26 GLU B O 1
ATOM 2697 N N . GLN B 1 27 ? 2.209 -29.5 17.531 1 47.56 27 GLN B N 1
ATOM 2698 C CA . GLN B 1 27 ? 0.794 -29.672 17.219 1 47.56 27 GLN B CA 1
ATOM 2699 C C . GLN B 1 27 ? 0.363 -28.781 16.062 1 47.56 27 GLN B C 1
ATOM 2701 O O . GLN B 1 27 ? 0.956 -27.719 15.844 1 47.56 27 GLN B O 1
ATOM 2706 N N . SER B 1 28 ? -0.382 -29.359 14.977 1 51.22 28 SER B N 1
ATOM 2707 C CA . SER B 1 28 ? -0.969 -28.688 13.828 1 51.22 28 SER B CA 1
ATOM 2708 C C . SER B 1 28 ? -1.3 -27.234 14.164 1 51.22 28 SER B C 1
ATOM 2710 O O . SER B 1 28 ? -2.385 -26.938 14.664 1 51.22 28 SER B O 1
ATOM 2712 N N . ARG B 1 29 ? -0.365 -26.453 14.766 1 55.41 29 ARG B N 1
ATOM 2713 C CA . ARG B 1 29 ? -0.613 -25.078 15.195 1 55.41 29 ARG B CA 1
ATOM 2714 C C . ARG B 1 29 ? -1.064 -24.219 14.023 1 55.41 29 ARG B C 1
ATOM 2716 O O . ARG B 1 29 ? -0.655 -24.438 12.883 1 55.41 29 ARG B O 1
ATOM 2723 N N . LEU B 1 30 ? -2.117 -23.547 14.219 1 75.75 30 LEU B N 1
ATOM 2724 C CA . LEU B 1 30 ? -2.664 -22.469 13.398 1 75.75 30 LEU B CA 1
ATOM 2725 C C . LEU B 1 30 ? -1.558 -21.547 12.914 1 75.75 30 LEU B C 1
ATOM 2727 O O . LEU B 1 30 ? -0.825 -20.969 13.727 1 75.75 30 LEU B O 1
ATOM 2731 N N . ASP B 1 31 ? -1.217 -21.688 11.594 1 87 31 ASP B N 1
ATOM 2732 C CA . ASP B 1 31 ? -0.227 -20.812 10.992 1 87 31 ASP B CA 1
ATOM 2733 C C . ASP B 1 31 ? -0.884 -19.531 10.453 1 87 31 ASP B C 1
ATOM 2735 O O . ASP B 1 31 ? -1.515 -19.562 9.398 1 87 31 ASP B O 1
ATOM 2739 N N . THR B 1 32 ? -0.662 -18.453 11.188 1 89.06 32 THR B N 1
ATOM 2740 C CA . THR B 1 32 ? -1.252 -17.188 10.766 1 89.06 32 THR B CA 1
ATOM 2741 C C . THR B 1 32 ? -0.206 -16.297 10.086 1 89.06 32 THR B C 1
ATOM 2743 O O . THR B 1 32 ? -0.462 -15.133 9.82 1 89.06 32 THR B O 1
ATOM 2746 N N . LYS B 1 33 ? 0.95 -16.906 9.891 1 93.62 33 LYS B N 1
ATOM 2747 C CA . LYS B 1 33 ? 2.035 -16.094 9.352 1 93.62 33 LYS B CA 1
ATOM 2748 C C . LYS B 1 33 ? 2.355 -16.484 7.91 1 93.62 33 LYS B C 1
ATOM 2750 O O . LYS B 1 33 ? 3.312 -15.969 7.32 1 93.62 33 LYS B O 1
ATOM 2755 N N . SER B 1 34 ? 1.644 -17.438 7.375 1 96.56 34 SER B N 1
ATOM 2756 C CA . SER B 1 34 ? 1.729 -17.797 5.965 1 96.56 34 SER B CA 1
ATOM 2757 C C . SER B 1 34 ? 0.388 -17.609 5.266 1 96.56 34 SER B C 1
ATOM 2759 O O . SER B 1 34 ? -0.666 -17.688 5.898 1 96.56 34 SER B O 1
ATOM 2761 N N . ILE B 1 35 ? 0.437 -17.359 4.023 1 97.69 35 ILE B N 1
ATOM 2762 C CA . ILE B 1 35 ? -0.782 -17.172 3.246 1 97.69 35 ILE B CA 1
ATOM 2763 C C . ILE B 1 35 ? -1.63 -18.438 3.293 1 97.69 35 ILE B C 1
ATOM 2765 O O . ILE B 1 35 ? -2.84 -18.375 3.518 1 97.69 35 ILE B O 1
ATOM 2769 N N . GLN B 1 36 ? -0.925 -19.562 3.09 1 97.38 36 GLN B N 1
ATOM 2770 C CA . GLN B 1 36 ? -1.601 -20.859 3.102 1 97.38 36 GLN B CA 1
ATOM 2771 C C . GLN B 1 36 ? -2.299 -21.109 4.438 1 97.38 36 GLN B C 1
ATOM 2773 O O . GLN B 1 36 ? -3.463 -21.516 4.469 1 97.38 36 GLN B O 1
ATOM 2778 N N . GLY B 1 37 ? -1.598 -20.859 5.496 1 96.19 37 GLY B N 1
ATOM 2779 C CA . GLY B 1 37 ? -2.182 -21.031 6.82 1 96.19 37 GLY B CA 1
ATOM 2780 C C . GLY B 1 37 ? -3.396 -20.156 7.047 1 96.19 37 GLY B C 1
ATOM 2781 O O . GLY B 1 37 ? -4.41 -20.609 7.574 1 96.19 37 GLY B O 1
ATOM 2782 N N . CYS B 1 38 ? -3.357 -18.922 6.66 1 96.94 38 CYS B N 1
ATOM 2783 C CA . CYS B 1 38 ? -4.473 -18 6.805 1 96.94 38 CYS B CA 1
ATOM 2784 C C . CYS B 1 38 ? -5.68 -18.469 6.004 1 96.94 38 CYS B C 1
ATOM 2786 O O . CYS B 1 38 ? -6.812 -18.406 6.488 1 96.94 38 CYS B O 1
ATOM 2788 N N . LEU B 1 39 ? -5.426 -18.969 4.816 1 97.56 39 LEU B N 1
ATOM 2789 C CA . LEU B 1 39 ? -6.508 -19.438 3.959 1 97.56 39 LEU B CA 1
ATOM 2790 C C . LEU B 1 39 ? -7.18 -20.672 4.555 1 97.56 39 LEU B C 1
ATOM 2792 O O . LEU B 1 39 ? -8.406 -20.781 4.551 1 97.56 39 LEU B O 1
ATOM 2796 N N . GLU B 1 40 ? -6.352 -21.578 5.031 1 96.88 40 GLU B N 1
ATOM 2797 C CA . GLU B 1 40 ? -6.906 -22.781 5.625 1 96.88 40 GLU B CA 1
ATOM 2798 C C . GLU B 1 40 ? -7.746 -22.469 6.859 1 96.88 40 GLU B C 1
ATOM 2800 O O . GLU B 1 40 ? -8.805 -23.062 7.066 1 96.88 40 GLU B O 1
ATOM 2805 N N . LEU B 1 41 ? -7.285 -21.547 7.621 1 95.62 41 LEU B N 1
ATOM 2806 C CA . LEU B 1 41 ? -8.062 -21.109 8.773 1 95.62 41 LEU B CA 1
ATOM 2807 C C . LEU B 1 41 ? -9.375 -20.469 8.336 1 95.62 41 LEU B C 1
ATOM 2809 O O . LEU B 1 41 ? -10.43 -20.734 8.922 1 95.62 41 LEU B O 1
ATOM 2813 N N . ALA B 1 42 ? -9.328 -19.656 7.32 1 97.19 42 ALA B N 1
ATOM 2814 C CA . ALA B 1 42 ? -10.531 -19 6.816 1 97.19 42 ALA B CA 1
ATOM 2815 C C . ALA B 1 42 ? -11.531 -20.031 6.285 1 97.19 42 ALA B C 1
ATOM 2817 O O . ALA B 1 42 ? -12.742 -19.875 6.457 1 97.19 42 ALA B O 1
ATOM 2818 N N . LEU B 1 43 ? -11.055 -21.094 5.691 1 97.25 43 LEU B N 1
ATOM 2819 C CA . LEU B 1 43 ? -11.898 -22.125 5.086 1 97.25 43 LEU B CA 1
ATOM 2820 C C . LEU B 1 43 ? -12.672 -22.891 6.156 1 97.25 43 LEU B C 1
ATOM 2822 O O . LEU B 1 43 ? -13.688 -23.531 5.855 1 97.25 43 LEU B O 1
ATOM 2826 N N . GLN B 1 44 ? -12.258 -22.828 7.348 1 96.06 44 GLN B N 1
ATOM 2827 C CA . GLN B 1 44 ? -12.898 -23.562 8.438 1 96.06 44 GLN B CA 1
ATOM 2828 C C . GLN B 1 44 ? -14.305 -23.031 8.695 1 96.06 44 GLN B C 1
ATOM 2830 O O . GLN B 1 44 ? -15.148 -23.75 9.258 1 96.06 44 GLN B O 1
ATOM 2835 N N . VAL B 1 45 ? -14.523 -21.797 8.266 1 95.75 45 VAL B N 1
ATOM 2836 C CA . VAL B 1 45 ? -15.82 -21.188 8.523 1 95.75 45 VAL B CA 1
ATOM 2837 C C . VAL B 1 45 ? -16.922 -21.969 7.816 1 95.75 45 VAL B C 1
ATOM 2839 O O . VAL B 1 45 ? -18.078 -21.938 8.219 1 95.75 45 VAL B O 1
ATOM 2842 N N . PHE B 1 46 ? -16.578 -22.766 6.84 1 95.38 46 PHE B N 1
ATOM 2843 C CA . PHE B 1 46 ? -17.547 -23.531 6.066 1 95.38 46 PHE B CA 1
ATOM 2844 C C . PHE B 1 46 ? -17.844 -24.875 6.73 1 95.38 46 PHE B C 1
ATOM 2846 O O . PHE B 1 46 ? -18.75 -25.594 6.309 1 95.38 46 PHE B O 1
ATOM 2853 N N . HIS B 1 47 ? -17.078 -25.203 7.688 1 94.62 47 HIS B N 1
ATOM 2854 C CA . HIS B 1 47 ? -17.25 -26.438 8.469 1 94.62 47 HIS B CA 1
ATOM 2855 C C . HIS B 1 47 ? -17.359 -27.656 7.559 1 94.62 47 HIS B C 1
ATOM 2857 O O . HIS B 1 47 ? -18.297 -28.438 7.688 1 94.62 47 HIS B O 1
ATOM 2863 N N . PRO B 1 48 ? -16.438 -27.797 6.711 1 95.62 48 PRO B N 1
ATOM 2864 C CA . PRO B 1 48 ? -16.469 -29.016 5.898 1 95.62 48 PRO B CA 1
ATOM 2865 C C . PRO B 1 48 ? -16.297 -30.281 6.73 1 95.62 48 PRO B C 1
ATOM 2867 O O . PRO B 1 48 ? -15.703 -30.234 7.812 1 95.62 48 PRO B O 1
ATOM 2870 N N . THR B 1 49 ? -16.781 -31.375 6.207 1 96.56 49 THR B N 1
ATOM 2871 C CA . THR B 1 49 ? -16.688 -32.656 6.926 1 96.56 49 THR B CA 1
ATOM 2872 C C . THR B 1 49 ? -15.289 -33.219 6.82 1 96.56 49 THR B C 1
ATOM 2874 O O . THR B 1 49 ? -14.844 -33.969 7.711 1 96.56 49 THR B O 1
ATOM 2877 N N . ASN B 1 50 ? -14.672 -32.938 5.75 1 96.06 50 ASN B N 1
ATOM 2878 C CA . ASN B 1 50 ? -13.312 -33.406 5.559 1 96.06 50 ASN B CA 1
ATOM 2879 C C . ASN B 1 50 ? -12.281 -32.469 6.152 1 96.06 50 ASN B C 1
ATOM 2881 O O . ASN B 1 50 ? -12.586 -31.297 6.426 1 96.06 50 ASN B O 1
ATOM 2885 N N . GLU B 1 51 ? -11.086 -32.969 6.355 1 94.81 51 GLU B N 1
ATOM 2886 C CA . GLU B 1 51 ? -9.969 -32.125 6.746 1 94.81 51 GLU B CA 1
ATOM 2887 C C . GLU B 1 51 ? -9.555 -31.188 5.605 1 94.81 51 GLU B C 1
ATOM 2889 O O . GLU B 1 51 ? -9.5 -31.609 4.449 1 94.81 51 GLU B O 1
ATOM 2894 N N . ILE B 1 52 ? -9.234 -30.016 5.938 1 94.88 52 ILE B N 1
ATOM 2895 C CA . ILE B 1 52 ? -8.844 -29.031 4.934 1 94.88 52 ILE B CA 1
ATOM 2896 C C . ILE B 1 52 ? -7.348 -29.141 4.645 1 94.88 52 ILE B C 1
ATOM 2898 O O . ILE B 1 52 ? -6.523 -29.031 5.555 1 94.88 52 ILE B O 1
ATOM 2902 N N . HIS B 1 53 ? -7.059 -29.422 3.461 1 91.94 53 HIS B N 1
ATOM 2903 C CA . HIS B 1 53 ? -5.695 -29.422 2.941 1 91.94 53 HIS B CA 1
ATOM 2904 C C . HIS B 1 53 ? -5.617 -28.672 1.614 1 91.94 53 HIS B C 1
ATOM 2906 O O . HIS B 1 53 ? -6.328 -29 0.664 1 91.94 53 HIS B O 1
ATOM 2912 N N . THR B 1 54 ? -4.777 -27.734 1.596 1 96.31 54 THR B N 1
ATOM 2913 C CA . THR B 1 54 ? -4.68 -26.938 0.376 1 96.31 54 THR B CA 1
ATOM 2914 C C . THR B 1 54 ? -3.383 -27.25 -0.368 1 96.31 54 THR B C 1
ATOM 2916 O O . THR B 1 54 ? -2.393 -27.656 0.242 1 96.31 54 THR B O 1
ATOM 2919 N N . VAL B 1 55 ? -3.418 -27.125 -1.652 1 97.44 55 VAL B N 1
ATOM 2920 C CA . VAL B 1 55 ? -2.266 -27.266 -2.535 1 97.44 55 VAL B CA 1
ATOM 2921 C C . VAL B 1 55 ? -1.974 -25.938 -3.229 1 97.44 55 VAL B C 1
ATOM 2923 O O . VAL B 1 55 ? -2.883 -25.297 -3.756 1 97.44 55 VAL B O 1
ATOM 2926 N N . LEU B 1 56 ? -0.79 -25.578 -3.158 1 97.5 56 LEU B N 1
ATOM 2927 C CA . LEU B 1 56 ? -0.374 -24.328 -3.77 1 97.5 56 LEU B CA 1
ATOM 2928 C C . LEU B 1 56 ? 0.12 -24.547 -5.195 1 97.5 56 LEU B C 1
ATOM 2930 O O . LEU B 1 56 ? 0.81 -25.531 -5.469 1 97.5 56 LEU B O 1
ATOM 2934 N N . SER B 1 57 ? -0.214 -23.609 -6.07 1 97.44 57 SER B N 1
ATOM 2935 C CA . SER B 1 57 ? 0.288 -23.719 -7.438 1 97.44 57 SER B CA 1
ATOM 2936 C C . SER B 1 57 ? 1.712 -23.172 -7.539 1 97.44 57 SER B C 1
ATOM 2938 O O . SER B 1 57 ? 2.463 -23.562 -8.438 1 97.44 57 SER B O 1
ATOM 2940 N N . SER B 1 58 ? 2.004 -22.188 -6.754 1 96.56 58 SER B N 1
ATOM 2941 C CA . SER B 1 58 ? 3.291 -21.5 -6.746 1 96.56 58 SER B CA 1
ATOM 2942 C C . SER B 1 58 ? 3.734 -21.172 -5.32 1 96.56 58 SER B C 1
ATOM 2944 O O . SER B 1 58 ? 2.902 -20.953 -4.441 1 96.56 58 SER B O 1
ATOM 2946 N N . ARG B 1 59 ? 5.031 -21.203 -5.121 1 93.75 59 ARG B N 1
ATOM 2947 C CA . ARG B 1 59 ? 5.59 -20.859 -3.818 1 93.75 59 ARG B CA 1
ATOM 2948 C C . ARG B 1 59 ? 6.348 -19.531 -3.883 1 93.75 59 ARG B C 1
ATOM 2950 O O . ARG B 1 59 ? 7.32 -19.406 -4.629 1 93.75 59 ARG B O 1
ATOM 2957 N N . THR B 1 60 ? 5.844 -18.578 -3.207 1 96.56 60 THR B N 1
ATOM 2958 C CA . THR B 1 60 ? 6.512 -17.281 -3.125 1 96.56 60 THR B CA 1
ATOM 2959 C C . THR B 1 60 ? 7.227 -17.125 -1.786 1 96.56 60 THR B C 1
ATOM 2961 O O . THR B 1 60 ? 6.723 -17.562 -0.752 1 96.56 60 THR B O 1
ATOM 2964 N N . ASP B 1 61 ? 8.375 -16.453 -1.816 1 95 61 ASP B N 1
ATOM 2965 C CA . ASP B 1 61 ? 9.188 -16.203 -0.629 1 95 61 ASP B CA 1
ATOM 2966 C C . ASP B 1 61 ? 8.508 -15.188 0.294 1 95 61 ASP B C 1
ATOM 2968 O O . ASP B 1 61 ? 7.52 -14.555 -0.085 1 95 61 ASP B O 1
ATOM 2972 N N . ALA B 1 62 ? 9.094 -15.18 1.477 1 96.56 62 ALA B N 1
ATOM 2973 C CA . ALA B 1 62 ? 8.688 -14.133 2.41 1 96.56 62 ALA B CA 1
ATOM 2974 C C . ALA B 1 62 ? 8.805 -12.75 1.775 1 96.56 62 ALA B C 1
ATOM 2976 O O . ALA B 1 62 ? 9.82 -12.445 1.139 1 96.56 62 ALA B O 1
ATOM 2977 N N . GLY B 1 63 ? 7.715 -12.008 1.877 1 97.56 63 GLY B N 1
ATOM 2978 C CA . GLY B 1 63 ? 7.77 -10.625 1.421 1 97.56 63 GLY B CA 1
ATOM 2979 C C . GLY B 1 63 ? 7.305 -10.453 -0.013 1 97.56 63 GLY B C 1
ATOM 2980 O O . GLY B 1 63 ? 7.062 -9.336 -0.463 1 97.56 63 GLY B O 1
ATOM 2981 N N . VAL B 1 64 ? 7.195 -11.578 -0.727 1 98.75 64 VAL B N 1
ATOM 2982 C CA . VAL B 1 64 ? 6.797 -11.492 -2.129 1 98.75 64 VAL B CA 1
ATOM 2983 C C . VAL B 1 64 ? 5.281 -11.375 -2.229 1 98.75 64 VAL B C 1
ATOM 2985 O O . VAL B 1 64 ? 4.551 -11.984 -1.447 1 98.75 64 VAL B O 1
ATOM 2988 N N . HIS B 1 65 ? 4.816 -10.609 -3.168 1 98.75 65 HIS B N 1
ATOM 2989 C CA . HIS B 1 65 ? 3.396 -10.344 -3.381 1 98.75 65 HIS B CA 1
ATOM 2990 C C . HIS B 1 65 ? 2.834 -11.227 -4.492 1 98.75 65 HIS B C 1
ATOM 2992 O O . HIS B 1 65 ? 3.592 -11.852 -5.238 1 98.75 65 HIS B O 1
ATOM 2998 N N . ALA B 1 66 ? 1.515 -11.234 -4.562 1 98.81 66 ALA B N 1
ATOM 2999 C CA . ALA B 1 66 ? 0.855 -11.898 -5.684 1 98.81 66 ALA B CA 1
ATOM 3000 C C . ALA B 1 66 ? -0.392 -11.133 -6.117 1 98.81 66 ALA B C 1
ATOM 3002 O O . ALA B 1 66 ? -1.265 -10.836 -5.297 1 98.81 66 ALA B O 1
ATOM 3003 N N . LEU B 1 67 ? -0.436 -10.812 -7.387 1 98.62 67 LEU B N 1
ATOM 3004 C CA . LEU B 1 67 ? -1.66 -10.281 -7.973 1 98.62 67 LEU B CA 1
ATOM 3005 C C . LEU B 1 67 ? -2.625 -11.414 -8.328 1 98.62 67 LEU B C 1
ATOM 3007 O O . LEU B 1 67 ? -3.842 -11.211 -8.344 1 98.62 67 LEU B O 1
ATOM 3011 N N . HIS B 1 68 ? -2.021 -12.508 -8.602 1 98.69 68 HIS B N 1
ATOM 3012 C CA . HIS B 1 68 ? -2.779 -13.719 -8.898 1 98.69 68 HIS B CA 1
ATOM 3013 C C . HIS B 1 68 ? -1.966 -14.969 -8.578 1 98.69 68 HIS B C 1
ATOM 3015 O O . HIS B 1 68 ? -0.848 -15.133 -9.078 1 98.69 68 HIS B O 1
ATOM 3021 N N . SER B 1 69 ? -2.441 -15.734 -7.77 1 98.56 69 SER B N 1
ATOM 3022 C CA . SER B 1 69 ? -1.991 -17.094 -7.453 1 98.56 69 SER B CA 1
ATOM 3023 C C . SER B 1 69 ? -3.17 -18.047 -7.316 1 98.56 69 SER B C 1
ATOM 3025 O O . SER B 1 69 ? -4.328 -17.641 -7.43 1 98.56 69 SER B O 1
ATOM 3027 N N . THR B 1 70 ? -2.893 -19.344 -7.191 1 98.62 70 THR B N 1
ATOM 3028 C CA . THR B 1 70 ? -4.012 -20.266 -7.086 1 98.62 70 THR B CA 1
ATOM 3029 C C . THR B 1 70 ? -3.764 -21.297 -5.973 1 98.62 70 THR B C 1
ATOM 3031 O O . THR B 1 70 ? -2.615 -21.625 -5.68 1 98.62 70 THR B O 1
ATOM 3034 N N . VAL B 1 71 ? -4.805 -21.656 -5.402 1 98.5 71 VAL B N 1
ATOM 3035 C CA . VAL B 1 71 ? -4.82 -22.656 -4.348 1 98.5 71 VAL B CA 1
ATOM 3036 C C . VAL B 1 71 ? -5.938 -23.672 -4.609 1 98.5 71 VAL B C 1
ATOM 3038 O O . VAL B 1 71 ? -7.062 -23.281 -4.934 1 98.5 71 VAL B O 1
ATOM 3041 N N . GLN B 1 72 ? -5.562 -24.891 -4.516 1 98.44 72 GLN B N 1
ATOM 3042 C CA . GLN B 1 72 ? -6.512 -25.984 -4.68 1 98.44 72 GLN B CA 1
ATOM 3043 C C . GLN B 1 72 ? -6.941 -26.547 -3.33 1 98.44 72 GLN B C 1
ATOM 3045 O O . GLN B 1 72 ? -6.113 -26.719 -2.432 1 98.44 72 GLN B O 1
ATOM 3050 N N . VAL B 1 73 ? -8.227 -26.812 -3.215 1 98.25 73 VAL B N 1
ATOM 3051 C CA . VAL B 1 73 ? -8.727 -27.375 -1.966 1 98.25 73 VAL B CA 1
ATOM 3052 C C . VAL B 1 73 ? -9.922 -28.281 -2.248 1 98.25 73 VAL B C 1
ATOM 3054 O O . VAL B 1 73 ? -10.742 -27.984 -3.125 1 98.25 73 VAL B O 1
ATOM 3057 N N . ASP B 1 74 ? -9.992 -29.375 -1.561 1 98 74 ASP B N 1
ATOM 3058 C CA . ASP B 1 74 ? -11.164 -30.25 -1.575 1 98 74 ASP B CA 1
ATOM 3059 C C . ASP B 1 74 ? -12.055 -29.984 -0.36 1 98 74 ASP B C 1
ATOM 3061 O O . ASP B 1 74 ? -11.57 -29.969 0.774 1 98 74 ASP B O 1
ATOM 3065 N N . LEU B 1 75 ? -13.312 -29.766 -0.675 1 97.75 75 LEU B N 1
ATOM 3066 C CA . LEU B 1 75 ? -14.266 -29.516 0.4 1 97.75 75 LEU B CA 1
ATOM 3067 C C . LEU B 1 75 ? -15.469 -30.438 0.284 1 97.75 75 LEU B C 1
ATOM 3069 O O . LEU B 1 75 ? -15.977 -30.656 -0.815 1 97.75 75 LEU B O 1
ATOM 3073 N N . GLU B 1 76 ? -15.812 -30.969 1.411 1 96.94 76 GLU B N 1
ATOM 3074 C CA . GLU B 1 76 ? -17.016 -31.797 1.488 1 96.94 76 GLU B CA 1
ATOM 3075 C C . GLU B 1 76 ? -18.062 -31.156 2.402 1 96.94 76 GLU B C 1
ATOM 3077 O O . GLU B 1 76 ? -17.844 -31.047 3.611 1 96.94 76 GLU B O 1
ATOM 3082 N N . ARG B 1 77 ? -19.094 -30.766 1.757 1 94.81 77 ARG B N 1
ATOM 3083 C CA . ARG B 1 77 ? -20.219 -30.219 2.523 1 94.81 77 ARG B CA 1
ATOM 3084 C C . ARG B 1 77 ? -21 -31.344 3.189 1 94.81 77 ARG B C 1
ATOM 3086 O O . ARG B 1 77 ? -21.188 -32.406 2.605 1 94.81 77 ARG B O 1
ATOM 3093 N N . PRO B 1 78 ? -21.625 -31.141 4.328 1 93.06 78 PRO B N 1
ATOM 3094 C CA . PRO B 1 78 ? -22.359 -32.188 5.016 1 93.06 78 PRO B CA 1
ATOM 3095 C C . PRO B 1 78 ? -23.516 -32.75 4.172 1 93.06 78 PRO B C 1
ATOM 3097 O O . PRO B 1 78 ? -23.812 -33.938 4.234 1 93.06 78 PRO B O 1
ATOM 3100 N N . ASN B 1 79 ? -24.094 -31.938 3.387 1 94.19 79 ASN B N 1
ATOM 3101 C CA . ASN B 1 79 ? -25.25 -32.375 2.623 1 94.19 79 ASN B CA 1
ATOM 3102 C C . ASN B 1 79 ? -24.828 -33 1.281 1 94.19 79 ASN B C 1
ATOM 3104 O O . ASN B 1 79 ? -25.688 -33.344 0.467 1 94.19 79 ASN B O 1
ATOM 3108 N N . GLY B 1 80 ? -23.578 -33.031 1.001 1 93.12 80 GLY B N 1
ATOM 3109 C CA . GLY B 1 80 ? -23.047 -33.688 -0.178 1 93.12 80 GLY B CA 1
ATOM 3110 C C . GLY B 1 80 ? -23.062 -32.812 -1.417 1 93.12 80 GLY B C 1
ATOM 3111 O O . GLY B 1 80 ? -22.578 -33.219 -2.475 1 93.12 80 GLY B O 1
ATOM 3112 N N . GLN B 1 81 ? -23.594 -31.609 -1.33 1 95.62 81 GLN B N 1
ATOM 3113 C CA . GLN B 1 81 ? -23.688 -30.703 -2.465 1 95.62 81 GLN B CA 1
ATOM 3114 C C . GLN B 1 81 ? -22.469 -29.781 -2.531 1 95.62 81 GLN B C 1
ATOM 3116 O O . GLN B 1 81 ? -21.812 -29.547 -1.517 1 95.62 81 GLN B O 1
ATOM 3121 N N . PRO B 1 82 ? -22.172 -29.328 -3.699 1 96.25 82 PRO B N 1
ATOM 3122 C CA . PRO B 1 82 ? -21.078 -28.375 -3.803 1 96.25 82 PRO B CA 1
ATOM 3123 C C . PRO B 1 82 ? -21.422 -27 -3.221 1 96.25 82 PRO B C 1
ATOM 3125 O O . PRO B 1 82 ? -22.609 -26.656 -3.119 1 96.25 82 PRO B O 1
ATOM 3128 N N . TYR B 1 83 ? -20.422 -26.312 -2.768 1 94.88 83 TYR B N 1
ATOM 3129 C CA . TYR B 1 83 ? -20.625 -24.922 -2.375 1 94.88 83 TYR B CA 1
ATOM 3130 C C . TYR B 1 83 ? -20.828 -24.031 -3.598 1 94.88 83 TYR B C 1
ATOM 3132 O O . TYR B 1 83 ? -20.234 -24.281 -4.652 1 94.88 83 TYR B O 1
ATOM 3140 N N . ASP B 1 84 ? -21.703 -23.078 -3.402 1 94.44 84 ASP B N 1
ATOM 3141 C CA . ASP B 1 84 ? -21.766 -22.047 -4.426 1 94.44 84 ASP B CA 1
ATOM 3142 C C . ASP B 1 84 ? -20.453 -21.25 -4.48 1 94.44 84 ASP B C 1
ATOM 3144 O O . ASP B 1 84 ? -20 -20.719 -3.463 1 94.44 84 ASP B O 1
ATOM 3148 N N . THR B 1 85 ? -19.891 -21.141 -5.66 1 96.12 85 THR B N 1
ATOM 3149 C CA . THR B 1 85 ? -18.562 -20.562 -5.781 1 96.12 85 THR B CA 1
ATOM 3150 C C . THR B 1 85 ? -18.578 -19.078 -5.492 1 96.12 85 THR B C 1
ATOM 3152 O O . THR B 1 85 ? -17.594 -18.516 -4.988 1 96.12 85 THR B O 1
ATOM 3155 N N . THR B 1 86 ? -19.609 -18.391 -5.805 1 94.38 86 THR B N 1
ATOM 3156 C CA . THR B 1 86 ? -19.734 -16.969 -5.5 1 94.38 86 THR B CA 1
ATOM 3157 C C . THR B 1 86 ? -19.812 -16.75 -3.994 1 94.38 86 THR B C 1
ATOM 3159 O O . THR B 1 86 ? -19.141 -15.859 -3.459 1 94.38 86 THR B O 1
ATOM 3162 N N . ILE B 1 87 ? -20.578 -17.578 -3.383 1 93.31 87 ILE B N 1
ATOM 3163 C CA . ILE B 1 87 ? -20.734 -17.5 -1.935 1 93.31 87 ILE B CA 1
ATOM 3164 C C . ILE B 1 87 ? -19.406 -17.844 -1.252 1 93.31 87 ILE B C 1
ATOM 3166 O O . ILE B 1 87 ? -19 -17.188 -0.29 1 93.31 87 ILE B O 1
ATOM 3170 N N . LEU B 1 88 ? -18.812 -18.922 -1.808 1 96 88 LEU B N 1
ATOM 3171 C CA . LEU B 1 88 ? -17.516 -19.312 -1.282 1 96 88 LEU B CA 1
ATOM 3172 C C . LEU B 1 88 ? -16.531 -18.156 -1.314 1 96 88 LEU B C 1
ATOM 3174 O O . LEU B 1 88 ? -15.867 -17.859 -0.312 1 96 88 LEU B O 1
ATOM 3178 N N . THR B 1 89 ? -16.5 -17.438 -2.377 1 97.19 89 THR B N 1
ATOM 3179 C CA . THR B 1 89 ? -15.617 -16.281 -2.553 1 97.19 89 THR B CA 1
ATOM 3180 C C . THR B 1 89 ? -15.977 -15.18 -1.566 1 97.19 89 THR B C 1
ATOM 3182 O O . THR B 1 89 ? -15.109 -14.664 -0.862 1 97.19 89 THR B O 1
ATOM 3185 N N . GLY B 1 90 ? -17.203 -14.859 -1.503 1 95.62 90 GLY B N 1
ATOM 3186 C CA . GLY B 1 90 ? -17.656 -13.781 -0.638 1 95.62 90 GLY B CA 1
ATOM 3187 C C . GLY B 1 90 ? -17.391 -14.047 0.832 1 95.62 90 GLY B C 1
ATOM 3188 O O . GLY B 1 90 ? -16.906 -13.164 1.548 1 95.62 90 GLY B O 1
ATOM 3189 N N . VAL B 1 91 ? -17.688 -15.258 1.248 1 96.38 91 VAL B N 1
ATOM 3190 C CA . VAL B 1 91 ? -17.516 -15.625 2.652 1 96.38 91 VAL B CA 1
ATOM 3191 C C . VAL B 1 91 ? -16.031 -15.609 3.021 1 96.38 91 VAL B C 1
ATOM 3193 O O . VAL B 1 91 ? -15.664 -15.117 4.09 1 96.38 91 VAL B O 1
ATOM 3196 N N . LEU B 1 92 ? -15.242 -16.125 2.154 1 97.69 92 LEU B N 1
ATOM 3197 C CA . LEU B 1 92 ? -13.805 -16.109 2.414 1 97.69 92 LEU B CA 1
ATOM 3198 C C . LEU B 1 92 ? -13.289 -14.688 2.529 1 97.69 92 LEU B C 1
ATOM 3200 O O . LEU B 1 92 ? -12.547 -14.359 3.461 1 97.69 92 LEU B O 1
ATOM 3204 N N . ASN B 1 93 ? -13.68 -13.852 1.635 1 97.19 93 ASN B N 1
ATOM 3205 C CA . ASN B 1 93 ? -13.234 -12.461 1.657 1 97.19 93 ASN B CA 1
ATOM 3206 C C . ASN B 1 93 ? -13.719 -11.742 2.912 1 97.19 93 ASN B C 1
ATOM 3208 O O . ASN B 1 93 ? -12.984 -10.945 3.496 1 97.19 93 ASN B O 1
ATOM 3212 N N . ARG B 1 94 ? -14.906 -12 3.236 1 96.12 94 ARG B N 1
ATOM 3213 C CA . ARG B 1 94 ? -15.43 -11.414 4.465 1 96.12 94 ARG B CA 1
ATOM 3214 C C . ARG B 1 94 ? -14.602 -11.844 5.672 1 96.12 94 ARG B C 1
ATOM 3216 O O . ARG B 1 94 ? -14.25 -11.023 6.52 1 96.12 94 ARG B O 1
ATOM 3223 N N . THR B 1 95 ? -14.312 -13.086 5.711 1 96.75 95 THR B N 1
ATOM 3224 C CA . THR B 1 95 ? -13.539 -13.656 6.809 1 96.75 95 THR B CA 1
ATOM 3225 C C . THR B 1 95 ? -12.141 -13.047 6.859 1 96.75 95 THR B C 1
ATOM 3227 O O . THR B 1 95 ? -11.68 -12.617 7.918 1 96.75 95 THR B O 1
ATOM 3230 N N . LEU B 1 96 ? -11.516 -13.016 5.738 1 96.88 96 LEU B N 1
ATOM 3231 C CA . LEU B 1 96 ? -10.172 -12.469 5.656 1 96.88 96 LEU B CA 1
ATOM 3232 C C . LEU B 1 96 ? -10.156 -10.984 6.008 1 96.88 96 LEU B C 1
ATOM 3234 O O . LEU B 1 96 ? -9.234 -10.508 6.668 1 96.88 96 LEU B O 1
ATOM 3238 N N . ASN B 1 97 ? -11.156 -10.305 5.578 1 94.38 97 ASN B N 1
ATOM 3239 C CA . ASN B 1 97 ? -11.289 -8.883 5.887 1 94.38 97 ASN B CA 1
ATOM 3240 C C . ASN B 1 97 ? -11.445 -8.648 7.387 1 94.38 97 ASN B C 1
ATOM 3242 O O . ASN B 1 97 ? -10.836 -7.734 7.941 1 94.38 97 ASN B O 1
ATOM 3246 N N . LYS B 1 98 ? -12.258 -9.461 7.973 1 94.31 98 LYS B N 1
ATOM 3247 C CA . LYS B 1 98 ? -12.461 -9.352 9.414 1 94.31 98 LYS B CA 1
ATOM 3248 C C . LYS B 1 98 ? -11.148 -9.516 10.172 1 94.31 98 LYS B C 1
ATOM 3250 O O . LYS B 1 98 ? -10.953 -8.898 11.227 1 94.31 98 LYS B O 1
ATOM 3255 N N . GLN B 1 99 ? -10.328 -10.273 9.57 1 93.88 99 GLN B N 1
ATOM 3256 C CA . GLN B 1 99 ? -9.031 -10.539 10.203 1 93.88 99 GLN B CA 1
ATOM 3257 C C . GLN B 1 99 ? -7.992 -9.516 9.758 1 93.88 99 GLN B C 1
ATOM 3259 O O . GLN B 1 99 ? -6.832 -9.586 10.172 1 93.88 99 GLN B O 1
ATOM 3264 N N . ARG B 1 100 ? -8.359 -8.609 8.93 1 93.62 100 ARG B N 1
ATOM 3265 C CA . ARG B 1 100 ? -7.516 -7.52 8.453 1 93.62 100 ARG B CA 1
ATOM 3266 C C . ARG B 1 100 ? -6.273 -8.055 7.75 1 93.62 100 ARG B C 1
ATOM 3268 O O . ARG B 1 100 ? -5.164 -7.562 7.973 1 93.62 100 ARG B O 1
ATOM 3275 N N . LEU B 1 101 ? -6.48 -9.094 7.016 1 96.19 101 LEU B N 1
ATOM 3276 C CA . LEU B 1 101 ? -5.379 -9.688 6.27 1 96.19 101 LEU B CA 1
ATOM 3277 C C . LEU B 1 101 ? -5.363 -9.195 4.828 1 96.19 101 LEU B C 1
ATOM 3279 O O . LEU B 1 101 ? -6.418 -9.07 4.199 1 96.19 101 LEU B O 1
ATOM 3283 N N . PRO B 1 102 ? -4.23 -8.867 4.336 1 97.31 102 PRO B N 1
ATOM 3284 C CA . PRO B 1 102 ? -4.145 -8.406 2.945 1 97.31 102 PRO B CA 1
ATOM 3285 C C . PRO B 1 102 ? -4.156 -9.555 1.941 1 97.31 102 PRO B C 1
ATOM 3287 O O . PRO B 1 102 ? -3.236 -9.68 1.13 1 97.31 102 PRO B O 1
ATOM 3290 N N . ILE B 1 103 ? -5.113 -10.375 2.031 1 98.25 103 ILE B N 1
ATOM 3291 C CA . ILE B 1 103 ? -5.395 -11.508 1.152 1 98.25 103 ILE B CA 1
ATOM 3292 C C . ILE B 1 103 ? -6.801 -11.375 0.575 1 98.25 103 ILE B C 1
ATOM 3294 O O . ILE B 1 103 ? -7.746 -11.039 1.296 1 98.25 103 ILE B O 1
ATOM 3298 N N . ARG B 1 104 ? -6.922 -11.578 -0.696 1 97.94 104 ARG B N 1
ATOM 3299 C CA . ARG B 1 104 ? -8.227 -11.547 -1.344 1 97.94 104 ARG B CA 1
ATOM 3300 C C . ARG B 1 104 ? -8.422 -12.766 -2.24 1 97.94 104 ARG B C 1
ATOM 3302 O O . ARG B 1 104 ? -7.496 -13.18 -2.941 1 97.94 104 ARG B O 1
ATOM 3309 N N . VAL B 1 105 ? -9.594 -13.312 -2.145 1 98.25 105 VAL B N 1
ATOM 3310 C CA . VAL B 1 105 ? -10.016 -14.328 -3.096 1 98.25 105 VAL B CA 1
ATOM 3311 C C . VAL B 1 105 ? -10.695 -13.672 -4.293 1 98.25 105 VAL B C 1
ATOM 3313 O O . VAL B 1 105 ? -11.734 -13.023 -4.148 1 98.25 105 VAL B O 1
ATOM 3316 N N . LEU B 1 106 ? -10.094 -13.82 -5.383 1 97.69 106 LEU B N 1
ATOM 3317 C CA . LEU B 1 106 ? -10.586 -13.195 -6.605 1 97.69 106 LEU B CA 1
ATOM 3318 C C . LEU B 1 106 ? -11.797 -13.945 -7.156 1 97.69 106 LEU B C 1
ATOM 3320 O O . LEU B 1 106 ? -12.742 -13.328 -7.641 1 97.69 106 LEU B O 1
ATOM 3324 N N . SER B 1 107 ? -11.711 -15.211 -7.137 1 97.31 107 SER B N 1
ATOM 3325 C CA . SER B 1 107 ? -12.797 -16.094 -7.566 1 97.31 107 SER B CA 1
ATOM 3326 C C . SER B 1 107 ? -12.539 -17.531 -7.137 1 97.31 107 SER B C 1
ATOM 3328 O O . SER B 1 107 ? -11.422 -17.891 -6.777 1 97.31 107 SER B O 1
ATOM 3330 N N . SER B 1 108 ? -13.57 -18.25 -7.09 1 97.69 108 SER B N 1
ATOM 3331 C CA . SER B 1 108 ? -13.523 -19.688 -6.859 1 97.69 108 SER B CA 1
ATOM 3332 C C . SER B 1 108 ? -14.156 -20.453 -8.016 1 97.69 108 SER B C 1
ATOM 3334 O O . SER B 1 108 ? -15.133 -20 -8.609 1 97.69 108 SER B O 1
ATOM 3336 N N . LYS B 1 109 ? -13.57 -21.625 -8.305 1 97.75 109 LYS B N 1
ATOM 3337 C CA . LYS B 1 109 ? -14.094 -22.438 -9.398 1 97.75 109 LYS B CA 1
ATOM 3338 C C . LYS B 1 109 ? -14.133 -23.922 -9.016 1 97.75 109 LYS B C 1
ATOM 3340 O O . LYS B 1 109 ? -13.203 -24.422 -8.375 1 97.75 109 LYS B O 1
ATOM 3345 N N . LEU B 1 110 ? -15.242 -24.531 -9.375 1 97.25 110 LEU B N 1
ATOM 3346 C CA . LEU B 1 110 ? -15.289 -25.984 -9.32 1 97.25 110 LEU B CA 1
ATOM 3347 C C . LEU B 1 110 ? -14.508 -26.609 -10.477 1 97.25 110 LEU B C 1
ATOM 3349 O O . LEU B 1 110 ? -14.688 -26.219 -11.633 1 97.25 110 LEU B O 1
ATOM 3353 N N . VAL B 1 111 ? -13.602 -27.516 -10.164 1 97.44 111 VAL B N 1
ATOM 3354 C CA . VAL B 1 111 ? -12.781 -28.141 -11.195 1 97.44 111 VAL B CA 1
ATOM 3355 C C . VAL B 1 111 ? -12.883 -29.656 -11.102 1 97.44 111 VAL B C 1
ATOM 3357 O O . VAL B 1 111 ? -13.414 -30.188 -10.117 1 97.44 111 VAL B O 1
ATOM 3360 N N . ALA B 1 112 ? -12.391 -30.359 -12.117 1 96.31 112 ALA B N 1
ATOM 3361 C CA . ALA B 1 112 ? -12.414 -31.812 -12.133 1 96.31 112 ALA B CA 1
ATOM 3362 C C . ALA B 1 112 ? -11.523 -32.406 -11.039 1 96.31 112 ALA B C 1
ATOM 3364 O O . ALA B 1 112 ? -10.492 -31.812 -10.688 1 96.31 112 ALA B O 1
ATOM 3365 N N . ASN B 1 113 ? -11.867 -33.5 -10.547 1 95.31 113 ASN B N 1
ATOM 3366 C CA . ASN B 1 113 ? -11.094 -34.156 -9.508 1 95.31 113 ASN B CA 1
ATOM 3367 C C . ASN B 1 113 ? -9.695 -34.531 -10 1 95.31 113 ASN B C 1
ATOM 3369 O O . ASN B 1 113 ? -8.789 -34.75 -9.195 1 95.31 113 ASN B O 1
ATOM 3373 N N . SER B 1 114 ? -9.516 -34.625 -11.266 1 96 114 SER B N 1
ATOM 3374 C CA . SER B 1 114 ? -8.227 -35 -11.852 1 96 114 SER B CA 1
ATOM 3375 C C . SER B 1 114 ? -7.324 -33.781 -11.977 1 96 114 SER B C 1
ATOM 3377 O O . SER B 1 114 ? -6.125 -33.906 -12.227 1 96 114 SER B O 1
ATOM 3379 N N . PHE B 1 115 ? -7.961 -32.625 -11.789 1 96.75 115 PHE B N 1
ATOM 3380 C CA . PHE B 1 115 ? -7.223 -31.391 -11.914 1 96.75 115 PHE B CA 1
ATOM 3381 C C . PHE B 1 115 ? -6.223 -31.234 -10.773 1 96.75 115 PHE B C 1
ATOM 3383 O O . PHE B 1 115 ? -6.531 -31.547 -9.625 1 96.75 115 PHE B O 1
ATOM 3390 N N . HIS B 1 116 ? -4.996 -30.781 -11.07 1 97.69 116 HIS B N 1
ATOM 3391 C CA . HIS B 1 116 ? -3.971 -30.438 -10.094 1 97.69 116 HIS B CA 1
ATOM 3392 C C . HIS B 1 116 ? -3.387 -29.047 -10.367 1 97.69 116 HIS B C 1
ATOM 3394 O O . HIS B 1 116 ? -2.729 -28.844 -11.391 1 97.69 116 HIS B O 1
ATOM 3400 N N . CYS B 1 117 ? -3.523 -28.094 -9.438 1 97.12 117 CYS B N 1
ATOM 3401 C CA . CYS B 1 117 ? -3.262 -26.688 -9.727 1 97.12 117 CYS B CA 1
ATOM 3402 C C . CYS B 1 117 ? -1.782 -26.453 -10.008 1 97.12 117 CYS B C 1
ATOM 3404 O O . CYS B 1 117 ? -1.424 -25.531 -10.734 1 97.12 117 CYS B O 1
ATOM 3406 N N . ARG B 1 118 ? -0.894 -27.266 -9.43 1 95.62 118 ARG B N 1
ATOM 3407 C CA . ARG B 1 118 ? 0.54 -27.094 -9.648 1 95.62 118 ARG B CA 1
ATOM 3408 C C . ARG B 1 118 ? 0.968 -27.703 -10.977 1 95.62 118 ARG B C 1
ATOM 3410 O O . ARG B 1 118 ? 1.611 -27.031 -11.789 1 95.62 118 ARG B O 1
ATOM 3417 N N . TYR B 1 119 ? 0.486 -28.922 -11.266 1 95.62 119 TYR B N 1
ATOM 3418 C CA . TYR B 1 119 ? 1.003 -29.688 -12.398 1 95.62 119 TYR B CA 1
ATOM 3419 C C . TYR B 1 119 ? 0.289 -29.297 -13.688 1 95.62 119 TYR B C 1
ATOM 3421 O O . TYR B 1 119 ? 0.846 -29.438 -14.773 1 95.62 119 TYR B O 1
ATOM 3429 N N . ASP B 1 120 ? -0.897 -28.844 -13.555 1 97.12 120 ASP B N 1
ATOM 3430 C CA . ASP B 1 120 ? -1.675 -28.5 -14.734 1 97.12 120 ASP B CA 1
ATOM 3431 C C . ASP B 1 120 ? -1.436 -27.047 -15.141 1 97.12 120 ASP B C 1
ATOM 3433 O O . ASP B 1 120 ? -1.914 -26.594 -16.188 1 97.12 120 ASP B O 1
ATOM 3437 N N . ALA B 1 121 ? -0.711 -26.297 -14.289 1 97.5 121 ALA B N 1
ATOM 3438 C CA . ALA B 1 121 ? -0.335 -24.938 -14.672 1 97.5 121 ALA B CA 1
ATOM 3439 C C . ALA B 1 121 ? 0.605 -24.953 -15.875 1 97.5 121 ALA B C 1
ATOM 3441 O O . ALA B 1 121 ? 1.568 -25.719 -15.914 1 97.5 121 ALA B O 1
ATOM 3442 N N . ILE B 1 122 ? 0.386 -24.094 -16.828 1 97.62 122 ILE B N 1
ATOM 3443 C CA . ILE B 1 122 ? 1.167 -24.125 -18.062 1 97.62 122 ILE B CA 1
ATOM 3444 C C . ILE B 1 122 ? 2.145 -22.953 -18.078 1 97.62 122 ILE B C 1
ATOM 3446 O O . ILE B 1 122 ? 2.971 -22.828 -19 1 97.62 122 ILE B O 1
ATOM 3450 N N . GLY B 1 123 ? 2.008 -22.078 -17.109 1 97.94 123 GLY B N 1
ATOM 3451 C CA . GLY B 1 123 ? 2.924 -20.953 -17.062 1 97.94 123 GLY B CA 1
ATOM 3452 C C . GLY B 1 123 ? 2.719 -20.078 -15.852 1 97.94 123 GLY B C 1
ATOM 3453 O O . GLY B 1 123 ? 1.688 -20.156 -15.18 1 97.94 123 GLY B O 1
ATOM 3454 N N . ARG B 1 124 ? 3.717 -19.328 -15.594 1 98.31 124 ARG B N 1
ATOM 3455 C CA . ARG B 1 124 ? 3.691 -18.281 -14.57 1 98.31 124 ARG B CA 1
ATOM 3456 C C . ARG B 1 124 ? 4.324 -17 -15.086 1 98.31 124 ARG B C 1
ATOM 3458 O O . ARG B 1 124 ? 5.32 -17.031 -15.812 1 98.31 124 ARG B O 1
ATOM 3465 N N . THR B 1 125 ? 3.744 -15.914 -14.75 1 98.69 125 THR B N 1
ATOM 3466 C CA . THR B 1 125 ? 4.289 -14.602 -15.078 1 98.69 125 THR B CA 1
ATOM 3467 C C . THR B 1 125 ? 4.598 -13.812 -13.805 1 98.69 125 THR B C 1
ATOM 3469 O O . THR B 1 125 ? 3.744 -13.688 -12.922 1 98.69 125 THR B O 1
ATOM 3472 N N . TYR B 1 126 ? 5.832 -13.367 -13.742 1 98.75 126 TYR B N 1
ATOM 3473 C CA . TYR B 1 126 ? 6.254 -12.523 -12.633 1 98.75 126 TYR B CA 1
ATOM 3474 C C . TYR B 1 126 ? 6.535 -11.102 -13.094 1 98.75 126 TYR B C 1
ATOM 3476 O O . TYR B 1 126 ? 6.895 -10.883 -14.258 1 98.75 126 TYR B O 1
ATOM 3484 N N . LEU B 1 127 ? 6.34 -10.188 -12.195 1 98.81 127 LEU B N 1
ATOM 3485 C CA . LEU B 1 127 ? 6.699 -8.781 -12.367 1 98.81 127 LEU B CA 1
ATOM 3486 C C . LEU B 1 127 ? 7.629 -8.32 -11.25 1 98.81 127 LEU B C 1
ATOM 3488 O O . LEU B 1 127 ? 7.355 -8.555 -10.07 1 98.81 127 LEU B O 1
ATOM 3492 N N . TYR B 1 128 ? 8.742 -7.809 -11.602 1 98.88 128 TYR B N 1
ATOM 3493 C CA . TYR B 1 128 ? 9.602 -7.152 -10.625 1 98.88 128 TYR B CA 1
ATOM 3494 C C . TYR B 1 128 ? 9.641 -5.645 -10.852 1 98.88 128 TYR B C 1
ATOM 3496 O O . TYR B 1 128 ? 10.086 -5.18 -11.898 1 98.88 128 TYR B O 1
ATOM 3504 N N . ARG B 1 129 ? 9.258 -4.875 -9.844 1 98.81 129 ARG B N 1
ATOM 3505 C CA . ARG B 1 129 ? 9.219 -3.418 -9.914 1 98.81 129 ARG B CA 1
ATOM 3506 C C . ARG B 1 129 ? 10.422 -2.809 -9.195 1 98.81 129 ARG B C 1
ATOM 3508 O O . ARG B 1 129 ? 10.648 -3.07 -8.016 1 98.81 129 ARG B O 1
ATOM 3515 N N . PHE B 1 130 ? 11.133 -1.991 -9.945 1 98.31 130 PHE B N 1
ATOM 3516 C CA . PHE B 1 130 ? 12.203 -1.25 -9.289 1 98.31 130 PHE B CA 1
ATOM 3517 C C . PHE B 1 130 ? 12.32 0.158 -9.859 1 98.31 130 PHE B C 1
ATOM 3519 O O . PHE B 1 130 ? 11.812 0.433 -10.953 1 98.31 130 PHE B O 1
ATOM 3526 N N . ALA B 1 131 ? 12.805 1.05 -9.078 1 97.38 131 ALA B N 1
ATOM 3527 C CA . ALA B 1 131 ? 12.977 2.455 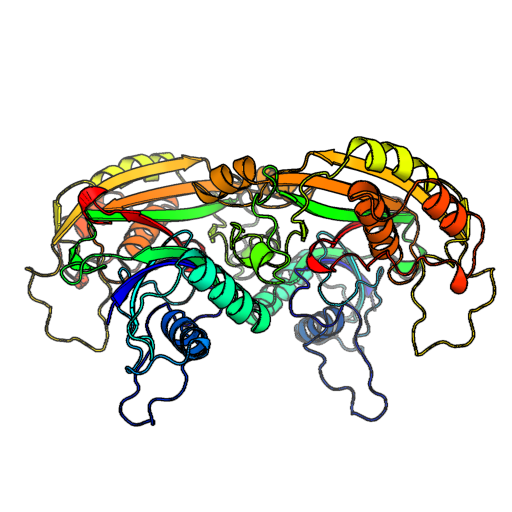-9.43 1 97.38 131 ALA B CA 1
ATOM 3528 C C . ALA B 1 131 ? 14.414 2.91 -9.188 1 97.38 131 ALA B C 1
ATOM 3530 O O . ALA B 1 131 ? 14.984 2.637 -8.133 1 97.38 131 ALA B O 1
ATOM 3531 N N . VAL B 1 132 ? 14.977 3.574 -10.188 1 96.25 132 VAL B N 1
ATOM 3532 C CA . VAL B 1 132 ? 16.359 4.035 -10.117 1 96.25 132 VAL B CA 1
ATOM 3533 C C . VAL B 1 132 ? 16.391 5.559 -9.992 1 96.25 132 VAL B C 1
ATOM 3535 O O . VAL B 1 132 ? 15.797 6.266 -10.812 1 96.25 132 VAL B O 1
ATOM 3538 N N . ALA B 1 133 ? 17.062 6.059 -8.984 1 93.75 133 ALA B N 1
ATOM 3539 C CA . ALA B 1 133 ? 17.156 7.504 -8.781 1 93.75 133 ALA B CA 1
ATOM 3540 C C . ALA B 1 133 ? 17.828 8.18 -9.984 1 93.75 133 ALA B C 1
ATOM 3542 O O . ALA B 1 133 ? 18.812 7.676 -10.516 1 93.75 133 ALA B O 1
ATOM 3543 N N . LYS B 1 134 ? 17.281 9.336 -10.516 1 89.69 134 LYS B N 1
ATOM 3544 C CA . LYS B 1 134 ? 17.797 10.078 -11.656 1 89.69 134 LYS B CA 1
ATOM 3545 C C . LYS B 1 134 ? 19.078 10.82 -11.297 1 89.69 134 LYS B C 1
ATOM 3547 O O . LYS B 1 134 ? 19.984 10.938 -12.125 1 89.69 134 LYS B O 1
ATOM 3552 N N . VAL B 1 135 ? 19.094 11.672 -10.273 1 75 135 VAL B N 1
ATOM 3553 C CA . VAL B 1 135 ? 20.25 12.492 -9.906 1 75 135 VAL B CA 1
ATOM 3554 C C . VAL B 1 135 ? 21.094 11.75 -8.883 1 75 135 VAL B C 1
ATOM 3556 O O . VAL B 1 135 ? 20.578 11.242 -7.883 1 75 135 VAL B O 1
ATOM 3559 N N . PRO B 1 136 ? 22.359 11.664 -9.5 1 58.97 136 PRO B N 1
ATOM 3560 C CA . PRO B 1 136 ? 23.266 11.031 -8.531 1 58.97 136 PRO B CA 1
ATOM 3561 C C . PRO B 1 136 ? 23.25 11.719 -7.164 1 58.97 136 PRO B C 1
ATOM 3563 O O . PRO B 1 136 ? 23.016 12.93 -7.086 1 58.97 136 PRO B O 1
ATOM 3566 N N . THR B 1 137 ? 22.625 11.219 -6.312 1 54.75 137 THR B N 1
ATOM 3567 C CA . THR B 1 137 ? 22.875 11.852 -5.023 1 54.75 137 THR B CA 1
ATOM 3568 C C . THR B 1 137 ? 24.328 12.289 -4.902 1 54.75 137 THR B C 1
ATOM 3570 O O . THR B 1 137 ? 25.234 11.492 -5.16 1 54.75 137 THR B O 1
ATOM 3573 N N . LEU B 1 138 ? 24.594 13.523 -5.559 1 46.66 138 LEU B N 1
ATOM 3574 C CA . LEU B 1 138 ? 25.922 14.117 -5.723 1 46.66 138 LEU B CA 1
ATOM 3575 C C . LEU B 1 138 ? 26.922 13.469 -4.789 1 46.66 138 LEU B C 1
ATOM 3577 O O . LEU B 1 138 ? 28.125 13.461 -5.07 1 46.66 138 LEU B O 1
ATOM 3581 N N . GLY B 1 139 ? 26.859 13.953 -3.412 1 43.62 139 GLY B N 1
ATOM 3582 C CA . GLY B 1 139 ? 28.109 14.008 -2.686 1 43.62 139 GLY B CA 1
ATOM 3583 C C . GLY B 1 139 ? 28.781 12.656 -2.543 1 43.62 139 GLY B C 1
ATOM 3584 O O . GLY B 1 139 ? 28.141 11.617 -2.729 1 43.62 139 GLY B O 1
ATOM 3585 N N . ASP B 1 140 ? 30.078 12.633 -2.867 1 39.41 140 ASP B N 1
ATOM 3586 C CA . ASP B 1 140 ? 31.109 11.617 -2.654 1 39.41 140 ASP B CA 1
ATOM 3587 C C . ASP B 1 140 ? 30.734 10.695 -1.498 1 39.41 140 ASP B C 1
ATOM 3589 O O . ASP B 1 140 ? 31.594 10.016 -0.935 1 39.41 140 ASP B O 1
ATOM 3593 N N . CYS B 1 141 ? 29.938 11.289 -0.517 1 37.66 141 CYS B N 1
ATOM 3594 C CA . CYS B 1 141 ? 30.188 10.688 0.79 1 37.66 141 CYS B CA 1
ATOM 3595 C C . CYS B 1 141 ? 29.766 9.227 0.815 1 37.66 141 CYS B C 1
ATOM 3597 O O . CYS B 1 141 ? 28.672 8.883 0.369 1 37.66 141 CYS B O 1
ATOM 3599 N N . SER B 1 142 ? 30.562 8.312 0.771 1 41.25 142 SER B N 1
ATOM 3600 C CA . SER B 1 142 ? 30.688 6.91 1.156 1 41.25 142 SER B CA 1
ATOM 3601 C C . SER B 1 142 ? 29.484 6.449 1.968 1 41.25 142 SER B C 1
ATOM 3603 O O . SER B 1 142 ? 29.422 5.301 2.412 1 41.25 142 SER B O 1
ATOM 3605 N N . LEU B 1 143 ? 28.609 7.355 2.715 1 46.84 143 LEU B N 1
ATOM 3606 C CA . LEU B 1 143 ? 27.969 6.969 3.967 1 46.84 143 LEU B CA 1
ATOM 3607 C C . LEU B 1 143 ? 26.672 6.207 3.701 1 46.84 143 LEU B C 1
ATOM 3609 O O . LEU B 1 143 ? 25.875 6.602 2.848 1 46.84 143 LEU B O 1
ATOM 3613 N N . ARG B 1 144 ? 26.594 4.977 4.066 1 53.03 144 ARG B N 1
ATOM 3614 C CA . ARG B 1 144 ? 25.562 3.973 4.297 1 53.03 144 ARG B CA 1
ATOM 3615 C C . ARG B 1 144 ? 24.188 4.621 4.449 1 53.03 144 ARG B C 1
ATOM 3617 O O . ARG B 1 144 ? 23.156 3.986 4.191 1 53.03 144 ARG B O 1
ATOM 3624 N N . ASN B 1 145 ? 24.031 6.035 4.77 1 60.84 145 ASN B N 1
ATOM 3625 C CA . ASN B 1 145 ? 22.781 6.668 5.137 1 60.84 145 ASN B CA 1
ATOM 3626 C C . ASN B 1 145 ? 22.188 7.457 3.971 1 60.84 145 ASN B C 1
ATOM 3628 O O . ASN B 1 145 ? 21.078 7.988 4.074 1 60.84 145 ASN B O 1
ATOM 3632 N N . ARG B 1 146 ? 22.844 7.527 2.844 1 69.06 146 ARG B N 1
ATOM 3633 C CA . ARG B 1 146 ? 22.406 8.422 1.777 1 69.06 146 ARG B CA 1
ATOM 3634 C C . ARG B 1 146 ? 21.109 7.918 1.14 1 69.06 146 ARG B C 1
ATOM 3636 O O . ARG B 1 146 ? 20.25 8.711 0.771 1 69.06 146 ARG B O 1
ATOM 3643 N N . SER B 1 147 ? 21.016 6.598 1.064 1 78.75 147 SER B N 1
ATOM 3644 C CA . SER B 1 147 ? 19.797 6.031 0.484 1 78.75 147 SER B CA 1
ATOM 3645 C C . SER B 1 147 ? 18.578 6.426 1.292 1 78.75 147 SER B C 1
ATOM 3647 O O . SER B 1 147 ? 17.469 6.551 0.74 1 78.75 147 SER B 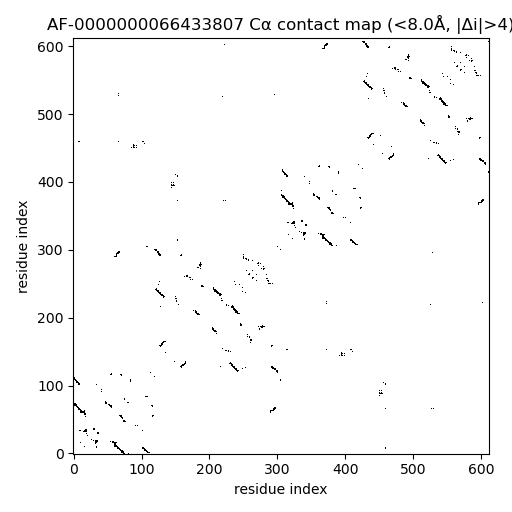O 1
ATOM 3649 N N . PHE B 1 148 ? 18.859 6.797 2.504 1 87.88 148 PHE B N 1
ATOM 3650 C CA . PHE B 1 148 ? 17.734 7.094 3.385 1 87.88 148 PHE B CA 1
ATOM 3651 C C . PHE B 1 148 ? 17.422 8.586 3.385 1 87.88 148 PHE B C 1
ATOM 3653 O O . PHE B 1 148 ? 16.438 9.023 3.973 1 87.88 148 PHE B O 1
ATOM 3660 N N . GLU B 1 149 ? 18.266 9.289 2.648 1 89.94 149 GLU B N 1
ATOM 3661 C CA . GLU B 1 149 ? 18.031 10.727 2.539 1 89.94 149 GLU B CA 1
ATOM 3662 C C . GLU B 1 149 ? 17.156 11.062 1.335 1 89.94 149 GLU B C 1
ATOM 3664 O O . GLU B 1 149 ? 16.578 12.148 1.262 1 89.94 149 GLU B O 1
ATOM 3669 N N . THR B 1 150 ? 17.094 10.109 0.411 1 90.38 150 THR B N 1
ATOM 3670 C CA . THR B 1 150 ? 16.344 10.328 -0.821 1 90.38 150 THR B CA 1
ATOM 3671 C C . THR B 1 150 ? 14.852 10.086 -0.603 1 90.38 150 THR B C 1
ATOM 3673 O O . THR B 1 150 ? 14.469 9.188 0.147 1 90.38 150 THR B O 1
ATOM 3676 N N . PHE B 1 151 ? 14.133 10.828 -1.309 1 94.19 151 PHE B N 1
ATOM 3677 C CA . PHE B 1 151 ? 12.68 10.719 -1.236 1 94.19 151 PHE B CA 1
ATOM 3678 C C . PHE B 1 151 ? 12.211 9.336 -1.677 1 94.19 151 PHE B C 1
ATOM 3680 O O . PHE B 1 151 ? 12.633 8.844 -2.727 1 94.19 151 PHE B O 1
ATOM 3687 N N . ILE B 1 152 ? 11.438 8.734 -0.878 1 95.44 152 ILE B N 1
ATOM 3688 C CA . ILE B 1 152 ? 10.711 7.52 -1.226 1 95.44 152 ILE B CA 1
ATOM 3689 C C . ILE B 1 152 ? 9.234 7.688 -0.869 1 95.44 152 ILE B C 1
ATOM 3691 O O . ILE B 1 152 ? 8.898 7.996 0.276 1 95.44 152 ILE B O 1
ATOM 3695 N N . PRO B 1 153 ? 8.367 7.602 -1.847 1 97.5 153 PRO B N 1
ATOM 3696 C CA . PRO B 1 153 ? 6.945 7.715 -1.505 1 97.5 153 PRO B CA 1
ATOM 3697 C C . PRO B 1 153 ? 6.484 6.641 -0.521 1 97.5 153 PRO B C 1
ATOM 3699 O O . PRO B 1 153 ? 6.672 5.445 -0.772 1 97.5 153 PRO B O 1
ATOM 3702 N N . VAL B 1 154 ? 5.863 7.059 0.508 1 97.75 154 VAL B N 1
ATOM 3703 C CA . VAL B 1 154 ? 5.492 6.164 1.599 1 97.75 154 VAL B CA 1
ATOM 3704 C C . VAL B 1 154 ? 4.508 5.113 1.093 1 97.75 154 VAL B C 1
ATOM 3706 O O . VAL B 1 154 ? 4.484 3.984 1.589 1 97.75 154 VAL B O 1
ATOM 3709 N N . GLU B 1 155 ? 3.715 5.402 0.027 1 97.25 155 GLU B N 1
ATOM 3710 C CA . GLU B 1 155 ? 2.729 4.492 -0.549 1 97.25 155 GLU B CA 1
ATOM 3711 C C . GLU B 1 155 ? 3.404 3.277 -1.183 1 97.25 155 GLU B C 1
ATOM 3713 O O . GLU B 1 155 ? 2.762 2.246 -1.396 1 97.25 155 GLU B O 1
ATOM 3718 N N . GLU B 1 156 ? 4.68 3.41 -1.43 1 97.75 156 GLU B N 1
ATOM 3719 C CA . GLU B 1 156 ? 5.344 2.354 -2.191 1 97.75 156 GLU B CA 1
ATOM 3720 C C . GLU B 1 156 ? 6.418 1.663 -1.356 1 97.75 156 GLU B C 1
ATOM 3722 O O . GLU B 1 156 ? 7.227 0.898 -1.886 1 97.75 156 GLU B O 1
ATOM 3727 N N . ILE B 1 157 ? 6.391 1.964 -0.054 1 96.12 157 ILE B N 1
ATOM 3728 C CA . ILE B 1 157 ? 7.25 1.196 0.843 1 96.12 157 ILE B CA 1
ATOM 3729 C C . ILE B 1 157 ? 6.895 -0.286 0.756 1 96.12 157 ILE B C 1
ATOM 3731 O O . ILE B 1 157 ? 5.715 -0.65 0.783 1 96.12 157 ILE B O 1
ATOM 3735 N N . ASP B 1 158 ? 7.898 -1.136 0.472 1 96.5 158 ASP B N 1
ATOM 3736 C CA . ASP B 1 158 ? 7.773 -2.588 0.374 1 96.5 158 ASP B CA 1
ATOM 3737 C C . ASP B 1 158 ? 6.891 -2.984 -0.806 1 96.5 158 ASP B C 1
ATOM 3739 O O . ASP B 1 158 ? 6.238 -4.031 -0.775 1 96.5 158 ASP B O 1
ATOM 3743 N N . ARG B 1 159 ? 6.773 -2.082 -1.804 1 98.12 159 ARG B N 1
ATOM 3744 C CA . ARG B 1 159 ? 5.984 -2.387 -2.994 1 98.12 159 ARG B CA 1
ATOM 3745 C C . ARG B 1 159 ? 6.816 -2.23 -4.258 1 98.12 159 ARG B C 1
ATOM 3747 O O . ARG B 1 159 ? 6.383 -2.611 -5.348 1 98.12 159 ARG B O 1
ATOM 3754 N N . CYS B 1 160 ? 7.949 -1.654 -4.129 1 98.38 160 CYS B N 1
ATOM 3755 C CA . CYS B 1 160 ? 8.906 -1.36 -5.191 1 98.38 160 CYS B CA 1
ATOM 3756 C C . CYS B 1 160 ? 10.328 -1.317 -4.641 1 98.38 160 CYS B C 1
ATOM 3758 O O . CYS B 1 160 ? 10.539 -0.948 -3.486 1 98.38 160 CYS B O 1
ATOM 3760 N N . TYR B 1 161 ? 11.273 -1.782 -5.449 1 98.12 161 TYR B N 1
ATOM 3761 C CA . TYR B 1 161 ? 12.672 -1.698 -5.035 1 98.12 161 TYR B CA 1
ATOM 3762 C C . TYR B 1 161 ? 13.297 -0.388 -5.496 1 98.12 161 TYR B C 1
ATOM 3764 O O . TYR B 1 161 ? 13.438 -0.149 -6.699 1 98.12 161 TYR B O 1
ATOM 3772 N N . PHE B 1 162 ? 13.695 0.497 -4.547 1 95.88 162 PHE B N 1
ATOM 3773 C CA . PHE B 1 162 ? 14.297 1.787 -4.871 1 95.88 162 PHE B CA 1
ATOM 3774 C C . PHE B 1 162 ? 15.812 1.708 -4.824 1 95.88 162 PHE B C 1
ATOM 3776 O O . PHE B 1 162 ? 16.391 1.354 -3.795 1 95.88 162 PHE B O 1
ATOM 3783 N N . LEU B 1 163 ? 16.391 2.049 -5.918 1 93.06 163 LEU B N 1
ATOM 3784 C CA . LEU B 1 163 ? 17.828 1.986 -6.086 1 93.06 163 LEU B CA 1
ATOM 3785 C C . LEU B 1 163 ? 18.438 3.387 -6.172 1 93.06 163 LEU B C 1
ATOM 3787 O O . LEU B 1 163 ? 17.891 4.258 -6.855 1 93.06 163 LEU B O 1
ATOM 3791 N N . GLN B 1 164 ? 19.422 3.514 -5.402 1 88.06 164 GLN B N 1
ATOM 3792 C CA . GLN B 1 164 ? 20.234 4.723 -5.547 1 88.06 164 GLN B CA 1
ATOM 3793 C C . GLN B 1 164 ? 21.453 4.465 -6.414 1 88.06 164 GLN B C 1
ATOM 3795 O O . GLN B 1 164 ? 22.375 3.748 -6.004 1 88.06 164 GLN B O 1
ATOM 3800 N N . SER B 1 165 ? 21.391 4.785 -7.668 1 82.5 165 SER B N 1
ATOM 3801 C CA . SER B 1 165 ? 22.5 4.574 -8.594 1 82.5 165 SER B CA 1
ATOM 3802 C C . SER B 1 165 ? 22.641 5.754 -9.547 1 82.5 165 SER B C 1
ATOM 3804 O O . SER B 1 165 ? 21.672 6.191 -10.172 1 82.5 165 SER B O 1
ATOM 3806 N N . SER B 1 166 ? 23.797 6.281 -9.617 1 74.62 166 SER B N 1
ATOM 3807 C CA . SER B 1 166 ? 24.062 7.434 -10.469 1 74.62 166 SER B CA 1
ATOM 3808 C C . SER B 1 166 ? 24.312 7.012 -11.906 1 74.62 166 SER B C 1
ATOM 3810 O O . SER B 1 166 ? 24.203 7.824 -12.828 1 74.62 166 SER B O 1
ATOM 3812 N N . SER B 1 167 ? 24.594 5.789 -12.219 1 85.25 167 SER B N 1
ATOM 3813 C CA . SER B 1 167 ? 25 5.383 -13.562 1 85.25 167 SER B CA 1
ATOM 3814 C C . SER B 1 167 ? 24.297 4.09 -13.977 1 85.25 167 SER B C 1
ATOM 3816 O O . SER B 1 167 ? 24.906 3.229 -14.617 1 85.25 167 SER B O 1
ATOM 3818 N N . PHE B 1 168 ? 23.109 3.965 -13.688 1 94.62 168 PHE B N 1
ATOM 3819 C CA . PHE B 1 168 ? 22.406 2.736 -14.047 1 94.62 168 PHE B CA 1
ATOM 3820 C C . PHE B 1 168 ? 22.141 2.678 -15.547 1 94.62 168 PHE B C 1
ATOM 3822 O O . PHE B 1 168 ? 21.547 3.59 -16.109 1 94.62 168 PHE B O 1
ATOM 3829 N N . ASP B 1 169 ? 22.594 1.658 -16.188 1 96.81 169 ASP B N 1
ATOM 3830 C CA . ASP B 1 169 ? 22.453 1.529 -17.625 1 96.81 169 ASP B CA 1
ATOM 3831 C C . ASP B 1 169 ? 21.344 0.545 -18 1 96.81 169 ASP B C 1
ATOM 3833 O O . ASP B 1 169 ? 21.594 -0.651 -18.156 1 96.81 169 ASP B O 1
ATOM 3837 N N . ILE B 1 170 ? 20.156 1.072 -18.25 1 97.56 170 ILE B N 1
ATOM 3838 C CA . ILE B 1 170 ? 18.984 0.238 -18.5 1 97.56 170 ILE B CA 1
ATOM 3839 C C . ILE B 1 170 ? 19.125 -0.448 -19.859 1 97.56 170 ILE B C 1
ATOM 3841 O O . ILE B 1 170 ? 18.625 -1.563 -20.047 1 97.56 170 ILE B O 1
ATOM 3845 N N . LYS B 1 171 ? 19.719 0.155 -20.781 1 97.81 171 LYS B N 1
ATOM 3846 C CA . LYS B 1 171 ? 19.891 -0.445 -22.109 1 97.81 171 LYS B CA 1
ATOM 3847 C C . LYS B 1 171 ? 20.75 -1.702 -22.031 1 97.81 171 LYS B C 1
ATOM 3849 O O . LYS B 1 171 ? 20.453 -2.701 -22.688 1 97.81 171 LYS B O 1
ATOM 3854 N N . ARG B 1 172 ? 21.797 -1.586 -21.234 1 97.69 172 ARG B N 1
ATOM 3855 C CA . ARG B 1 172 ? 22.656 -2.742 -21.016 1 97.69 172 ARG B CA 1
ATOM 3856 C C . ARG B 1 172 ? 21.875 -3.887 -20.375 1 97.69 172 ARG B C 1
ATOM 3858 O O . ARG B 1 172 ? 22.047 -5.047 -20.75 1 97.69 172 ARG B O 1
ATOM 3865 N N . VAL B 1 173 ? 21.031 -3.545 -19.469 1 98.44 173 VAL B N 1
ATOM 3866 C CA . VAL B 1 173 ? 20.203 -4.523 -18.781 1 98.44 173 VAL B CA 1
ATOM 3867 C C . VAL B 1 173 ? 19.234 -5.176 -19.766 1 98.44 173 VAL B C 1
ATOM 3869 O O . VAL B 1 173 ? 19.094 -6.398 -19.781 1 98.44 173 VAL B O 1
ATOM 3872 N N . GLN B 1 174 ? 18.531 -4.375 -20.594 1 98.38 174 GLN B N 1
ATOM 3873 C CA . GLN B 1 174 ? 17.578 -4.863 -21.578 1 98.38 174 GLN B CA 1
ATOM 3874 C C . GLN B 1 174 ? 18.25 -5.82 -22.562 1 98.38 174 GLN B C 1
ATOM 3876 O O . GLN B 1 174 ? 17.688 -6.875 -22.875 1 98.38 174 GLN B O 1
ATOM 3881 N N . ALA B 1 175 ? 19.375 -5.512 -22.969 1 98.12 175 ALA B N 1
ATOM 3882 C CA . ALA B 1 175 ? 20.125 -6.352 -23.906 1 98.12 175 ALA B CA 1
ATOM 3883 C C . ALA B 1 175 ? 20.531 -7.672 -23.266 1 98.12 175 ALA B C 1
ATOM 3885 O O . ALA B 1 175 ? 20.344 -8.742 -23.844 1 98.12 175 ALA B O 1
ATOM 3886 N N . ALA B 1 176 ? 21.031 -7.582 -22.078 1 98.19 176 ALA B N 1
ATOM 3887 C CA . ALA B 1 176 ? 21.562 -8.758 -21.391 1 98.19 176 ALA B CA 1
ATOM 3888 C C . ALA B 1 176 ? 20.438 -9.703 -20.984 1 98.19 176 ALA B C 1
ATOM 3890 O O . ALA B 1 176 ? 20.641 -10.914 -20.906 1 98.19 176 ALA B O 1
ATOM 3891 N N . ALA B 1 177 ? 19.266 -9.133 -20.734 1 98.38 177 ALA B N 1
ATOM 3892 C CA . ALA B 1 177 ? 18.125 -9.945 -20.281 1 98.38 177 ALA B CA 1
ATOM 3893 C C . ALA B 1 177 ? 17.766 -11.008 -21.312 1 98.38 177 ALA B C 1
ATOM 3895 O O . ALA B 1 177 ? 17.266 -12.078 -20.953 1 98.38 177 ALA B O 1
ATOM 3896 N N . ARG B 1 178 ? 18.062 -10.773 -22.516 1 97.56 178 ARG B N 1
ATOM 3897 C CA . ARG B 1 178 ? 17.734 -11.68 -23.609 1 97.56 178 ARG B CA 1
ATOM 3898 C C . ARG B 1 178 ? 18.516 -12.984 -23.5 1 97.56 178 ARG B C 1
ATOM 3900 O O . ARG B 1 178 ? 18.062 -14.023 -24 1 97.56 178 ARG B O 1
ATOM 3907 N N . MET B 1 179 ? 19.625 -12.977 -22.844 1 97.06 179 MET B N 1
ATOM 3908 C CA . MET B 1 179 ? 20.469 -14.156 -22.719 1 97.06 179 MET B CA 1
ATOM 3909 C C . MET B 1 179 ? 19.766 -15.25 -21.922 1 97.06 179 MET B C 1
ATOM 3911 O O . MET B 1 179 ? 20.078 -16.438 -22.062 1 97.06 179 MET B O 1
ATOM 3915 N N . PHE B 1 180 ? 18.812 -14.828 -21.156 1 98.06 180 PHE B N 1
ATOM 3916 C CA . 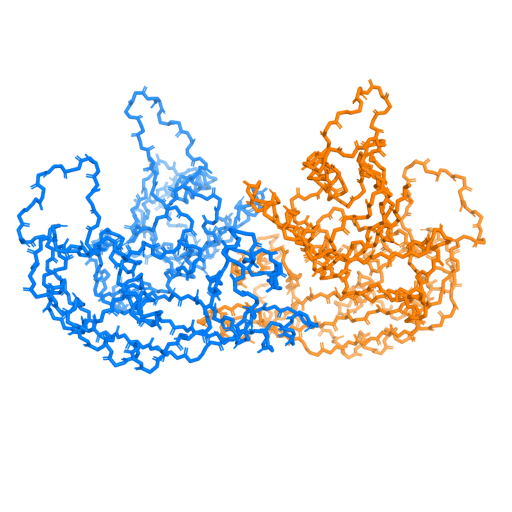PHE B 1 180 ? 18.156 -15.773 -20.25 1 98.06 180 PHE B CA 1
ATOM 3917 C C . PHE B 1 180 ? 17.031 -16.5 -20.969 1 98.06 180 PHE B C 1
ATOM 3919 O O . PHE B 1 180 ? 16.531 -17.516 -20.469 1 98.06 180 PHE B O 1
ATOM 3926 N N . ILE B 1 181 ? 16.578 -16.016 -22.078 1 98.31 181 ILE B N 1
ATOM 3927 C CA . ILE B 1 181 ? 15.438 -16.594 -22.797 1 98.31 181 ILE B CA 1
ATOM 3928 C C . ILE B 1 181 ? 15.836 -17.938 -23.375 1 98.31 181 ILE B C 1
ATOM 3930 O O . ILE B 1 181 ? 16.922 -18.078 -23.953 1 98.31 181 ILE B O 1
ATOM 3934 N N . GLY B 1 182 ? 15 -18.938 -23.234 1 97.75 182 GLY B N 1
ATOM 3935 C CA . GLY B 1 182 ? 15.258 -20.281 -23.734 1 97.75 182 GLY B CA 1
ATOM 3936 C C . GLY B 1 182 ? 15.555 -21.281 -22.641 1 97.75 182 GLY B C 1
ATOM 3937 O O . GLY B 1 182 ? 15.211 -21.062 -21.484 1 97.75 182 GLY B O 1
ATOM 3938 N N . VAL B 1 183 ? 16.078 -22.422 -23.016 1 97.12 183 VAL B N 1
ATOM 3939 C CA . VAL B 1 183 ? 16.344 -23.516 -22.094 1 97.12 183 VAL B CA 1
ATOM 3940 C C . VAL B 1 183 ? 17.766 -23.406 -21.562 1 97.12 183 VAL B C 1
ATOM 3942 O O . VAL B 1 183 ? 18.719 -23.344 -22.344 1 97.12 183 VAL B O 1
ATOM 3945 N N . HIS B 1 184 ? 17.906 -23.281 -20.344 1 96.56 184 HIS B N 1
ATOM 3946 C CA . HIS B 1 184 ? 19.203 -23.219 -19.672 1 96.56 184 HIS B CA 1
ATOM 3947 C C . HIS B 1 184 ? 19.203 -24.047 -18.391 1 96.56 184 HIS B C 1
ATOM 3949 O O . HIS B 1 184 ? 18.125 -24.375 -17.875 1 96.56 184 HIS B O 1
ATOM 3955 N N . ASP B 1 185 ? 20.359 -24.469 -18.016 1 95 185 ASP B N 1
ATOM 3956 C CA . ASP B 1 185 ? 20.531 -24.969 -16.656 1 95 185 ASP B CA 1
ATOM 3957 C C . ASP B 1 185 ? 20.719 -23.812 -15.664 1 95 185 ASP B C 1
ATOM 3959 O O . ASP B 1 185 ? 21.781 -23.188 -15.625 1 95 185 ASP B O 1
ATOM 3963 N N . PHE B 1 186 ? 19.719 -23.562 -14.859 1 95.81 186 PHE B N 1
ATOM 3964 C CA . PHE B 1 186 ? 19.703 -22.391 -14.008 1 95.81 186 PHE B CA 1
ATOM 3965 C C . PHE B 1 186 ? 20.234 -22.719 -12.609 1 95.81 186 PHE B C 1
ATOM 3967 O O . PHE B 1 186 ? 19.875 -22.062 -11.633 1 95.81 186 PHE B O 1
ATOM 3974 N N . ARG B 1 187 ? 21.062 -23.641 -12.461 1 93.19 187 ARG B N 1
ATOM 3975 C CA . ARG B 1 187 ? 21.594 -24.078 -11.172 1 93.19 187 ARG B CA 1
ATOM 3976 C C . ARG B 1 187 ? 22.297 -22.938 -10.453 1 93.19 187 ARG B C 1
ATOM 3978 O O . ARG B 1 187 ? 22.203 -22.812 -9.234 1 93.19 187 ARG B O 1
ATOM 3985 N N . THR B 1 188 ? 23.016 -22.109 -11.258 1 94.31 188 THR B N 1
ATOM 3986 C CA . THR B 1 188 ? 23.719 -20.969 -10.688 1 94.31 188 THR B CA 1
ATOM 3987 C C . THR B 1 188 ? 22.734 -19.969 -10.102 1 94.31 188 THR B C 1
ATOM 3989 O O . THR B 1 188 ? 23.047 -19.281 -9.117 1 94.31 188 THR B O 1
ATOM 3992 N N . PHE B 1 189 ? 21.547 -19.938 -10.625 1 95.94 189 PHE B N 1
ATOM 3993 C CA . PHE B 1 189 ? 20.531 -18.953 -10.234 1 95.94 189 PHE B CA 1
ATOM 3994 C C . PHE B 1 189 ? 19.531 -19.578 -9.273 1 95.94 189 PHE B C 1
ATOM 3996 O O . PHE B 1 189 ? 18.438 -19.031 -9.086 1 95.94 189 PHE B O 1
ATOM 4003 N N . MET B 1 190 ? 19.859 -20.641 -8.727 1 93.38 190 MET B N 1
ATOM 4004 C CA . MET B 1 190 ? 19 -21.297 -7.746 1 93.38 190 MET B CA 1
ATOM 4005 C C . MET B 1 190 ? 19.594 -21.188 -6.348 1 93.38 190 MET B C 1
ATOM 4007 O O . MET B 1 190 ? 20.812 -21.328 -6.164 1 93.38 190 MET B O 1
ATOM 4011 N N . SER B 1 191 ? 18.75 -20.828 -5.379 1 87.69 191 SER B N 1
ATOM 4012 C CA . SER B 1 191 ? 19.219 -20.844 -3.996 1 87.69 191 SER B CA 1
ATOM 4013 C C . SER B 1 191 ? 19.172 -22.25 -3.41 1 87.69 191 SER B C 1
ATOM 4015 O O . SER B 1 191 ? 18.438 -23.109 -3.9 1 87.69 191 SER B O 1
ATOM 4017 N N . VAL B 1 192 ? 20.156 -22.562 -2.521 1 75.25 192 VAL B N 1
ATOM 4018 C CA . VAL B 1 192 ? 20.203 -23.891 -1.9 1 75.25 192 VAL B CA 1
ATOM 4019 C C . VAL B 1 192 ? 19.266 -23.938 -0.694 1 75.25 192 VAL B C 1
ATOM 4021 O O . VAL B 1 192 ? 19.234 -23 0.107 1 75.25 192 VAL B O 1
ATOM 4024 N N . SER B 1 193 ? 18.203 -24.609 -0.72 1 59.88 193 SER B N 1
ATOM 4025 C CA . SER B 1 193 ? 17.344 -24.75 0.446 1 59.88 193 SER B CA 1
ATOM 4026 C C . SER B 1 193 ? 17.984 -25.656 1.499 1 59.88 193 SER B C 1
ATOM 4028 O O . SER B 1 193 ? 18.734 -26.578 1.166 1 59.88 193 SER B O 1
ATOM 4030 N N . ARG B 1 194 ? 18.312 -25.094 2.652 1 52.41 194 ARG B N 1
ATOM 4031 C CA . ARG B 1 194 ? 18.875 -25.875 3.752 1 52.41 194 ARG B CA 1
ATOM 4032 C C . ARG B 1 194 ? 18.344 -27.297 3.742 1 52.41 194 ARG B C 1
ATOM 4034 O O . ARG B 1 194 ? 18.984 -28.203 4.266 1 52.41 194 ARG B O 1
ATOM 4041 N N . GLN B 1 195 ? 17.062 -27.344 3.559 1 46.66 195 GLN B N 1
ATOM 4042 C CA . GLN B 1 195 ? 16.469 -28.656 3.846 1 46.66 195 GLN B CA 1
ATOM 4043 C C . GLN B 1 195 ? 16.938 -29.703 2.834 1 46.66 195 GLN B C 1
ATOM 4045 O O . GLN B 1 195 ? 16.859 -30.891 3.102 1 46.66 195 GLN B O 1
ATOM 4050 N N . LYS B 1 196 ? 16.969 -29.484 1.522 1 47.91 196 LYS B N 1
ATOM 4051 C CA . LYS B 1 196 ? 17.109 -30.641 0.655 1 47.91 196 LYS B CA 1
ATOM 4052 C C . LYS B 1 196 ? 18.531 -30.75 0.108 1 47.91 196 LYS B C 1
ATOM 4054 O O . LYS B 1 196 ? 18.969 -29.906 -0.683 1 47.91 196 LYS B O 1
ATOM 4059 N N . VAL B 1 197 ? 19.547 -31.25 0.761 1 42.19 197 VAL B N 1
ATOM 4060 C CA . VAL B 1 197 ? 20.859 -31.688 0.322 1 42.19 197 VAL B CA 1
ATOM 4061 C C . VAL B 1 197 ? 20.766 -32.281 -1.089 1 42.19 197 VAL B C 1
ATOM 4063 O O . VAL B 1 197 ? 21.719 -32.156 -1.872 1 42.19 197 VAL B O 1
ATOM 4066 N N . CYS B 1 198 ? 19.828 -33.188 -1.37 1 42.31 198 CYS B N 1
ATOM 4067 C CA . CYS B 1 198 ? 19.984 -34.25 -2.355 1 42.31 198 CYS B CA 1
ATOM 4068 C C . CYS B 1 198 ? 19.938 -33.688 -3.773 1 42.31 198 CYS B C 1
ATOM 4070 O O . CYS B 1 198 ? 20.109 -34.438 -4.742 1 42.31 198 CYS B O 1
ATOM 4072 N N . ARG B 1 199 ? 19.219 -32.688 -4.094 1 47.88 199 ARG B N 1
ATOM 4073 C CA . ARG B 1 199 ? 18.797 -32.562 -5.488 1 47.88 199 ARG B CA 1
ATOM 4074 C C . ARG B 1 199 ? 19.922 -31.984 -6.344 1 47.88 199 ARG B C 1
ATOM 4076 O O . ARG B 1 199 ? 19.672 -31.141 -7.199 1 47.88 199 ARG B O 1
ATOM 4083 N N . ASP B 1 200 ? 21.172 -32.094 -5.98 1 49.5 200 ASP B N 1
ATOM 4084 C CA . ASP B 1 200 ? 22.266 -31.609 -6.805 1 49.5 200 ASP B CA 1
ATOM 4085 C C . ASP B 1 200 ? 22.25 -32.25 -8.195 1 49.5 200 ASP B C 1
ATOM 4087 O O . ASP B 1 200 ? 23.219 -32.156 -8.938 1 49.5 200 ASP B O 1
ATOM 4091 N N . HIS B 1 201 ? 21.312 -33.125 -8.398 1 50.75 201 HIS B N 1
ATOM 4092 C CA . HIS B 1 201 ? 21.359 -33.688 -9.75 1 50.75 201 HIS B CA 1
ATOM 4093 C C . HIS B 1 201 ? 20.859 -32.656 -10.773 1 50.75 201 HIS B C 1
ATOM 4095 O O . HIS B 1 201 ? 19.828 -32 -10.555 1 50.75 201 HIS B O 1
ATOM 4101 N N . PRO B 1 202 ? 21.719 -32.438 -11.82 1 52.31 202 PRO B N 1
ATOM 4102 C CA . PRO B 1 202 ? 21.422 -31.469 -12.898 1 52.31 202 PRO B CA 1
ATOM 4103 C C . PRO B 1 202 ? 19.969 -31.531 -13.359 1 52.31 202 PRO B C 1
ATOM 4105 O O . PRO B 1 202 ? 19.422 -30.516 -13.781 1 52.31 202 PRO B O 1
ATOM 4108 N N . MET B 1 203 ? 19.328 -32.719 -13.422 1 57.19 203 MET B N 1
ATOM 4109 C CA . MET B 1 203 ? 18 -32.906 -14.031 1 57.19 203 MET B CA 1
ATOM 4110 C C . MET B 1 203 ? 16.969 -32.031 -13.352 1 57.19 203 MET B C 1
ATOM 4112 O O . MET B 1 203 ? 15.938 -31.703 -13.945 1 57.19 203 MET B O 1
ATOM 4116 N N . PHE B 1 204 ? 17.406 -31.297 -12.328 1 74.88 204 PHE B N 1
ATOM 4117 C CA . PHE B 1 204 ? 16.328 -30.656 -11.578 1 74.88 204 PHE B CA 1
ATOM 4118 C C . PHE B 1 204 ? 16.469 -29.141 -11.656 1 74.88 204 PHE B C 1
ATOM 4120 O O . PHE B 1 204 ? 15.617 -28.406 -11.141 1 74.88 204 PHE B O 1
ATOM 4127 N N . THR B 1 205 ? 17.359 -28.688 -12.633 1 90.06 205 THR B N 1
ATOM 4128 C CA . THR B 1 205 ? 17.609 -27.25 -12.562 1 90.06 205 THR B CA 1
ATOM 4129 C C . THR B 1 205 ? 17.484 -26.609 -13.938 1 90.06 205 THR B C 1
ATOM 4131 O O . THR B 1 205 ? 17.719 -25.422 -14.094 1 90.06 205 THR B O 1
ATOM 4134 N N . VAL B 1 206 ? 17.125 -27.469 -14.93 1 94 206 VAL B N 1
ATOM 4135 C CA . VAL B 1 206 ? 16.875 -26.938 -16.266 1 94 206 VAL B CA 1
ATOM 4136 C C . VAL B 1 206 ? 15.484 -26.328 -16.328 1 94 206 VAL B C 1
ATOM 4138 O O . VAL B 1 206 ? 14.516 -26.938 -15.867 1 94 206 VAL B O 1
ATOM 4141 N N . ARG B 1 207 ? 15.398 -25.141 -16.797 1 95.94 207 ARG B N 1
ATOM 4142 C CA . ARG B 1 207 ? 14.133 -24.453 -17.031 1 95.94 207 ARG B CA 1
ATOM 4143 C C . ARG B 1 207 ? 14.156 -23.719 -18.375 1 95.94 207 ARG B C 1
ATOM 4145 O O . ARG B 1 207 ? 15.219 -23.484 -18.953 1 95.94 207 ARG B O 1
ATOM 4152 N N . LYS B 1 208 ? 13 -23.438 -18.859 1 97.5 208 LYS B N 1
ATOM 4153 C CA . LYS B 1 208 ? 12.844 -22.625 -20.062 1 97.5 208 LYS B CA 1
ATOM 4154 C C . LYS B 1 208 ? 12.164 -21.297 -19.734 1 97.5 208 LYS B C 1
ATOM 4156 O O . LYS B 1 208 ? 11.023 -21.281 -19.266 1 97.5 208 LYS B O 1
ATOM 4161 N N . ILE B 1 209 ? 12.812 -20.234 -19.953 1 98.31 209 ILE B N 1
ATOM 4162 C CA . ILE B 1 209 ? 12.195 -18.922 -19.875 1 98.31 209 ILE B CA 1
ATOM 4163 C C . ILE B 1 209 ? 11.594 -18.547 -21.219 1 98.31 209 ILE B C 1
ATOM 4165 O O . ILE B 1 209 ? 12.305 -18.531 -22.234 1 98.31 209 ILE B O 1
ATOM 4169 N N . ASP B 1 210 ? 10.344 -18.281 -21.25 1 98.56 210 ASP B N 1
ATOM 4170 C CA . ASP B 1 210 ? 9.641 -18 -22.5 1 98.56 210 ASP B CA 1
ATOM 4171 C C . ASP B 1 210 ? 9.836 -16.547 -22.922 1 98.56 210 ASP B C 1
ATOM 4173 O O . ASP B 1 210 ? 10 -16.25 -24.109 1 98.56 210 ASP B O 1
ATOM 4177 N N . GLU B 1 211 ? 9.734 -15.688 -21.953 1 98.19 211 GLU B N 1
ATOM 4178 C CA . GLU B 1 211 ? 9.781 -14.266 -22.266 1 98.19 211 GLU B CA 1
ATOM 4179 C C . GLU B 1 211 ? 10.328 -13.461 -21.094 1 98.19 211 GLU B C 1
ATOM 4181 O O . GLU B 1 211 ? 10.07 -13.789 -19.938 1 98.19 211 GLU B O 1
ATOM 4186 N N . ILE B 1 212 ? 11.094 -12.43 -21.438 1 98.56 212 ILE B N 1
ATOM 4187 C CA . ILE B 1 212 ? 11.492 -11.398 -20.484 1 98.56 212 ILE B CA 1
ATOM 4188 C C . ILE B 1 212 ? 11.32 -10.023 -21.125 1 98.56 212 ILE B C 1
ATOM 4190 O O . ILE B 1 212 ? 11.875 -9.742 -22.188 1 98.56 212 ILE B O 1
ATOM 4194 N N . ASN B 1 213 ? 10.523 -9.234 -20.578 1 98.38 213 ASN B N 1
ATOM 4195 C CA . ASN B 1 213 ? 10.273 -7.883 -21.047 1 98.38 213 ASN B CA 1
ATOM 4196 C C . ASN B 1 213 ? 10.602 -6.844 -19.984 1 98.38 213 ASN B C 1
ATOM 4198 O O . ASN B 1 213 ? 10.188 -6.977 -18.828 1 98.38 213 ASN B O 1
ATOM 4202 N N . ILE B 1 214 ? 11.414 -5.898 -20.359 1 98.62 214 ILE B N 1
ATOM 4203 C CA . ILE B 1 214 ? 11.75 -4.789 -19.484 1 98.62 214 ILE B CA 1
ATOM 4204 C C . ILE B 1 214 ? 11.203 -3.486 -20.062 1 98.62 214 ILE B C 1
ATOM 4206 O O . ILE B 1 214 ? 11.594 -3.076 -21.156 1 98.62 214 ILE B O 1
ATOM 4210 N N . ARG B 1 215 ? 10.32 -2.867 -19.375 1 98.19 215 ARG B N 1
ATOM 4211 C CA . ARG B 1 215 ? 9.648 -1.667 -19.875 1 98.19 215 ARG B CA 1
ATOM 4212 C C . ARG B 1 215 ? 9.648 -0.571 -18.812 1 98.19 215 ARG B C 1
ATOM 4214 O O . ARG B 1 215 ? 9.812 -0.851 -17.625 1 98.19 215 ARG B O 1
ATOM 4221 N N . PRO B 1 216 ? 9.539 0.665 -19.281 1 98.19 216 PRO B N 1
ATOM 4222 C CA . PRO B 1 216 ? 9.336 1.726 -18.297 1 98.19 216 PRO B CA 1
ATOM 4223 C C . PRO B 1 216 ? 8.102 1.501 -17.422 1 98.19 216 PRO B C 1
ATOM 4225 O O . PRO B 1 216 ? 7.051 1.102 -17.938 1 98.19 216 PRO B O 1
ATOM 4228 N N . GLY B 1 217 ? 8.312 1.636 -16.141 1 97.75 217 GLY B N 1
ATOM 4229 C CA . GLY B 1 217 ? 7.195 1.572 -15.211 1 97.75 217 GLY B CA 1
ATOM 4230 C C . GLY B 1 217 ? 6.672 2.939 -14.812 1 97.75 217 GLY B C 1
ATOM 4231 O O . GLY B 1 217 ? 6.992 3.943 -15.453 1 97.75 217 GLY B O 1
ATOM 4232 N N . GLU B 1 218 ? 5.762 2.947 -13.859 1 97 218 GLU B N 1
ATOM 4233 C CA . GLU B 1 218 ? 5.188 4.184 -13.336 1 97 218 GLU B CA 1
ATOM 4234 C C . GLU B 1 218 ? 5.027 4.117 -11.82 1 97 218 GLU B C 1
ATOM 4236 O O . GLU B 1 218 ? 4.863 3.037 -11.258 1 97 218 GLU B O 1
ATOM 4241 N N . THR B 1 219 ? 5.113 5.297 -11.242 1 98 219 THR B N 1
ATOM 4242 C CA . THR B 1 219 ? 4.871 5.375 -9.812 1 98 219 THR B CA 1
ATOM 4243 C C . THR B 1 219 ? 3.414 5.062 -9.492 1 98 219 THR B C 1
ATOM 4245 O O . THR B 1 219 ? 2.527 5.301 -10.312 1 98 219 THR B O 1
ATOM 4248 N N . ARG B 1 220 ? 3.209 4.496 -8.312 1 97.81 220 ARG B N 1
ATOM 4249 C CA . ARG B 1 220 ? 1.863 4.258 -7.805 1 97.81 220 ARG B CA 1
ATOM 4250 C C . ARG B 1 220 ? 1.543 5.199 -6.648 1 97.81 220 ARG B C 1
ATOM 4252 O O . ARG B 1 220 ? 0.62 4.949 -5.871 1 97.81 220 ARG B O 1
ATOM 4259 N N . ALA B 1 221 ? 2.393 6.223 -6.473 1 97.75 221 ALA B N 1
ATOM 4260 C CA . ALA B 1 221 ? 2.168 7.227 -5.441 1 97.75 221 ALA B CA 1
ATOM 4261 C C . ALA B 1 221 ? 1 8.141 -5.805 1 97.75 221 ALA B C 1
ATOM 4263 O O . ALA B 1 221 ? 0.441 8.031 -6.898 1 97.75 221 ALA B O 1
ATOM 4264 N N . LEU B 1 222 ? 0.608 8.906 -4.848 1 97.56 222 LEU B N 1
ATOM 4265 C CA . LEU B 1 222 ? -0.563 9.766 -5.016 1 97.56 222 LEU B CA 1
ATOM 4266 C C . LEU B 1 222 ? -0.163 11.234 -5.066 1 97.56 222 LEU B C 1
ATOM 4268 O O . LEU B 1 222 ? 0.816 11.633 -4.434 1 97.56 222 LEU B O 1
ATOM 4272 N N . SER B 1 223 ? -0.95 11.984 -5.82 1 94.81 223 SER B N 1
ATOM 4273 C CA . SER B 1 223 ? -0.934 13.445 -5.762 1 94.81 223 SER B CA 1
ATOM 4274 C C . SER B 1 223 ? 0.486 13.992 -5.895 1 94.81 223 SER B C 1
ATOM 4276 O O . SER B 1 223 ? 1.193 13.664 -6.852 1 94.81 223 SER B O 1
ATOM 4278 N N . SER B 1 224 ? 0.906 14.852 -4.98 1 94.62 224 SER B N 1
ATOM 4279 C CA . SER B 1 224 ? 2.213 15.5 -5.051 1 94.62 224 SER B CA 1
ATOM 4280 C C . SER B 1 224 ? 3.342 14.477 -4.945 1 94.62 224 SER B C 1
ATOM 4282 O O . SER B 1 224 ? 4.41 14.664 -5.535 1 94.62 224 SER B O 1
ATOM 4284 N N . ASN B 1 225 ? 3.098 13.398 -4.254 1 97.31 225 ASN B N 1
ATOM 4285 C CA . ASN B 1 225 ? 4.102 12.344 -4.148 1 97.31 225 ASN B CA 1
ATOM 4286 C C . ASN B 1 225 ? 4.379 11.695 -5.5 1 97.31 225 ASN B C 1
ATOM 4288 O O . ASN B 1 225 ? 5.516 11.328 -5.797 1 97.31 225 ASN B O 1
ATOM 4292 N N . ALA B 1 226 ? 3.314 11.562 -6.266 1 97.38 226 ALA B N 1
ATOM 4293 C CA . ALA B 1 226 ? 3.479 10.969 -7.59 1 97.38 226 ALA B CA 1
ATOM 4294 C C . ALA B 1 226 ? 4.391 11.82 -8.469 1 97.38 226 ALA B C 1
ATOM 4296 O O . ALA B 1 226 ? 5.27 11.297 -9.148 1 97.38 226 ALA B O 1
ATOM 4297 N N . ILE B 1 227 ? 4.172 13.094 -8.414 1 97.06 227 ILE B N 1
ATOM 4298 C CA . ILE B 1 227 ? 4.977 14.016 -9.195 1 97.06 227 ILE B CA 1
ATOM 4299 C C . ILE B 1 227 ? 6.434 13.945 -8.742 1 97.06 227 ILE B C 1
ATOM 4301 O O . ILE B 1 227 ? 7.34 13.781 -9.57 1 97.06 227 ILE B O 1
ATOM 4305 N N . GLN B 1 228 ? 6.617 14.023 -7.48 1 96.75 228 GLN B N 1
ATOM 4306 C CA . GLN B 1 228 ? 7.969 13.984 -6.938 1 96.75 228 GLN B CA 1
ATOM 4307 C C . GLN B 1 228 ? 8.648 12.656 -7.242 1 96.75 228 GLN B C 1
ATOM 4309 O O . GLN B 1 228 ? 9.836 12.625 -7.586 1 96.75 228 GLN B O 1
ATOM 4314 N N . ALA B 1 229 ? 7.898 11.617 -7.078 1 97.12 229 ALA B N 1
ATOM 4315 C CA . ALA B 1 229 ? 8.445 10.289 -7.363 1 97.12 229 ALA B CA 1
ATOM 4316 C C . ALA B 1 229 ? 8.891 10.188 -8.82 1 97.12 229 ALA B C 1
ATOM 4318 O O . ALA B 1 229 ? 9.984 9.688 -9.109 1 97.12 229 ALA B O 1
ATOM 4319 N N . ALA B 1 230 ? 8.086 10.664 -9.727 1 96.69 230 ALA B N 1
ATOM 4320 C CA . ALA B 1 230 ? 8.398 10.602 -11.148 1 96.69 230 ALA B CA 1
ATOM 4321 C C . ALA B 1 230 ? 9.602 11.469 -11.492 1 96.69 230 ALA B C 1
ATOM 4323 O O . ALA B 1 230 ? 10.359 11.156 -12.414 1 96.69 230 ALA B O 1
ATOM 4324 N N . GLU B 1 231 ? 9.734 12.5 -10.75 1 95.31 231 GLU B N 1
ATOM 4325 C CA . GLU B 1 231 ? 10.867 13.391 -10.984 1 95.31 231 GLU B CA 1
ATOM 4326 C C . GLU B 1 231 ? 12.156 12.82 -10.391 1 95.31 231 GLU B C 1
ATOM 4328 O O . GLU B 1 231 ? 13.242 13.07 -10.898 1 95.31 231 GLU B O 1
ATOM 4333 N N . THR B 1 232 ? 11.992 12.055 -9.352 1 94.19 232 THR B N 1
ATOM 4334 C CA . THR B 1 232 ? 13.141 11.57 -8.594 1 94.19 232 THR B CA 1
ATOM 4335 C C . THR B 1 232 ? 13.656 10.25 -9.156 1 94.19 232 THR B C 1
ATOM 4337 O O . THR B 1 232 ? 14.852 9.969 -9.102 1 94.19 232 THR B O 1
ATOM 4340 N N . TYR B 1 233 ? 12.711 9.508 -9.797 1 96.19 233 TYR B N 1
ATOM 4341 C CA . TYR B 1 233 ? 13.102 8.148 -10.141 1 96.19 233 TYR B CA 1
ATOM 4342 C C . TYR B 1 233 ? 12.711 7.816 -11.578 1 96.19 233 TYR B C 1
ATOM 4344 O O . TYR B 1 233 ? 11.734 8.359 -12.102 1 96.19 233 TYR B O 1
ATOM 4352 N N . ASN B 1 234 ? 13.516 6.934 -12.18 1 96.94 234 ASN B N 1
ATOM 4353 C CA . ASN B 1 234 ? 13.07 6.168 -13.336 1 96.94 234 ASN B CA 1
ATOM 4354 C C . ASN B 1 234 ? 12.539 4.793 -12.93 1 96.94 234 ASN B C 1
ATOM 4356 O O . ASN B 1 234 ? 13.289 3.975 -12.391 1 96.94 234 ASN B O 1
ATOM 4360 N N . TYR B 1 235 ? 11.312 4.582 -13.18 1 98 235 TYR B N 1
ATOM 4361 C CA . TYR B 1 235 ? 10.703 3.307 -12.828 1 98 235 TYR B CA 1
ATOM 4362 C C . TYR B 1 235 ? 10.883 2.287 -13.945 1 98 235 TYR B C 1
ATOM 4364 O O . TYR B 1 235 ? 10.797 2.633 -15.133 1 98 235 TYR B O 1
ATOM 4372 N N . TRP B 1 236 ? 11.047 1.03 -13.555 1 98.5 236 TRP B N 1
ATOM 4373 C CA . TRP B 1 236 ? 11.195 -0.059 -14.516 1 98.5 236 TRP B CA 1
ATOM 4374 C C . TRP B 1 236 ? 10.445 -1.302 -14.047 1 98.5 236 TRP B C 1
ATOM 4376 O O . TRP B 1 236 ? 10.406 -1.602 -12.852 1 98.5 236 TRP B O 1
ATOM 4386 N N . ASP B 1 237 ? 9.883 -1.995 -15 1 98.69 237 ASP B N 1
ATOM 4387 C CA . ASP B 1 237 ? 9.195 -3.262 -14.781 1 98.69 237 ASP B CA 1
ATOM 4388 C C . ASP B 1 237 ? 9.859 -4.395 -15.555 1 98.69 237 ASP B C 1
ATOM 4390 O O . ASP B 1 237 ? 10.008 -4.312 -16.781 1 98.69 237 ASP B O 1
ATOM 4394 N N . ILE B 1 238 ? 10.258 -5.41 -14.859 1 98.81 238 ILE B N 1
ATOM 4395 C CA . ILE B 1 238 ? 10.75 -6.629 -15.492 1 98.81 238 ILE B CA 1
ATOM 4396 C C . ILE B 1 238 ? 9.68 -7.715 -15.43 1 98.81 238 ILE B C 1
ATOM 4398 O O . ILE B 1 238 ? 9.312 -8.172 -14.336 1 98.81 238 ILE B O 1
ATOM 4402 N N . GLU B 1 239 ? 9.156 -8.094 -16.531 1 98.75 239 GLU B N 1
ATOM 4403 C CA . GLU B 1 239 ? 8.203 -9.203 -16.609 1 98.75 239 GLU B CA 1
ATOM 4404 C C . GLU B 1 239 ? 8.867 -10.469 -17.141 1 98.75 239 GLU B C 1
ATOM 4406 O O . GLU B 1 239 ? 9.523 -10.438 -18.188 1 98.75 239 GLU B O 1
ATOM 4411 N N . ILE B 1 240 ? 8.719 -11.539 -16.438 1 98.75 240 ILE B N 1
ATOM 4412 C CA . ILE B 1 240 ? 9.328 -12.812 -16.812 1 98.75 240 ILE B CA 1
ATOM 4413 C C . ILE B 1 240 ? 8.273 -13.914 -16.828 1 98.75 240 ILE B C 1
ATOM 4415 O O . ILE B 1 240 ? 7.473 -14.023 -15.891 1 98.75 240 ILE B O 1
ATOM 4419 N N . ARG B 1 241 ? 8.25 -14.672 -17.891 1 98.69 241 ARG B N 1
ATOM 4420 C CA . ARG B 1 241 ? 7.285 -15.75 -18.031 1 98.69 241 ARG B CA 1
ATOM 4421 C C . ARG B 1 241 ? 7.988 -17.078 -18.281 1 98.69 241 ARG B C 1
ATOM 4423 O O . ARG B 1 241 ? 8.945 -17.141 -19.062 1 98.69 241 ARG B O 1
ATOM 4430 N N . ALA B 1 242 ? 7.602 -18.078 -17.641 1 98.38 242 ALA B N 1
ATOM 4431 C CA . ALA B 1 242 ? 8.086 -19.438 -17.797 1 98.38 242 ALA B CA 1
ATOM 4432 C C . ALA B 1 242 ? 7.07 -20.453 -17.266 1 98.38 242 ALA B C 1
ATOM 4434 O O . ALA B 1 242 ? 6.098 -20.078 -16.609 1 98.38 242 ALA B O 1
ATOM 4435 N N . LYS B 1 243 ? 7.301 -21.641 -17.562 1 96.19 243 LYS B N 1
ATOM 4436 C CA . LYS B 1 243 ? 6.441 -22.688 -17.016 1 96.19 243 LYS B CA 1
ATOM 4437 C C . LYS B 1 243 ? 6.637 -22.828 -15.516 1 96.19 243 LYS B C 1
ATOM 4439 O O . LYS B 1 243 ? 5.668 -23.016 -14.766 1 96.19 243 LYS B O 1
ATOM 4444 N N . SER B 1 244 ? 7.82 -22.781 -15.141 1 95.5 244 SER B N 1
ATOM 4445 C CA . SER B 1 244 ? 8.172 -22.891 -13.727 1 95.5 244 SER B CA 1
ATOM 4446 C C . SER B 1 244 ? 9.516 -22.234 -13.445 1 95.5 244 SER B C 1
ATOM 4448 O O . SER B 1 244 ? 10.297 -21.984 -14.359 1 95.5 244 SER B O 1
ATOM 4450 N N . PHE B 1 245 ? 9.734 -21.922 -12.25 1 96.38 245 PHE B N 1
ATOM 4451 C CA . PHE B 1 245 ? 10.977 -21.312 -11.789 1 96.38 245 PHE B CA 1
ATOM 4452 C C . PHE B 1 245 ? 11.57 -22.109 -10.625 1 96.38 245 PHE B C 1
ATOM 4454 O O . PHE B 1 245 ? 10.836 -22.766 -9.875 1 96.38 245 PHE B O 1
ATOM 4461 N N . LEU B 1 246 ? 12.844 -22.016 -10.5 1 94.94 246 LEU B N 1
ATOM 4462 C CA . LEU B 1 246 ? 13.539 -22.562 -9.344 1 94.94 246 LEU B CA 1
ATOM 4463 C C . LEU B 1 246 ? 13.445 -21.609 -8.156 1 94.94 246 LEU B C 1
ATOM 4465 O O . LEU B 1 246 ? 12.992 -20.484 -8.297 1 94.94 246 LEU B O 1
ATOM 4469 N N . TYR B 1 247 ? 13.859 -22.188 -7 1 94 247 TYR B N 1
ATOM 4470 C CA . TYR B 1 247 ? 13.852 -21.422 -5.766 1 94 247 TYR B CA 1
ATOM 4471 C C . TYR B 1 247 ? 14.672 -20.141 -5.918 1 94 247 TYR B C 1
ATOM 4473 O O . TYR B 1 247 ? 15.875 -20.203 -6.191 1 94 247 TYR B O 1
ATOM 4481 N N . LYS B 1 248 ? 14 -18.969 -5.816 1 96.5 248 LYS B N 1
ATOM 4482 C CA . LYS B 1 248 ? 14.57 -17.625 -5.848 1 96.5 248 LYS B CA 1
ATOM 4483 C C . LYS B 1 248 ? 15.133 -17.312 -7.227 1 96.5 248 LYS B C 1
ATOM 4485 O O . LYS B 1 248 ? 15.867 -16.328 -7.391 1 96.5 248 LYS B O 1
ATOM 4490 N N . GLN B 1 249 ? 14.812 -18.047 -8.211 1 97.31 249 GLN B N 1
ATOM 4491 C CA . GLN B 1 249 ? 15.398 -17.891 -9.539 1 97.31 249 GLN B CA 1
ATOM 4492 C C . GLN B 1 249 ? 15.125 -16.5 -10.094 1 97.31 249 GLN B C 1
ATOM 4494 O O . GLN B 1 249 ? 16.047 -15.828 -10.578 1 97.31 249 GLN B O 1
ATOM 4499 N N . VAL B 1 250 ? 13.867 -16.016 -10.023 1 98.62 250 VAL B N 1
ATOM 4500 C CA . VAL B 1 250 ? 13.516 -14.719 -10.586 1 98.62 250 VAL B CA 1
ATOM 4501 C C . VAL B 1 250 ? 14.312 -13.617 -9.883 1 98.62 250 VAL B C 1
ATOM 4503 O O . VAL B 1 250 ? 14.883 -12.742 -10.539 1 98.62 250 VAL B O 1
ATOM 4506 N N . ARG B 1 251 ? 14.406 -13.688 -8.609 1 98.62 251 ARG B N 1
ATOM 4507 C CA . ARG B 1 251 ? 15.094 -12.656 -7.832 1 98.62 251 ARG B CA 1
ATOM 4508 C C . ARG B 1 251 ? 16.594 -12.688 -8.086 1 98.62 251 ARG B C 1
ATOM 4510 O O . ARG B 1 251 ? 17.266 -11.648 -8.047 1 98.62 251 ARG B O 1
ATOM 4517 N N . ARG B 1 252 ? 17.156 -13.859 -8.352 1 97.94 252 ARG B N 1
ATOM 4518 C CA . ARG B 1 252 ? 18.578 -13.953 -8.672 1 97.94 252 ARG B CA 1
ATOM 4519 C C . ARG B 1 252 ? 18.859 -13.414 -10.062 1 97.94 252 ARG B C 1
ATOM 4521 O O . ARG B 1 252 ? 19.859 -12.727 -10.281 1 97.94 252 ARG B O 1
ATOM 4528 N N . ILE B 1 253 ? 17.938 -13.75 -10.961 1 98.56 253 ILE B N 1
ATOM 4529 C CA . ILE B 1 253 ? 18.062 -13.195 -12.305 1 98.56 253 ILE B CA 1
ATOM 4530 C C . ILE B 1 253 ? 18.016 -11.672 -12.25 1 98.56 253 ILE B C 1
ATOM 4532 O O . ILE B 1 253 ? 18.891 -10.992 -12.781 1 98.56 253 ILE B O 1
ATOM 4536 N N . VAL B 1 254 ? 17.031 -11.133 -11.539 1 98.75 254 VAL B N 1
ATOM 4537 C CA . VAL B 1 254 ? 16.844 -9.695 -11.422 1 98.75 254 VAL B CA 1
ATOM 4538 C C . VAL B 1 254 ? 18.047 -9.078 -10.711 1 98.75 254 VAL B C 1
ATOM 4540 O O . VAL B 1 254 ? 18.547 -8.031 -11.117 1 98.75 254 VAL B O 1
ATOM 4543 N N . GLY B 1 255 ? 18.469 -9.758 -9.648 1 98.5 255 GLY B N 1
ATOM 4544 C CA . GLY B 1 255 ? 19.656 -9.297 -8.953 1 98.5 255 GLY B CA 1
ATOM 4545 C C . GLY B 1 255 ? 20.859 -9.172 -9.859 1 98.5 255 GLY B C 1
ATOM 4546 O O . GLY B 1 255 ? 21.594 -8.18 -9.789 1 98.5 255 GLY B O 1
ATOM 4547 N N . ALA B 1 256 ? 21.109 -10.133 -10.703 1 98.5 256 ALA B N 1
ATOM 4548 C CA . ALA B 1 256 ? 22.234 -10.117 -11.641 1 98.5 256 ALA B CA 1
ATOM 4549 C C . ALA B 1 256 ? 22.094 -8.992 -12.656 1 98.5 256 ALA B C 1
ATOM 4551 O O . ALA B 1 256 ? 23.062 -8.297 -12.961 1 98.5 256 ALA B O 1
ATOM 4552 N N . LEU B 1 257 ? 20.906 -8.805 -13.148 1 98.62 257 LEU B N 1
ATOM 4553 C CA . LEU B 1 257 ? 20.641 -7.746 -14.117 1 98.62 257 LEU B CA 1
ATOM 4554 C C . LEU B 1 257 ? 20.875 -6.371 -13.492 1 98.62 257 LEU B C 1
ATOM 4556 O O . LEU B 1 257 ? 21.453 -5.488 -14.125 1 98.62 257 LEU B O 1
ATOM 4560 N N . ILE B 1 258 ? 20.438 -6.219 -12.25 1 97.94 258 ILE B N 1
ATOM 4561 C CA . ILE B 1 258 ? 20.609 -4.949 -11.555 1 97.94 258 ILE B CA 1
ATOM 4562 C C . ILE B 1 258 ? 22.094 -4.695 -11.32 1 97.94 258 ILE B C 1
ATOM 4564 O O . ILE B 1 258 ? 22.578 -3.576 -11.5 1 97.94 258 ILE B O 1
ATOM 4568 N N . ALA B 1 259 ? 22.812 -5.738 -10.93 1 97.38 259 ALA B N 1
ATOM 4569 C CA . ALA B 1 259 ? 24.266 -5.602 -10.766 1 97.38 259 ALA B CA 1
ATOM 4570 C C . ALA B 1 259 ? 24.922 -5.172 -12.062 1 97.38 259 ALA B C 1
ATOM 4572 O O . ALA B 1 259 ? 25.844 -4.352 -12.055 1 97.38 259 ALA B O 1
ATOM 4573 N N . LEU B 1 260 ? 24.516 -5.715 -13.141 1 97.94 260 LEU B N 1
ATOM 4574 C CA . LEU B 1 260 ? 25.016 -5.344 -14.461 1 97.94 260 LEU B CA 1
ATOM 4575 C C . LEU B 1 260 ? 24.734 -3.877 -14.758 1 97.94 260 LEU B C 1
ATOM 4577 O O . LEU B 1 260 ? 25.625 -3.133 -15.164 1 97.94 260 LEU B O 1
ATOM 4581 N N . GLY B 1 261 ? 23.484 -3.496 -14.555 1 97.31 261 GLY B N 1
ATOM 4582 C CA . GLY B 1 261 ? 23.094 -2.115 -14.805 1 97.31 261 GLY B CA 1
ATOM 4583 C C . GLY B 1 261 ? 23.891 -1.117 -13.992 1 97.31 261 GLY B C 1
ATOM 4584 O O . GLY B 1 261 ? 24.141 0.006 -14.438 1 97.31 261 GLY B O 1
ATOM 4585 N N . ASN B 1 262 ? 24.312 -1.572 -12.82 1 94.75 262 ASN B N 1
ATOM 4586 C CA . ASN B 1 262 ? 25.078 -0.724 -11.914 1 94.75 262 ASN B CA 1
ATOM 4587 C C . ASN B 1 262 ? 26.578 -0.79 -12.227 1 94.75 262 ASN B C 1
ATOM 4589 O O . ASN B 1 262 ? 27.375 -0.117 -11.578 1 94.75 262 ASN B O 1
ATOM 4593 N N . GLY B 1 263 ? 26.969 -1.64 -13.086 1 94.69 263 GLY B N 1
ATOM 4594 C CA . GLY B 1 263 ? 28.359 -1.771 -13.477 1 94.69 263 GLY B CA 1
ATOM 4595 C C . GLY B 1 263 ? 29.188 -2.594 -12.5 1 94.69 263 GLY B C 1
ATOM 4596 O O . GLY B 1 263 ? 30.422 -2.553 -12.523 1 94.69 263 GLY B O 1
ATOM 4597 N N . ARG B 1 264 ? 28.5 -3.26 -11.633 1 94.81 264 ARG B N 1
ATOM 4598 C CA . ARG B 1 264 ? 29.203 -4.098 -10.672 1 94.81 264 ARG B CA 1
ATOM 4599 C C . ARG B 1 264 ? 29.766 -5.352 -11.336 1 94.81 264 ARG B C 1
ATOM 4601 O O . ARG B 1 264 ? 30.766 -5.91 -10.891 1 94.81 264 ARG B O 1
ATOM 4608 N N . ILE B 1 265 ? 29.031 -5.828 -12.344 1 97.12 265 ILE B N 1
ATOM 4609 C CA . ILE B 1 265 ? 29.484 -6.949 -13.164 1 97.12 265 ILE B CA 1
ATOM 4610 C C . ILE B 1 265 ? 29.344 -6.598 -14.641 1 97.12 265 ILE B C 1
ATOM 4612 O O . ILE B 1 265 ? 28.781 -5.559 -14.992 1 97.12 265 ILE B O 1
ATOM 4616 N N . ASP B 1 266 ? 29.922 -7.426 -15.43 1 97.25 266 ASP B N 1
ATOM 4617 C CA . ASP B 1 266 ? 29.812 -7.207 -16.875 1 97.25 266 ASP B CA 1
ATOM 4618 C C . ASP B 1 266 ? 29.109 -8.383 -17.547 1 97.25 266 ASP B C 1
ATOM 4620 O O . ASP B 1 266 ? 28.688 -9.328 -16.875 1 97.25 266 ASP B O 1
ATOM 4624 N N . GLU B 1 267 ? 28.938 -8.266 -18.812 1 97.19 267 GLU B N 1
ATOM 4625 C CA . GLU B 1 267 ? 28.219 -9.266 -19.578 1 97.19 267 GLU B CA 1
ATOM 4626 C C . GLU B 1 267 ? 28.922 -10.617 -19.531 1 97.19 267 GLU B C 1
ATOM 4628 O O . GLU B 1 267 ? 28.266 -11.664 -19.562 1 97.19 267 GLU B O 1
ATOM 4633 N N . ARG B 1 268 ? 30.188 -10.57 -19.469 1 96.62 268 ARG B N 1
ATOM 4634 C CA . ARG B 1 268 ? 30.938 -11.812 -19.406 1 96.62 268 ARG B CA 1
ATOM 4635 C C . ARG B 1 268 ? 30.625 -12.594 -18.141 1 96.62 268 ARG B C 1
ATOM 4637 O O . ARG B 1 268 ? 30.453 -13.812 -18.188 1 96.62 268 ARG B O 1
ATOM 4644 N N . CYS B 1 269 ? 30.547 -11.852 -17.109 1 96.38 269 CYS B N 1
ATOM 4645 C CA . CYS B 1 269 ? 30.188 -12.461 -15.836 1 96.38 269 CYS B CA 1
ATOM 4646 C C . CYS B 1 269 ? 28.828 -13.125 -15.906 1 96.38 269 CYS B C 1
ATOM 4648 O O . CYS B 1 269 ? 28.656 -14.266 -15.469 1 96.38 269 CYS B O 1
ATOM 4650 N N . LEU B 1 270 ? 27.906 -12.422 -16.469 1 96.19 270 LEU B N 1
ATOM 4651 C CA . LEU B 1 270 ? 26.547 -12.938 -16.609 1 96.19 270 LEU B CA 1
ATOM 4652 C C . LEU B 1 270 ? 26.531 -14.18 -17.484 1 96.19 270 LEU B C 1
ATOM 4654 O O . LEU B 1 270 ? 25.875 -15.172 -17.141 1 96.19 270 LEU B O 1
ATOM 4658 N N . TYR B 1 271 ? 27.234 -14.117 -18.531 1 95.94 271 TYR B N 1
ATOM 4659 C CA . TYR B 1 271 ? 27.344 -15.234 -19.469 1 95.94 271 TYR B CA 1
ATOM 4660 C C . TYR B 1 271 ? 27.922 -16.469 -18.781 1 95.94 271 TYR B C 1
ATOM 4662 O O . TYR B 1 271 ? 27.422 -17.578 -18.969 1 95.94 271 TYR B O 1
ATOM 4670 N N . GLN B 1 272 ? 28.891 -16.25 -18.016 1 96.5 272 GLN B N 1
ATOM 4671 C CA . GLN B 1 272 ? 29.531 -17.344 -17.297 1 96.5 272 GLN B CA 1
ATOM 4672 C C . GLN B 1 272 ? 28.562 -17.969 -16.281 1 96.5 272 GLN B C 1
ATOM 4674 O O . GLN B 1 272 ? 28.469 -19.203 -16.203 1 96.5 272 GLN B O 1
ATOM 4679 N N . MET B 1 273 ? 27.891 -17.125 -15.578 1 96.44 273 MET B N 1
ATOM 4680 C CA . MET B 1 273 ? 26.922 -17.625 -14.602 1 96.44 273 MET B CA 1
ATOM 4681 C C . MET B 1 273 ? 25.859 -18.484 -15.281 1 96.44 273 MET B C 1
ATOM 4683 O O . MET B 1 273 ? 25.406 -19.469 -14.711 1 96.44 273 MET B O 1
ATOM 4687 N N . LEU B 1 274 ? 25.484 -18.125 -16.484 1 95.69 274 LEU B N 1
ATOM 4688 C CA . LEU B 1 274 ? 24.406 -18.797 -17.188 1 95.69 274 LEU B CA 1
ATOM 4689 C C . LEU B 1 274 ? 24.906 -20.078 -17.859 1 95.69 274 LEU B C 1
ATOM 4691 O O . LEU B 1 274 ? 24.219 -21.094 -17.875 1 95.69 274 LEU B O 1
ATOM 4695 N N . THR B 1 275 ? 26.188 -20.094 -18.344 1 94.75 275 THR B N 1
ATOM 4696 C CA . THR B 1 275 ? 26.641 -21.156 -19.219 1 94.75 275 THR B CA 1
ATOM 4697 C C . THR B 1 275 ? 27.5 -22.172 -18.453 1 94.75 275 THR B C 1
ATOM 4699 O O . THR B 1 275 ? 27.75 -23.266 -18.938 1 94.75 275 THR B O 1
ATOM 4702 N N . VAL B 1 276 ? 27.953 -21.781 -17.312 1 93.94 276 VAL B N 1
ATOM 4703 C CA . VAL B 1 276 ? 28.672 -22.703 -16.422 1 93.94 276 VAL B CA 1
ATOM 4704 C C . VAL B 1 276 ? 27.828 -22.984 -15.18 1 93.94 276 VAL B C 1
ATOM 4706 O O . VAL B 1 276 ? 28.078 -22.422 -14.117 1 93.94 276 VAL B O 1
ATOM 4709 N N . PRO B 1 277 ? 26.984 -23.875 -15.375 1 90.06 277 PRO B N 1
ATOM 4710 C CA . PRO B 1 277 ? 26.031 -24.094 -14.281 1 90.06 277 PRO B CA 1
ATOM 4711 C C . PRO B 1 277 ? 26.688 -24.719 -13.055 1 90.06 277 PRO B C 1
ATOM 4713 O O . PRO B 1 277 ? 27.203 -25.844 -13.133 1 90.06 277 PRO B O 1
ATOM 4716 N N . SER B 1 278 ? 26.781 -23.984 -12.016 1 87.44 278 SER B N 1
ATOM 4717 C CA . SER B 1 278 ? 27.344 -24.406 -10.734 1 87.44 278 SER B CA 1
ATOM 4718 C C . SER B 1 278 ? 26.984 -23.422 -9.633 1 87.44 278 SER B C 1
ATOM 4720 O O . SER B 1 278 ? 26.953 -22.203 -9.867 1 87.44 278 SER B O 1
ATOM 4722 N N . LYS B 1 279 ? 26.812 -23.891 -8.539 1 82.88 279 LYS B N 1
ATOM 4723 C CA . LYS B 1 279 ? 26.578 -23 -7.41 1 82.88 279 LYS B CA 1
ATOM 4724 C C . LYS B 1 279 ? 27.797 -22.094 -7.172 1 82.88 279 LYS B C 1
ATOM 4726 O O . LYS B 1 279 ? 27.641 -20.969 -6.684 1 82.88 279 LYS B O 1
ATOM 4731 N N . ASN B 1 280 ? 28.859 -22.516 -7.641 1 88.06 280 ASN B N 1
ATOM 4732 C CA . ASN B 1 280 ? 30.094 -21.781 -7.461 1 88.06 280 ASN B CA 1
ATOM 4733 C C . ASN B 1 280 ? 30.266 -20.688 -8.516 1 88.06 280 ASN B C 1
ATOM 4735 O O . ASN B 1 280 ? 31.156 -19.844 -8.414 1 88.06 280 ASN B O 1
ATOM 4739 N N . SER B 1 281 ? 29.375 -20.75 -9.453 1 92.38 281 SER B N 1
ATOM 4740 C CA . SER B 1 281 ? 29.5 -19.797 -10.547 1 92.38 281 SER B CA 1
ATOM 4741 C C . SER B 1 281 ? 28.797 -18.484 -10.203 1 92.38 281 SER B C 1
ATOM 4743 O O . SER B 1 281 ? 28.922 -17.5 -10.93 1 92.38 281 SER B O 1
ATOM 4745 N N . TRP B 1 282 ? 28.078 -18.453 -9.125 1 94.12 282 TRP B N 1
ATOM 4746 C CA . TRP B 1 282 ? 27.422 -17.219 -8.703 1 94.12 282 TRP B CA 1
ATOM 4747 C C . TRP B 1 282 ? 28.453 -16.156 -8.328 1 94.12 282 TRP B C 1
ATOM 4749 O O . TRP B 1 282 ? 29.359 -16.422 -7.527 1 94.12 282 TRP B O 1
ATOM 4759 N N . ASP B 1 283 ? 28.344 -15.016 -8.906 1 95.56 283 ASP B N 1
ATOM 4760 C CA . ASP B 1 283 ? 29.266 -13.922 -8.609 1 95.56 283 ASP B CA 1
ATOM 4761 C C . ASP B 1 283 ? 28.891 -13.234 -7.297 1 95.56 283 ASP B C 1
ATOM 4763 O O . ASP B 1 283 ? 27.766 -12.758 -7.133 1 95.56 283 ASP B O 1
ATOM 4767 N N . HIS B 1 284 ? 29.812 -13.078 -6.414 1 93.44 284 HIS B N 1
ATOM 4768 C CA . HIS B 1 284 ? 29.578 -12.562 -5.066 1 93.44 284 HIS B CA 1
ATOM 4769 C C . HIS B 1 284 ? 29.172 -11.094 -5.098 1 93.44 284 HIS B C 1
ATOM 4771 O O . HIS B 1 284 ? 28.641 -10.57 -4.121 1 93.44 284 HIS B O 1
ATOM 4777 N N . ARG B 1 285 ? 29.469 -10.445 -6.191 1 94.56 285 ARG B N 1
ATOM 4778 C CA . ARG B 1 285 ? 29.125 -9.031 -6.305 1 94.56 285 ARG B CA 1
ATOM 4779 C C . ARG B 1 285 ? 27.641 -8.844 -6.605 1 94.56 285 ARG B C 1
ATOM 4781 O O . ARG B 1 285 ? 27.141 -7.727 -6.574 1 94.56 285 ARG B O 1
ATOM 4788 N N . VAL B 1 286 ? 26.938 -9.883 -6.859 1 96.69 286 VAL B N 1
ATOM 4789 C CA . VAL B 1 286 ? 25.5 -9.859 -7.168 1 96.69 286 VAL B CA 1
ATOM 4790 C C . VAL B 1 286 ? 24.703 -10.125 -5.902 1 96.69 286 VAL B C 1
ATOM 4792 O O . VAL B 1 286 ? 24.906 -11.125 -5.219 1 96.69 286 VAL B O 1
ATOM 4795 N N . LEU B 1 287 ? 23.844 -9.227 -5.59 1 95.88 287 LEU B N 1
ATOM 4796 C CA . LEU B 1 287 ? 22.953 -9.406 -4.441 1 95.88 287 LEU B CA 1
ATOM 4797 C C . LEU B 1 287 ? 21.578 -9.914 -4.883 1 95.88 287 LEU B C 1
ATOM 4799 O O . LEU B 1 287 ? 21.109 -9.57 -5.965 1 95.88 287 LEU B O 1
ATOM 4803 N N . LEU B 1 288 ? 20.953 -10.734 -4.055 1 97.25 288 LEU B N 1
ATOM 4804 C CA . LEU B 1 288 ? 19.594 -11.172 -4.277 1 97.25 288 LEU B CA 1
ATOM 4805 C C . LEU B 1 288 ? 18.641 -9.984 -4.297 1 97.25 288 LEU B C 1
ATOM 4807 O O . LEU B 1 288 ? 18.625 -9.172 -3.371 1 97.25 288 LEU B O 1
ATOM 4811 N N . ALA B 1 289 ? 17.859 -9.859 -5.391 1 98.25 289 ALA B N 1
ATOM 4812 C CA . ALA B 1 289 ? 16.922 -8.758 -5.461 1 98.25 289 ALA B CA 1
ATOM 4813 C C . ALA B 1 289 ? 15.898 -8.828 -4.324 1 98.25 289 ALA B C 1
ATOM 4815 O O . ALA B 1 289 ? 15.406 -9.906 -3.99 1 98.25 289 ALA B O 1
ATOM 4816 N N . PRO B 1 290 ? 15.578 -7.684 -3.682 1 97.88 290 PRO B N 1
ATOM 4817 C CA . PRO B 1 290 ? 14.625 -7.688 -2.568 1 97.88 290 PRO B CA 1
ATOM 4818 C C . PRO B 1 290 ? 13.273 -8.281 -2.953 1 97.88 290 PRO B C 1
ATOM 4820 O O . PRO B 1 290 ? 12.805 -8.086 -4.078 1 97.88 290 PRO B O 1
ATOM 4823 N N . ALA B 1 291 ? 12.609 -8.961 -2.01 1 98.31 291 ALA B N 1
ATOM 4824 C CA . ALA B 1 291 ? 11.336 -9.648 -2.24 1 98.31 291 ALA B CA 1
ATOM 4825 C C . ALA B 1 291 ? 10.219 -8.648 -2.512 1 98.31 291 ALA B C 1
ATOM 4827 O O . ALA B 1 291 ? 9.281 -8.938 -3.256 1 98.31 291 ALA B O 1
ATOM 4828 N N . CYS B 1 292 ? 10.305 -7.469 -1.96 1 97.56 292 CYS B N 1
ATOM 4829 C CA . CYS B 1 292 ? 9.211 -6.504 -1.962 1 97.56 292 CYS B CA 1
ATOM 4830 C C . CYS B 1 292 ? 8.922 -6.016 -3.375 1 97.56 292 CYS B C 1
ATOM 4832 O O . CYS B 1 292 ? 7.848 -5.461 -3.635 1 97.56 292 CYS B O 1
ATOM 4834 N N . GLY B 1 293 ? 9.867 -6.172 -4.273 1 98.5 293 GLY B N 1
ATOM 4835 C CA . GLY B 1 293 ? 9.641 -5.738 -5.641 1 98.5 293 GLY B CA 1
ATOM 4836 C C . GLY B 1 293 ? 9.008 -6.809 -6.512 1 98.5 293 GLY B C 1
ATOM 4837 O O . GLY B 1 293 ? 8.609 -6.539 -7.648 1 98.5 293 GLY B O 1
ATOM 4838 N N . LEU B 1 294 ? 8.875 -7.996 -6.023 1 98.88 294 LEU B N 1
ATOM 4839 C CA . LEU B 1 294 ? 8.461 -9.125 -6.844 1 98.88 294 LEU B CA 1
ATOM 4840 C C . LEU B 1 294 ? 6.977 -9.43 -6.652 1 98.88 294 LEU B C 1
ATOM 4842 O O . LEU B 1 294 ? 6.492 -9.492 -5.52 1 98.88 294 LEU B O 1
ATOM 4846 N N . TYR B 1 295 ? 6.262 -9.594 -7.766 1 98.88 295 TYR B N 1
ATOM 4847 C CA . TYR B 1 295 ? 4.844 -9.93 -7.805 1 98.88 295 TYR B CA 1
ATOM 4848 C C . TYR B 1 295 ? 4.598 -11.141 -8.703 1 98.88 295 TYR B C 1
ATOM 4850 O O . TYR B 1 295 ? 4.992 -11.141 -9.875 1 98.88 295 TYR B O 1
ATOM 4858 N N . LEU B 1 296 ? 3.988 -12.188 -8.18 1 98.81 296 LEU B N 1
ATOM 4859 C CA . LEU B 1 296 ? 3.393 -13.18 -9.062 1 98.81 296 LEU B CA 1
ATOM 4860 C C . LEU B 1 296 ? 2.146 -12.625 -9.742 1 98.81 296 LEU B C 1
ATOM 4862 O O . LEU B 1 296 ? 1.117 -12.422 -9.094 1 98.81 296 LEU B O 1
ATOM 4866 N N . CYS B 1 297 ? 2.18 -12.453 -11 1 98.31 297 CYS B N 1
ATOM 4867 C CA . CYS B 1 297 ? 1.129 -11.727 -11.703 1 98.31 297 CYS B CA 1
ATOM 4868 C C . CYS B 1 297 ? 0.024 -12.672 -12.156 1 98.31 297 CYS B C 1
ATOM 4870 O O . CYS B 1 297 ? -1.147 -12.297 -12.203 1 98.31 297 CYS B O 1
ATOM 4872 N N . ARG B 1 298 ? 0.547 -13.906 -12.539 1 98.19 298 ARG B N 1
ATOM 4873 C CA . ARG B 1 298 ? -0.458 -14.805 -13.094 1 98.19 298 ARG B CA 1
ATOM 4874 C C . ARG B 1 298 ? 0.041 -16.25 -13.109 1 98.19 298 ARG B C 1
ATOM 4876 O O . ARG B 1 298 ? 1.196 -16.5 -13.453 1 98.19 298 ARG B O 1
ATOM 4883 N N . VAL B 1 299 ? -0.773 -17.109 -12.719 1 98.44 299 VAL B N 1
ATOM 4884 C CA . VAL B 1 299 ? -0.625 -18.531 -13.023 1 98.44 299 VAL B CA 1
ATOM 4885 C C . VAL B 1 299 ? -1.541 -18.906 -14.188 1 98.44 299 VAL B C 1
ATOM 4887 O O . VAL B 1 299 ? -2.744 -18.641 -14.148 1 98.44 299 VAL B O 1
ATOM 4890 N N . HIS B 1 300 ? -0.979 -19.516 -15.164 1 98.12 300 HIS B N 1
ATOM 4891 C CA . HIS B 1 300 ? -1.719 -19.797 -16.391 1 98.12 300 HIS B CA 1
ATOM 4892 C C . HIS B 1 300 ? -2.184 -21.25 -16.438 1 98.12 300 HIS B C 1
ATOM 4894 O O . HIS B 1 300 ? -1.429 -22.156 -16.109 1 98.12 300 HIS B O 1
ATOM 4900 N N . TYR B 1 301 ? -3.393 -21.422 -16.859 1 97.94 301 TYR B N 1
ATOM 4901 C CA . TYR B 1 301 ? -3.977 -22.734 -17.125 1 97.94 301 TYR B CA 1
ATOM 4902 C C . TYR B 1 301 ? -4.613 -22.781 -18.5 1 97.94 301 TYR B C 1
ATOM 4904 O O . TYR B 1 301 ? -4.949 -21.734 -19.078 1 97.94 301 TYR B O 1
ATOM 4912 N N . ARG B 1 302 ? -4.781 -24.016 -18.984 1 95.62 302 ARG B N 1
ATOM 4913 C CA . ARG B 1 302 ? -5.625 -24.172 -20.172 1 95.62 302 ARG B CA 1
ATOM 4914 C C . ARG B 1 302 ? -7.094 -23.953 -19.828 1 95.62 302 ARG B C 1
ATOM 4916 O O . ARG B 1 302 ? -7.578 -24.469 -18.812 1 95.62 302 ARG B O 1
ATOM 4923 N N . GLU B 1 303 ? -7.723 -23.203 -20.641 1 90.56 303 GLU B N 1
ATOM 4924 C CA . GLU B 1 303 ? -9.133 -22.906 -20.391 1 90.56 303 GLU B CA 1
ATOM 4925 C C . GLU B 1 303 ? -9.938 -24.203 -20.234 1 90.56 303 GLU B C 1
ATOM 4927 O O . GLU B 1 303 ? -10.875 -24.25 -19.438 1 90.56 303 GLU B O 1
ATOM 4932 N N . THR B 1 304 ? -9.547 -25.25 -20.875 1 88.06 304 THR B N 1
ATOM 4933 C CA . THR B 1 304 ? -10.266 -26.516 -20.859 1 88.06 304 THR B CA 1
ATOM 4934 C C . THR B 1 304 ? -10.102 -27.219 -19.5 1 88.06 304 THR B C 1
ATOM 4936 O O . THR B 1 304 ? -10.891 -28.094 -19.156 1 88.06 304 THR B O 1
ATOM 4939 N N . ASP B 1 305 ? -9.133 -26.75 -18.875 1 86.25 305 ASP B N 1
ATOM 4940 C CA . ASP B 1 305 ? -8.828 -27.438 -17.625 1 86.25 305 ASP B CA 1
ATOM 4941 C C . ASP B 1 305 ? -9.555 -26.797 -16.438 1 86.25 305 ASP B C 1
ATOM 4943 O O . ASP B 1 305 ? -9.719 -27.406 -15.391 1 86.25 305 ASP B O 1
ATOM 4947 N N . ILE B 1 306 ? -9.922 -25.531 -16.641 1 84.44 306 ILE B N 1
ATOM 4948 C CA . ILE B 1 306 ? -10.492 -24.812 -15.5 1 84.44 306 ILE B CA 1
ATOM 4949 C C . ILE B 1 306 ? -11.875 -24.281 -15.867 1 84.44 306 ILE B C 1
ATOM 4951 O O . ILE B 1 306 ? -12.102 -23.875 -17.016 1 84.44 306 ILE B O 1
#

GO terms:
  GO:0005759 mitochondrial matrix (C, IDA)

Nearest PDB structures (foldseek):
  1vs3-assembly1_B  TM=9.212E-01  e=8.173E-25  Thermus thermophilus HB8
  2nr0-assembly1_B  TM=8.953E-01  e=8.816E-21  Escherichia coli K-12
  2nre-assembly1_A-2  TM=8.638E-01  e=5.466E-19  Escherichia coli K-12
  9enf-assembly1_B  TM=8.110E-01  e=5.487E-18  Homo sapiens
  6sgb-assembly1_FC  TM=7.976E-01  e=9.474E-18  Trypanosoma brucei brucei

Sequence (612 aa):
MYRYLLNISYIGTTFRGIQKTVNKLEQSRLDTKSIQGCLELALQVFHPTNEIHTVLSSRTDAGVHALHSTVQVDLERPNGQPYDTTILTGVLNRTLNKQRLPIRVLSSKLVANSFHCRYDAIGRTYLYRFAVAKVPTLGDCSLRNRSFETFIPVEEIDRCYFLQSSSFDIKRVQAAARMFIGVHDFRTFMSVSRQKVCRDHPMFTVRKIDEINIRPGETRALSSNAIQAAETYNYWDIEIRAKSFLYKQVRRIVGALIALGNGRIDERCLYQMLTVPSKNSWDHRVLLAPACGLYLCRVHYRETDIMYRYLLNISYIGTTFRGIQKTVNKLEQSRLDTKSIQGCLELALQVFHPTNEIHTVLSSRTDAGVHALHSTVQVDLERPNGQPYDTTILTGVLNRTLNKQRLPIRVLSSKLVANSFHCRYDAIGRTYLYRFAVAKVPTLGDCSLRNRSFETFIPVEEIDRCYFLQSSSFDIKRVQAAARMFIGVHDFRTFMSVSRQKVCRDHPMFTVRKIDEINIRPGETRALSSNAIQAAETYNYWDIEIRAKSFLYKQVRRIVGALIALGNGRIDERCLYQMLTVPSKNSWDHRVLLAPACGLYLCRVHYRETDI

InterPro domains:
  IPR001406 Pseudouridine synthase I, TruA [MF_00171] (2-301)
  IPR001406 Pseudouridine synthase I, TruA [PIRSF001430] (1-303)
  IPR001406 Pseudouridine synthase I, TruA [PTHR11142] (3-302)
  IPR001406 Pseudouridine synthase I, TruA [cd02570] (6-301)
  IPR020094 Pseudouridine synthase TruA/RsuA/RluB/E/F, N-terminal [G3DSA:3.30.70.580] (1-121)
  IPR020095 Pseudouridine synthase I, TruA, C-terminal [G3DSA:3.30.70.660] (123-304)
  IPR020097 Pseudouridine synthase I, TruA, alpha/beta domain [PF01416] (176-301)
  IPR020103 Pseudouridine synthase, catalytic domain superfamily [SSF55120] (1-303)